Protein AF-A0A9P6TZ04-F1 (afdb_monomer_lite)

Sequence (375 aa):
MTHTHSAGHWYMLLACCSFHLTYFYLVKFFVPYIAMDRRRLAWVLTFTTALIISVVAPCVTFGSMGTTFSDPLISPHSVHSLPSHSPLLNDINESFGFLRRYDIVFRPTPEPVMNIHQEPMVPYVVQDQGLVEPDSDTDFGAESDTISSGSTSSLSFGQSRWFFDMRYAPSDSLGGQGLVIFFVAYLLTDLLIGLLHYREKISFFAGWFHHTLYIMFCFYTIQTGQSHIFASFFIIEVPTAIMGLGQLHKPLRSDMLFSASFICFRIVYDFALTHEMVVNRSDIPITLKGAMLFKSLMHFKFLADLIKQQIRLRSNKSVERKSTDISTAASTKTMGECCQSIEQEEAILRTSHSVNGSRVKHRITSAAHPSQKMQ

Organism: NCBI:txid41804

Structure (mmCIF, N/CA/C/O backbone):
data_AF-A0A9P6TZ04-F1
#
_entry.id   AF-A0A9P6TZ04-F1
#
loop_
_atom_site.group_PDB
_atom_site.id
_atom_site.type_symbol
_atom_site.label_atom_id
_atom_site.label_alt_id
_atom_site.label_comp_id
_atom_site.label_asym_id
_atom_site.label_entity_id
_atom_site.label_seq_id
_atom_site.pdbx_PDB_ins_code
_atom_site.Cartn_x
_atom_site.Cartn_y
_atom_site.Cartn_z
_atom_site.occupancy
_atom_site.B_iso_or_equiv
_atom_site.auth_seq_id
_atom_site.auth_comp_id
_atom_site.auth_asym_id
_atom_site.auth_atom_id
_atom_site.pdbx_PDB_model_num
ATOM 1 N N . MET A 1 1 ? 16.164 -41.878 -20.838 1.00 41.75 1 MET A N 1
ATOM 2 C CA . MET A 1 1 ? 15.643 -41.656 -19.469 1.00 41.75 1 MET A CA 1
ATOM 3 C C . MET A 1 1 ? 14.909 -40.317 -19.458 1.00 41.75 1 MET A C 1
ATOM 5 O O . MET A 1 1 ? 15.558 -39.289 -19.378 1.00 41.75 1 MET A O 1
ATOM 9 N N . THR A 1 2 ? 13.585 -40.316 -19.634 1.00 43.06 2 THR A N 1
ATOM 10 C CA . THR A 1 2 ? 12.756 -39.112 -19.886 1.00 43.06 2 THR A CA 1
ATOM 11 C C . THR A 1 2 ? 11.468 -39.123 -19.047 1.00 43.06 2 THR A C 1
ATOM 13 O O . THR A 1 2 ? 10.376 -38.904 -19.560 1.00 43.06 2 THR A O 1
ATOM 16 N N . HIS A 1 3 ? 11.569 -39.402 -17.743 1.00 43.78 3 HIS A N 1
ATOM 17 C CA . HIS A 1 3 ? 10.394 -39.522 -16.859 1.00 43.78 3 HIS A CA 1
ATOM 18 C C . HIS A 1 3 ? 10.184 -38.364 -15.863 1.00 43.78 3 HIS A C 1
ATOM 20 O O . HIS A 1 3 ? 9.259 -38.420 -15.058 1.00 43.78 3 HIS A O 1
ATOM 26 N N . THR A 1 4 ? 10.957 -37.276 -15.921 1.00 47.91 4 THR A N 1
ATOM 27 C CA . THR A 1 4 ? 10.849 -36.171 -14.942 1.00 47.91 4 THR A CA 1
ATOM 28 C C . THR A 1 4 ? 9.850 -35.062 -15.312 1.00 47.91 4 THR A C 1
ATOM 30 O O . THR A 1 4 ? 9.479 -34.279 -14.443 1.00 47.91 4 THR A O 1
ATOM 33 N N . HIS A 1 5 ? 9.319 -35.020 -16.541 1.00 52.47 5 HIS A N 1
ATOM 34 C CA . HIS A 1 5 ? 8.378 -33.968 -16.980 1.00 52.47 5 HIS A CA 1
ATOM 35 C C . HIS A 1 5 ? 6.927 -34.128 -16.481 1.00 52.47 5 HIS A C 1
ATOM 37 O O . HIS A 1 5 ? 6.128 -33.198 -16.583 1.00 52.47 5 HIS A O 1
ATOM 43 N N . SER A 1 6 ? 6.564 -35.283 -15.914 1.00 49.81 6 SER A N 1
ATOM 44 C CA . SER A 1 6 ? 5.188 -35.535 -15.455 1.00 49.81 6 SER A CA 1
ATOM 45 C C . SER A 1 6 ? 4.866 -34.834 -14.129 1.00 49.81 6 SER A C 1
ATOM 47 O O . SER A 1 6 ? 3.736 -34.404 -13.919 1.00 49.81 6 SER A O 1
ATOM 49 N N . ALA A 1 7 ? 5.837 -34.684 -13.223 1.00 51.44 7 ALA A N 1
ATOM 50 C CA . ALA A 1 7 ? 5.551 -34.275 -11.846 1.00 51.44 7 ALA A CA 1
ATOM 51 C C . ALA A 1 7 ? 5.052 -32.820 -11.725 1.00 51.44 7 ALA A C 1
ATOM 53 O O . ALA A 1 7 ? 4.120 -32.563 -10.966 1.00 51.44 7 ALA A O 1
ATOM 54 N N . GLY A 1 8 ? 5.607 -31.881 -12.503 1.00 50.56 8 GLY A N 1
ATOM 55 C CA . GLY A 1 8 ? 5.252 -30.455 -12.427 1.00 50.56 8 GLY A CA 1
ATOM 56 C C . GLY A 1 8 ? 3.789 -30.157 -12.774 1.00 50.56 8 GLY A C 1
ATOM 57 O O . GLY A 1 8 ? 3.152 -29.339 -12.112 1.00 50.56 8 GLY A O 1
ATOM 58 N N . HIS A 1 9 ? 3.225 -30.886 -13.742 1.00 48.62 9 HIS A N 1
ATOM 59 C CA . HIS A 1 9 ? 1.826 -30.736 -14.146 1.00 48.62 9 HIS A CA 1
ATOM 60 C C . HIS A 1 9 ? 0.853 -31.167 -13.037 1.00 48.62 9 HIS A C 1
ATOM 62 O O . HIS A 1 9 ? -0.134 -30.475 -12.790 1.00 48.62 9 HIS A O 1
ATOM 68 N N . TRP A 1 10 ? 1.151 -32.255 -12.313 1.00 50.88 10 TRP A N 1
ATOM 69 C CA . TRP A 1 10 ? 0.292 -32.745 -11.227 1.00 50.88 10 TRP A CA 1
ATOM 70 C C . TRP A 1 10 ? 0.270 -31.807 -10.017 1.00 50.88 10 TRP A C 1
ATOM 72 O O . TRP A 1 10 ? -0.800 -31.597 -9.451 1.00 50.88 10 TRP A O 1
ATOM 82 N N . TYR A 1 11 ? 1.396 -31.183 -9.649 1.00 52.94 11 TYR A N 1
ATOM 83 C CA . TYR A 1 11 ? 1.421 -30.186 -8.566 1.00 52.94 11 TYR A CA 1
ATOM 84 C C . TYR A 1 11 ? 0.612 -28.933 -8.911 1.00 52.94 11 TYR A C 1
ATOM 86 O O . TYR A 1 11 ? -0.087 -28.400 -8.052 1.00 52.94 11 TYR A O 1
ATOM 94 N N . MET A 1 12 ? 0.653 -28.497 -10.172 1.00 51.69 12 MET A N 1
ATOM 95 C CA . MET A 1 12 ? -0.130 -27.358 -10.658 1.00 51.69 12 MET A CA 1
ATOM 96 C C . MET A 1 12 ? -1.630 -27.675 -10.654 1.00 51.69 12 MET A C 1
ATOM 98 O O . MET A 1 12 ? -2.433 -26.881 -10.169 1.00 51.69 12 MET A O 1
ATOM 102 N N . LEU A 1 13 ? -2.010 -28.868 -11.121 1.00 49.44 13 LEU A N 1
ATOM 103 C CA . LEU A 1 13 ? -3.402 -29.318 -11.156 1.00 49.44 13 LEU A CA 1
ATOM 104 C C . LEU A 1 13 ? -3.960 -29.542 -9.742 1.00 49.44 13 LEU A C 1
ATOM 106 O O . LEU A 1 13 ? -5.107 -29.187 -9.475 1.00 49.44 13 LEU A O 1
ATOM 110 N N . LEU A 1 14 ? -3.131 -30.035 -8.815 1.00 54.22 14 LEU A N 1
ATOM 111 C CA . LEU A 1 14 ? -3.456 -30.149 -7.391 1.00 54.22 14 LEU A CA 1
ATOM 112 C C . LEU A 1 14 ? -3.565 -28.783 -6.703 1.00 54.22 14 LEU A C 1
ATOM 114 O O . LEU A 1 14 ? -4.492 -28.605 -5.921 1.00 54.22 14 LEU A O 1
ATOM 118 N N . ALA A 1 15 ? -2.701 -27.811 -7.013 1.00 50.28 15 ALA A N 1
ATOM 119 C CA . ALA A 1 15 ? -2.802 -26.445 -6.486 1.00 50.28 15 ALA A CA 1
ATOM 120 C C . ALA A 1 15 ? -4.040 -25.713 -7.032 1.00 50.28 15 ALA A C 1
ATOM 122 O O . ALA A 1 15 ? -4.748 -25.037 -6.289 1.00 50.28 15 ALA A O 1
ATOM 123 N N . CYS A 1 16 ? -4.359 -25.904 -8.314 1.00 46.44 16 CYS A N 1
ATOM 124 C CA . CYS A 1 16 ? -5.557 -25.344 -8.934 1.00 46.44 16 CYS A CA 1
ATOM 125 C C . CYS A 1 16 ? -6.830 -26.009 -8.377 1.00 46.44 16 CYS A C 1
ATOM 127 O O . CYS A 1 16 ? -7.788 -25.314 -8.040 1.00 46.44 16 CYS A O 1
ATOM 129 N N . CYS A 1 17 ? -6.831 -27.337 -8.188 1.00 47.12 17 CYS A N 1
ATOM 130 C CA . CYS A 1 17 ? -7.923 -28.060 -7.527 1.00 47.12 17 CYS A CA 1
ATOM 131 C C . CYS A 1 17 ? -8.068 -27.673 -6.053 1.00 47.12 17 CYS A C 1
ATOM 133 O O . CYS A 1 17 ? -9.191 -27.451 -5.602 1.00 47.12 17 CYS A O 1
ATOM 135 N N . SER A 1 18 ? -6.974 -27.546 -5.294 1.00 46.94 18 SER A N 1
ATOM 136 C CA . SER A 1 18 ? -7.039 -27.135 -3.888 1.00 46.94 18 SER A CA 1
ATOM 137 C C . SER A 1 18 ? -7.533 -25.696 -3.766 1.00 46.94 18 SER A C 1
ATOM 139 O O . SER A 1 18 ? -8.287 -25.393 -2.845 1.00 46.94 18 SER A O 1
ATOM 141 N N . PHE A 1 19 ? -7.184 -24.819 -4.711 1.00 51.84 19 PHE A N 1
ATOM 142 C CA . PHE A 1 19 ? -7.648 -23.436 -4.746 1.00 51.84 19 PHE A CA 1
ATOM 143 C C . PHE A 1 19 ? -9.121 -23.326 -5.147 1.00 51.84 19 PHE A C 1
ATOM 145 O O . PHE A 1 19 ? -9.870 -22.614 -4.483 1.00 51.84 19 PHE A O 1
ATOM 152 N N . HIS A 1 20 ? -9.580 -24.088 -6.145 1.00 48.28 20 HIS A N 1
ATOM 153 C CA . HIS A 1 20 ? -11.002 -24.178 -6.486 1.00 48.28 20 HIS A CA 1
ATOM 154 C C . HIS A 1 20 ? -11.831 -24.791 -5.357 1.00 48.28 20 HIS A C 1
ATOM 156 O O . HIS A 1 20 ? -12.924 -24.301 -5.091 1.00 48.28 20 HIS A O 1
ATOM 162 N N . LEU A 1 21 ? -11.315 -25.802 -4.652 1.00 50.41 21 LEU A N 1
ATOM 163 C CA . LEU A 1 21 ? -11.962 -26.362 -3.465 1.00 50.41 21 LEU A CA 1
ATOM 164 C C . LEU A 1 21 ? -11.989 -25.343 -2.325 1.00 50.41 21 LEU A C 1
ATOM 166 O O . LEU A 1 21 ? -13.042 -25.144 -1.731 1.00 50.41 21 LEU A O 1
ATOM 170 N N . THR A 1 22 ? -10.890 -24.632 -2.065 1.00 52.00 22 THR A N 1
ATOM 171 C CA . THR A 1 22 ? -10.844 -23.560 -1.056 1.00 52.00 22 THR A CA 1
ATOM 172 C C . THR A 1 22 ? -11.817 -22.438 -1.415 1.00 52.00 22 THR A C 1
ATOM 174 O O . THR A 1 22 ? -12.547 -21.968 -0.552 1.00 52.00 22 THR A O 1
ATOM 177 N N . TYR A 1 23 ? -11.915 -22.065 -2.693 1.00 55.12 23 TYR A N 1
ATOM 178 C CA . TYR A 1 23 ? -12.907 -21.130 -3.221 1.00 55.12 23 TYR A CA 1
ATOM 179 C C . TYR A 1 23 ? -14.339 -21.636 -3.018 1.00 55.12 23 TYR A C 1
ATOM 181 O O . TYR A 1 23 ? -15.170 -20.898 -2.497 1.00 55.12 23 TYR A O 1
ATOM 189 N N . PHE A 1 24 ? -14.631 -22.894 -3.357 1.00 53.69 24 PHE A N 1
ATOM 190 C CA . PHE A 1 24 ? -15.954 -23.491 -3.163 1.00 53.69 24 PHE A CA 1
ATOM 191 C C . PHE A 1 24 ? -16.322 -23.559 -1.679 1.00 53.69 24 PHE A C 1
ATOM 193 O O . PHE A 1 24 ? -17.467 -23.297 -1.319 1.00 53.69 24 PHE A O 1
ATOM 200 N N . TYR A 1 25 ? -15.353 -23.849 -0.806 1.00 58.72 25 TYR A N 1
ATOM 201 C CA . TYR A 1 25 ? -15.530 -23.828 0.643 1.00 58.72 25 TYR A CA 1
ATOM 202 C C . TYR A 1 25 ? -15.724 -22.408 1.174 1.00 58.72 25 TYR A C 1
ATOM 204 O O . TYR A 1 25 ? -16.621 -22.211 1.984 1.00 58.72 25 TYR A O 1
ATOM 212 N N . LEU A 1 26 ? -14.973 -21.411 0.695 1.00 55.88 26 LEU A N 1
ATOM 213 C CA . LEU A 1 26 ? -15.149 -20.006 1.071 1.00 55.88 26 LEU A CA 1
ATOM 214 C C . LEU A 1 26 ? -16.510 -19.487 0.604 1.00 55.88 26 LEU A C 1
ATOM 216 O O . LEU A 1 26 ? -17.256 -18.933 1.401 1.00 55.88 26 LEU A O 1
ATOM 220 N N . VAL A 1 27 ? -16.893 -19.729 -0.649 1.00 57.00 27 VAL A N 1
ATOM 221 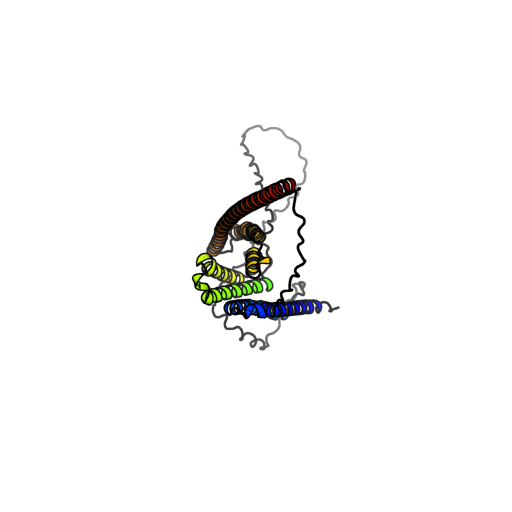C CA . VAL A 1 27 ? -18.215 -19.363 -1.167 1.00 57.00 27 VAL A CA 1
ATOM 222 C C . VAL A 1 27 ? -19.299 -20.076 -0.366 1.00 57.00 27 VAL A C 1
ATOM 224 O O . VAL A 1 27 ? -20.186 -19.412 0.144 1.00 57.00 27 VAL A O 1
ATOM 227 N N . LYS A 1 28 ? -19.214 -21.390 -0.136 1.00 62.06 28 LYS A N 1
ATOM 228 C CA . LYS A 1 28 ? -20.213 -22.132 0.654 1.00 62.06 28 LYS A CA 1
ATOM 229 C C . LYS A 1 28 ? -20.280 -21.680 2.120 1.00 62.06 28 LYS A C 1
ATOM 231 O O . LYS A 1 28 ? -21.366 -21.665 2.691 1.00 62.06 28 LYS A O 1
ATOM 236 N N . PHE A 1 29 ? -19.152 -21.295 2.717 1.00 67.56 29 PHE A N 1
ATOM 237 C CA . PHE A 1 29 ? -19.073 -20.797 4.093 1.00 67.56 29 PHE A CA 1
ATOM 238 C C . PHE A 1 29 ? -19.615 -19.368 4.220 1.00 67.56 29 PHE A C 1
ATOM 240 O O . PHE A 1 29 ? -20.296 -19.047 5.192 1.00 67.56 29 PHE A O 1
ATOM 247 N N . PHE A 1 30 ? -19.365 -18.514 3.224 1.00 58.78 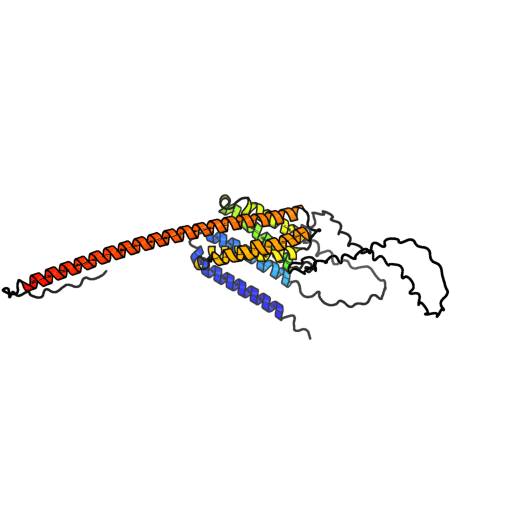30 PHE A N 1
ATOM 248 C CA . PHE A 1 30 ? -19.807 -17.122 3.234 1.00 58.78 30 PHE A CA 1
ATOM 249 C C . PHE A 1 30 ? -21.193 -16.913 2.611 1.00 58.78 30 PHE A C 1
ATOM 251 O O . PHE A 1 30 ? -21.851 -15.952 2.982 1.00 58.78 30 PHE A O 1
ATOM 258 N N . VAL A 1 31 ? -21.698 -17.792 1.740 1.00 59.69 31 VAL A N 1
ATOM 259 C CA . VAL A 1 31 ? -23.031 -17.691 1.104 1.00 59.69 31 VAL A CA 1
ATOM 260 C C . VAL A 1 31 ? -24.171 -17.487 2.117 1.00 59.69 31 VAL A C 1
ATOM 262 O O . VAL A 1 31 ? -24.972 -16.574 1.900 1.00 59.69 31 VAL A O 1
ATOM 265 N N . PRO A 1 32 ? -24.231 -18.207 3.258 1.00 61.41 32 PRO A N 1
ATOM 266 C CA . PRO A 1 32 ? -25.234 -17.950 4.295 1.00 61.41 32 PRO A CA 1
ATOM 267 C C . PRO A 1 32 ? -25.102 -16.557 4.934 1.00 61.41 32 PRO A C 1
ATOM 269 O O . PRO A 1 32 ? -26.102 -15.929 5.264 1.00 61.41 32 PRO A O 1
ATOM 272 N N . TYR A 1 33 ? -23.872 -16.045 5.064 1.00 56.31 33 TYR A N 1
ATOM 273 C CA . TYR A 1 33 ? -23.571 -14.705 5.591 1.00 56.31 33 TYR A CA 1
ATOM 274 C C . TYR A 1 33 ? -23.782 -13.583 4.558 1.00 56.31 33 TYR A C 1
ATOM 276 O O . TYR A 1 33 ? -24.030 -12.433 4.923 1.00 56.31 33 TYR A O 1
ATOM 284 N N . ILE A 1 34 ? -23.670 -13.903 3.269 1.00 52.03 34 ILE A N 1
ATOM 285 C CA . ILE A 1 34 ? -23.800 -12.984 2.134 1.00 52.03 34 ILE A CA 1
ATOM 286 C C . ILE A 1 34 ? -25.276 -12.750 1.779 1.00 52.03 34 ILE A C 1
ATOM 288 O O . ILE A 1 34 ? -25.631 -11.655 1.342 1.00 52.03 34 ILE A O 1
ATOM 292 N N . ALA A 1 35 ? -26.153 -13.731 2.019 1.00 51.91 35 ALA A N 1
ATOM 293 C CA . ALA A 1 35 ? -27.584 -13.637 1.722 1.00 51.91 35 ALA A CA 1
ATOM 294 C C . ALA A 1 35 ? -28.308 -12.483 2.452 1.00 51.91 35 ALA A C 1
ATOM 296 O O . ALA A 1 35 ? -29.373 -12.059 2.008 1.00 51.91 35 ALA A O 1
ATOM 297 N N . MET A 1 36 ? -27.731 -11.933 3.527 1.00 65.06 36 MET A N 1
ATOM 298 C CA . MET A 1 36 ? -28.325 -10.819 4.276 1.00 65.06 36 MET A CA 1
ATOM 299 C C . MET A 1 36 ? -28.022 -9.421 3.714 1.00 65.06 36 MET A C 1
ATOM 301 O O . MET A 1 36 ? -28.693 -8.469 4.106 1.00 65.06 36 MET A O 1
ATOM 305 N N . ASP A 1 37 ? -27.053 -9.253 2.805 1.00 73.94 37 ASP A N 1
ATOM 306 C CA . ASP A 1 37 ? -26.698 -7.922 2.292 1.00 73.94 37 ASP A CA 1
ATOM 307 C C . ASP A 1 37 ? -26.192 -7.977 0.843 1.00 73.94 37 ASP A C 1
ATOM 309 O O . ASP A 1 37 ? -25.057 -8.369 0.557 1.00 73.94 37 ASP A O 1
ATOM 313 N N . ARG A 1 38 ? -27.035 -7.517 -0.093 1.00 63.53 38 ARG A N 1
ATOM 314 C CA . ARG A 1 38 ? -26.742 -7.483 -1.539 1.00 63.53 38 ARG A CA 1
ATOM 315 C C . ARG A 1 38 ? -25.452 -6.722 -1.874 1.00 63.53 38 ARG A C 1
ATOM 317 O O . ARG A 1 38 ? -24.821 -7.020 -2.885 1.00 63.53 38 ARG A O 1
ATOM 324 N N . ARG A 1 39 ? -25.015 -5.785 -1.022 1.00 58.69 39 ARG A N 1
ATOM 325 C CA . ARG A 1 39 ? -23.766 -5.026 -1.222 1.00 58.69 39 ARG A CA 1
ATOM 326 C C . ARG A 1 39 ? -22.522 -5.871 -0.948 1.00 58.69 39 ARG A C 1
ATOM 328 O O . ARG A 1 39 ? -21.485 -5.656 -1.569 1.00 58.69 39 ARG A O 1
ATOM 335 N N . ARG A 1 40 ? -22.626 -6.858 -0.054 1.00 62.47 40 ARG A N 1
ATOM 336 C CA . ARG A 1 40 ? -21.544 -7.809 0.240 1.00 62.47 40 ARG A CA 1
ATOM 337 C C . ARG A 1 40 ? -21.418 -8.865 -0.848 1.00 62.47 40 ARG A C 1
ATOM 339 O O . ARG A 1 40 ? -20.302 -9.254 -1.173 1.00 62.47 40 ARG A O 1
ATOM 346 N N . LEU A 1 41 ? -22.539 -9.266 -1.455 1.00 62.59 41 LEU A N 1
ATOM 347 C CA . LEU A 1 41 ? -22.544 -10.177 -2.599 1.00 62.59 41 LEU A CA 1
ATOM 348 C C . LEU A 1 41 ? -21.784 -9.580 -3.784 1.00 62.59 41 LEU A C 1
ATOM 350 O O . LEU A 1 41 ? -20.923 -10.257 -4.328 1.00 62.59 41 LEU A O 1
ATOM 354 N N . ALA A 1 42 ? -22.039 -8.315 -4.134 1.00 59.91 42 ALA A N 1
ATOM 355 C CA . ALA A 1 42 ? -21.324 -7.639 -5.218 1.00 59.91 42 ALA A CA 1
ATOM 356 C C . ALA A 1 42 ? -19.806 -7.589 -4.964 1.00 59.91 42 ALA A C 1
ATOM 358 O O . ALA A 1 42 ? -19.026 -7.897 -5.860 1.00 59.91 42 ALA A O 1
ATOM 359 N N . TRP A 1 43 ? -19.377 -7.301 -3.731 1.00 64.25 43 TRP A N 1
ATOM 360 C CA . TRP A 1 43 ? -17.957 -7.329 -3.361 1.00 64.25 43 TRP A CA 1
ATOM 361 C C . TRP A 1 43 ? -17.337 -8.711 -3.498 1.00 64.25 43 TRP A C 1
ATOM 363 O O . TRP A 1 43 ? -16.286 -8.852 -4.116 1.00 64.25 43 TRP A O 1
ATOM 373 N N . VAL A 1 44 ? -17.993 -9.732 -2.948 1.00 68.50 44 VAL A N 1
ATOM 374 C CA . VAL A 1 44 ? -17.481 -11.100 -3.001 1.00 68.50 44 VAL A CA 1
ATOM 375 C C . VAL A 1 44 ? -17.446 -11.589 -4.441 1.00 68.50 44 VAL A C 1
ATOM 377 O O . VAL A 1 44 ? -16.422 -12.126 -4.844 1.00 68.50 44 VAL A O 1
ATOM 380 N N . LEU A 1 45 ? -18.491 -11.352 -5.242 1.00 61.97 45 LEU A N 1
ATOM 381 C CA . LEU A 1 45 ? -18.524 -11.747 -6.652 1.00 61.97 45 LEU A CA 1
ATOM 382 C C . LEU A 1 45 ? -17.440 -11.036 -7.460 1.00 61.97 45 LEU A C 1
ATOM 384 O O . LEU A 1 45 ? -16.758 -11.680 -8.244 1.00 61.97 45 LEU A O 1
ATOM 388 N N . THR A 1 46 ? -17.244 -9.732 -7.265 1.00 61.94 46 THR A N 1
ATOM 389 C CA . THR A 1 46 ? -16.270 -8.980 -8.068 1.00 61.94 46 THR A CA 1
ATOM 390 C C . THR A 1 46 ? -14.837 -9.326 -7.663 1.00 61.94 46 THR A C 1
ATOM 392 O O . THR A 1 46 ? -14.007 -9.587 -8.529 1.00 61.94 46 THR A O 1
ATOM 395 N N . PHE A 1 47 ? -14.567 -9.457 -6.359 1.00 65.25 47 PHE A N 1
ATOM 396 C CA . PHE A 1 47 ? -13.280 -9.934 -5.848 1.00 65.25 47 PHE A CA 1
ATOM 397 C C . PHE A 1 47 ? -12.977 -11.355 -6.334 1.00 65.25 47 PHE A C 1
ATOM 399 O O . PHE A 1 47 ? -11.871 -11.635 -6.780 1.00 65.25 47 PHE A O 1
ATOM 406 N N . THR A 1 48 ? -13.964 -12.253 -6.308 1.00 58.25 48 THR A N 1
ATOM 407 C CA . THR A 1 48 ? -13.765 -13.646 -6.726 1.00 58.25 48 THR A CA 1
ATOM 408 C C . THR A 1 48 ? -13.711 -13.835 -8.234 1.00 58.25 48 THR A C 1
ATOM 410 O O . THR A 1 48 ? -12.929 -14.656 -8.694 1.00 58.25 48 THR A O 1
ATOM 413 N N . THR A 1 49 ? -14.465 -13.068 -9.019 1.00 60.12 49 THR A N 1
ATOM 414 C CA . THR A 1 49 ? -14.383 -13.110 -10.488 1.00 60.12 49 THR A CA 1
ATOM 415 C C . THR A 1 49 ? -13.044 -12.551 -10.956 1.00 60.12 49 THR A C 1
ATOM 417 O O . THR A 1 49 ? -12.384 -13.172 -11.788 1.00 60.12 49 THR A O 1
ATOM 420 N N . ALA A 1 50 ? -12.587 -11.446 -10.354 1.00 54.97 50 ALA A N 1
ATOM 421 C CA . ALA A 1 50 ? -11.241 -10.931 -10.575 1.00 54.97 50 ALA A CA 1
ATOM 422 C C . ALA A 1 50 ? -10.188 -11.979 -10.189 1.00 54.97 50 ALA A C 1
ATOM 424 O O . ALA A 1 50 ? -9.312 -12.268 -10.993 1.00 54.97 50 ALA A O 1
ATOM 425 N N . LEU A 1 51 ? -10.313 -12.629 -9.028 1.00 58.00 51 LEU A N 1
ATOM 426 C CA . LEU A 1 51 ? -9.399 -13.685 -8.576 1.00 58.00 51 LEU A CA 1
ATOM 427 C C . LEU A 1 51 ? -9.382 -14.911 -9.513 1.00 58.00 51 LEU A C 1
ATOM 429 O O . LEU A 1 51 ? -8.311 -15.424 -9.818 1.00 58.00 51 LEU A O 1
ATOM 433 N N . ILE A 1 52 ? -10.539 -15.367 -10.007 1.00 55.19 52 ILE A N 1
ATOM 434 C CA . ILE A 1 52 ? -10.653 -16.523 -10.916 1.00 55.19 52 ILE A CA 1
ATOM 435 C C . ILE A 1 52 ? -10.017 -16.219 -12.271 1.00 55.19 52 ILE A C 1
ATOM 437 O O . ILE A 1 52 ? -9.187 -16.998 -12.732 1.00 55.19 52 ILE A O 1
ATOM 441 N N . ILE A 1 53 ? -10.350 -15.079 -12.886 1.00 54.12 53 ILE A N 1
ATOM 442 C CA . ILE A 1 53 ? -9.740 -14.657 -14.158 1.00 54.12 53 ILE A CA 1
ATOM 443 C C . ILE A 1 53 ? -8.219 -14.536 -13.992 1.00 54.12 53 ILE A C 1
ATOM 445 O O . ILE A 1 53 ? -7.460 -14.918 -14.875 1.00 54.12 53 ILE A O 1
ATOM 449 N N . SER A 1 54 ? -7.772 -14.103 -12.818 1.00 48.47 54 SER A N 1
ATOM 450 C CA . SER A 1 54 ? -6.365 -13.860 -12.511 1.00 48.47 54 SER A CA 1
ATOM 451 C C . SER A 1 54 ? -5.530 -15.088 -12.173 1.00 48.47 54 SER A C 1
ATOM 453 O O . SER A 1 54 ? -4.312 -15.026 -12.275 1.00 48.47 54 SER A O 1
ATOM 455 N N . VAL A 1 55 ? -6.148 -16.194 -11.758 1.00 54.47 55 VAL A N 1
ATOM 456 C CA . VAL A 1 55 ? -5.435 -17.453 -11.490 1.00 54.47 55 VAL A CA 1
ATOM 457 C C . VAL A 1 55 ? -5.547 -18.386 -12.689 1.00 54.47 55 VAL A C 1
ATOM 459 O O .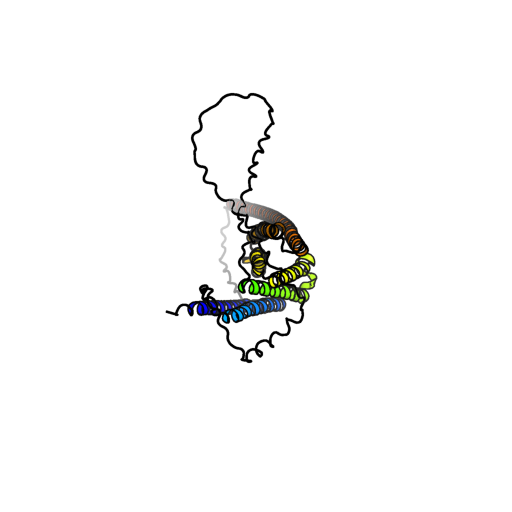 VAL A 1 55 ? -4.553 -18.977 -13.102 1.00 54.47 55 VAL A O 1
ATOM 462 N N . VAL A 1 56 ? -6.728 -18.476 -13.304 1.00 53.88 56 VAL A N 1
ATOM 463 C CA . VAL A 1 56 ? -6.960 -19.368 -14.444 1.00 53.88 56 VAL A CA 1
ATOM 464 C C . VAL A 1 56 ? -6.254 -18.852 -15.701 1.00 53.88 56 VAL A C 1
ATOM 466 O O . VAL A 1 56 ? -5.640 -19.655 -16.399 1.00 53.88 56 VAL A O 1
ATOM 469 N N . ALA A 1 57 ? -6.255 -17.539 -15.975 1.00 49.56 57 ALA A N 1
ATOM 470 C CA . ALA A 1 57 ? -5.646 -17.020 -17.203 1.00 49.56 57 ALA A CA 1
ATOM 471 C C . ALA A 1 57 ? -4.120 -17.219 -17.252 1.00 49.56 57 ALA A C 1
ATOM 473 O O . ALA A 1 57 ? -3.654 -17.759 -18.250 1.00 49.56 57 ALA A O 1
ATOM 474 N N . PRO A 1 58 ? -3.321 -16.910 -16.208 1.00 49.50 58 PRO A N 1
ATOM 475 C CA . PRO A 1 58 ? -1.892 -17.204 -16.245 1.00 49.50 58 PRO A CA 1
ATOM 476 C C . PRO A 1 58 ? -1.618 -18.704 -16.300 1.00 49.50 58 PRO A C 1
ATOM 478 O O . PRO A 1 58 ? -0.734 -19.118 -17.035 1.00 49.50 58 PRO A O 1
ATOM 481 N N . CYS A 1 59 ? -2.387 -19.537 -15.592 1.00 47.97 59 CYS A N 1
ATOM 482 C CA . CYS A 1 59 ? -2.185 -20.989 -15.577 1.00 47.97 59 CYS A CA 1
ATOM 483 C C . CYS A 1 59 ? -2.462 -21.659 -16.933 1.00 47.97 59 CYS A C 1
ATOM 485 O O . CYS A 1 59 ? -1.735 -22.573 -17.321 1.00 47.97 59 CYS A O 1
ATOM 487 N N . VAL A 1 60 ? -3.463 -21.181 -17.681 1.00 51.59 60 VAL A N 1
ATOM 488 C CA . VAL A 1 60 ? -3.712 -21.607 -19.070 1.00 51.59 60 VAL A CA 1
ATOM 489 C C . VAL A 1 60 ? -2.564 -21.161 -19.989 1.00 51.59 60 VAL A C 1
ATOM 491 O O . VAL A 1 60 ? -2.152 -21.923 -20.860 1.00 51.59 60 VAL A O 1
ATOM 494 N N . THR A 1 61 ? -1.976 -19.986 -19.744 1.00 47.38 61 THR A N 1
ATOM 495 C CA . THR A 1 61 ? -0.808 -19.480 -20.489 1.00 47.38 61 THR A CA 1
ATOM 496 C C . THR A 1 61 ? 0.499 -20.209 -20.119 1.00 47.38 61 THR A C 1
ATOM 498 O O . THR A 1 61 ? 1.321 -20.470 -20.995 1.00 47.38 61 THR A O 1
ATOM 501 N N . PHE A 1 62 ? 0.685 -20.615 -18.855 1.00 45.84 62 PHE A N 1
ATOM 502 C CA . PHE A 1 62 ? 1.842 -21.392 -18.376 1.00 45.84 62 PHE A CA 1
ATOM 503 C C . PHE A 1 62 ? 1.822 -22.848 -18.860 1.00 45.84 62 PHE A C 1
ATOM 505 O O . PHE A 1 62 ? 2.882 -23.406 -19.137 1.00 45.84 62 PHE A O 1
ATOM 512 N N . GLY A 1 63 ? 0.640 -23.457 -19.019 1.00 45.62 63 GLY A N 1
ATOM 513 C CA . GLY A 1 63 ? 0.494 -24.825 -19.537 1.00 45.62 63 GLY A CA 1
ATOM 514 C C . GLY A 1 63 ? 0.954 -25.008 -20.990 1.00 45.62 63 GLY A C 1
ATOM 515 O O . GLY A 1 63 ? 1.201 -26.134 -21.410 1.00 45.62 63 GLY A O 1
ATOM 516 N N . SER A 1 64 ? 1.121 -23.915 -21.745 1.00 40.41 64 SER A N 1
ATOM 517 C CA . SER A 1 64 ? 1.635 -23.943 -23.121 1.00 40.41 64 SER A CA 1
ATOM 518 C C . SER A 1 64 ? 3.165 -23.829 -23.215 1.00 40.41 64 SER A C 1
ATOM 520 O O . SER A 1 64 ? 3.703 -23.867 -24.321 1.00 40.41 64 SER A O 1
ATOM 522 N N . MET A 1 65 ? 3.882 -23.695 -22.093 1.00 43.50 65 MET A N 1
ATOM 523 C CA . MET A 1 65 ? 5.344 -23.565 -22.065 1.00 43.50 65 MET A CA 1
ATOM 524 C C . MET A 1 65 ? 6.033 -24.849 -21.606 1.00 43.50 65 MET A C 1
ATOM 526 O O . MET A 1 65 ? 6.653 -24.921 -20.547 1.00 43.50 65 MET A O 1
ATOM 530 N N . GLY A 1 66 ? 5.940 -25.876 -22.447 1.00 40.53 66 GLY A N 1
ATOM 531 C CA . GLY A 1 66 ? 6.826 -27.031 -22.405 1.00 40.53 66 GLY A CA 1
ATOM 532 C C . GLY A 1 66 ? 8.005 -26.843 -23.362 1.00 40.53 66 GLY A C 1
ATOM 533 O O . GLY A 1 66 ? 7.824 -26.884 -24.571 1.00 40.53 66 GLY A O 1
ATOM 534 N N . THR A 1 67 ? 9.200 -26.686 -22.787 1.00 45.81 67 THR A N 1
ATOM 535 C CA . THR A 1 67 ? 10.524 -27.004 -23.364 1.00 45.81 67 THR A CA 1
ATOM 536 C C . THR A 1 67 ? 11.015 -26.218 -24.589 1.00 45.81 67 THR A C 1
ATOM 538 O O . THR A 1 67 ? 11.053 -26.734 -25.700 1.00 45.81 67 THR A O 1
ATOM 541 N N . THR A 1 68 ? 11.605 -25.047 -24.345 1.00 40.47 68 THR A N 1
ATOM 542 C CA . THR A 1 68 ? 12.791 -24.588 -25.096 1.00 40.47 68 THR A CA 1
ATOM 543 C C . THR A 1 68 ? 13.875 -24.180 -24.104 1.00 40.47 68 THR A C 1
ATOM 545 O O . THR A 1 68 ? 14.097 -23.001 -23.849 1.00 40.47 68 THR A O 1
ATOM 548 N N . PHE A 1 69 ? 14.506 -25.175 -23.477 1.00 47.84 69 PHE A N 1
ATOM 549 C CA . PHE A 1 69 ? 15.762 -24.999 -22.744 1.00 47.84 69 PHE A CA 1
ATOM 550 C C . PHE A 1 69 ? 16.598 -26.286 -22.841 1.00 47.84 69 PHE A C 1
ATOM 552 O O . PHE A 1 69 ? 16.624 -27.112 -21.934 1.00 47.84 69 PHE A O 1
ATOM 559 N N . SER A 1 70 ? 17.210 -26.486 -24.007 1.00 39.47 70 SER A N 1
ATOM 560 C CA . SER A 1 70 ? 18.349 -27.374 -24.334 1.00 39.47 70 SER A CA 1
ATOM 561 C C . SER A 1 70 ? 18.812 -26.863 -25.716 1.00 39.47 70 SER A C 1
ATOM 563 O O . SER A 1 70 ? 17.959 -26.733 -26.586 1.00 39.47 70 SER A O 1
ATOM 565 N N . ASP A 1 71 ? 20.023 -26.401 -26.028 1.00 34.22 71 ASP A N 1
ATOM 566 C CA . ASP A 1 71 ? 21.372 -26.546 -25.476 1.00 34.22 71 ASP A CA 1
ATOM 567 C C . ASP A 1 71 ? 22.212 -25.299 -25.840 1.00 34.22 71 ASP A C 1
ATOM 569 O O . ASP A 1 71 ? 22.039 -24.763 -26.938 1.00 34.22 71 ASP A O 1
ATOM 573 N N . PRO A 1 72 ? 23.186 -24.854 -25.024 1.00 44.00 72 PRO A N 1
ATOM 574 C CA . PRO A 1 72 ? 24.235 -23.958 -25.482 1.00 44.00 72 PRO A CA 1
ATOM 575 C C . PRO A 1 72 ? 25.497 -24.782 -25.738 1.00 44.00 72 PRO A C 1
ATOM 577 O O . PRO A 1 72 ? 26.310 -24.907 -24.835 1.00 44.00 72 PRO A O 1
ATOM 580 N N . LEU A 1 73 ? 25.654 -25.379 -26.924 1.00 51.03 73 LEU A N 1
ATOM 581 C CA . LEU A 1 73 ? 26.947 -25.880 -27.425 1.00 51.03 73 LEU A CA 1
ATOM 582 C C . LEU A 1 73 ? 26.818 -26.295 -28.904 1.00 51.03 73 LEU A C 1
ATOM 584 O O . LEU A 1 73 ? 26.752 -27.476 -29.228 1.00 51.03 73 LEU A O 1
ATOM 588 N N . ILE A 1 74 ? 26.812 -25.325 -29.826 1.00 41.31 74 ILE A N 1
ATOM 589 C CA . ILE A 1 74 ? 27.223 -25.582 -31.216 1.00 41.31 74 ILE A CA 1
ATOM 590 C C . ILE A 1 74 ? 28.269 -24.541 -31.622 1.00 41.31 74 ILE A C 1
ATOM 592 O O . ILE A 1 74 ? 28.044 -23.334 -31.602 1.00 41.31 74 ILE A O 1
ATOM 596 N N . SER A 1 75 ? 29.441 -25.090 -31.930 1.00 44.03 75 SER A N 1
ATOM 597 C CA . SER A 1 75 ? 30.683 -24.470 -32.380 1.00 44.03 75 SER A CA 1
ATOM 598 C C . SER A 1 75 ? 30.520 -23.686 -33.696 1.00 44.03 75 SER A C 1
ATOM 600 O O . SER A 1 75 ? 29.790 -24.140 -34.582 1.00 44.03 75 SER A O 1
ATOM 602 N N . PRO A 1 76 ? 31.220 -22.550 -33.886 1.00 47.94 76 PRO A N 1
ATOM 603 C CA . PRO A 1 76 ? 31.098 -21.736 -35.085 1.00 47.94 76 PRO A CA 1
ATOM 604 C C . PRO A 1 76 ? 32.035 -22.247 -36.186 1.00 47.94 76 PRO A C 1
ATOM 606 O O . PRO A 1 76 ? 33.066 -21.643 -36.438 1.00 47.94 76 PRO A O 1
ATOM 609 N N . HIS A 1 77 ? 31.693 -23.338 -36.874 1.00 50.25 77 HIS A N 1
ATOM 610 C CA . HIS A 1 77 ? 32.323 -23.669 -38.160 1.00 50.25 77 HIS A CA 1
ATOM 611 C C . HIS A 1 77 ? 31.393 -24.515 -39.037 1.00 50.25 77 HIS A C 1
ATOM 613 O O . HIS A 1 77 ? 31.327 -25.731 -38.894 1.00 50.25 77 HIS A O 1
ATOM 619 N N . SER A 1 78 ? 30.686 -23.876 -39.970 1.00 39.62 78 SER A N 1
ATOM 620 C CA . SER A 1 78 ? 30.540 -24.340 -41.363 1.00 39.62 78 SER A CA 1
ATOM 621 C C . SER A 1 78 ? 29.557 -23.444 -42.116 1.00 39.62 78 SER A C 1
ATOM 623 O O . SER A 1 78 ? 28.345 -23.481 -41.930 1.00 39.62 78 SER A O 1
ATOM 625 N N . VAL A 1 79 ? 30.115 -22.615 -42.992 1.00 48.44 79 VAL A N 1
ATOM 626 C CA . VAL A 1 79 ? 29.379 -21.943 -44.058 1.00 48.44 79 VAL A CA 1
ATOM 627 C C . VAL A 1 79 ? 29.092 -22.998 -45.123 1.00 48.44 79 VAL A C 1
ATOM 629 O O . VAL A 1 79 ? 30.017 -23.444 -45.795 1.00 48.44 79 VAL A O 1
ATOM 632 N N . HIS A 1 80 ? 27.831 -23.390 -45.289 1.00 43.22 80 HIS A N 1
ATOM 633 C CA . HIS A 1 80 ? 27.365 -23.998 -46.531 1.00 43.22 80 HIS A CA 1
ATOM 634 C C . HIS A 1 80 ? 25.983 -23.456 -46.905 1.00 43.22 80 HIS A C 1
ATOM 636 O O . HIS A 1 80 ? 25.028 -23.482 -46.135 1.00 43.22 80 HIS A O 1
ATOM 642 N N . SER A 1 81 ? 25.943 -22.914 -48.113 1.00 55.81 81 SER A N 1
ATOM 643 C CA . SER A 1 81 ? 24.815 -22.372 -48.857 1.00 55.81 81 SER A CA 1
ATOM 644 C C . SER A 1 81 ? 23.852 -23.463 -49.339 1.00 55.81 81 SER A C 1
ATOM 646 O O . SER A 1 81 ? 24.333 -24.504 -49.777 1.00 55.81 81 SER A O 1
ATOM 648 N N . LEU A 1 82 ? 22.532 -23.175 -49.319 1.00 43.91 82 LEU A N 1
ATOM 649 C CA . LEU A 1 82 ? 21.419 -23.624 -50.211 1.00 43.91 82 LEU A CA 1
ATOM 650 C C . LEU A 1 82 ? 20.072 -23.725 -49.433 1.00 43.91 82 LEU A C 1
ATOM 652 O O . LEU A 1 82 ? 20.089 -23.750 -48.207 1.00 43.91 82 LEU A O 1
ATOM 656 N N . PRO A 1 83 ? 18.901 -23.858 -50.093 1.00 48.91 83 PRO A N 1
ATOM 657 C CA . PRO A 1 83 ? 18.236 -22.889 -50.961 1.00 48.91 83 PRO A CA 1
ATOM 658 C C . PRO A 1 83 ? 16.820 -22.511 -50.459 1.00 48.91 83 PRO A C 1
ATOM 660 O O . PRO A 1 83 ? 16.216 -23.148 -49.601 1.00 48.91 83 PRO A O 1
ATOM 663 N N . SER A 1 84 ? 16.278 -21.462 -51.070 1.00 46.66 84 SER A N 1
ATOM 664 C CA . SER A 1 84 ? 14.915 -20.945 -50.936 1.00 46.66 84 SER A CA 1
ATOM 665 C C . SER A 1 84 ? 13.811 -21.953 -51.296 1.00 46.66 84 SER A C 1
ATOM 667 O O . SER A 1 84 ? 13.878 -22.550 -52.367 1.00 46.66 84 SER A O 1
ATOM 669 N N . HIS A 1 85 ? 12.774 -22.033 -50.446 1.00 45.62 85 HIS A N 1
ATOM 670 C CA . HIS A 1 85 ? 11.323 -22.095 -50.745 1.00 45.62 85 HIS A CA 1
ATOM 671 C C . HIS A 1 85 ? 10.547 -23.004 -49.773 1.00 45.62 85 HIS A C 1
ATOM 673 O O . HIS A 1 85 ? 10.702 -24.221 -49.774 1.00 45.62 85 HIS A O 1
ATOM 679 N N . SER A 1 86 ? 9.617 -22.419 -49.011 1.00 41.22 86 SER A N 1
ATOM 680 C CA . SER A 1 86 ? 8.301 -23.016 -48.708 1.00 41.22 86 SER A CA 1
ATOM 681 C C . SER A 1 86 ? 7.379 -21.967 -48.054 1.00 41.22 86 SER A C 1
ATOM 683 O O . SER A 1 86 ? 7.763 -21.363 -47.053 1.00 41.22 86 SER A O 1
ATOM 685 N N . PRO A 1 87 ? 6.173 -21.708 -48.601 1.00 48.66 87 PRO A N 1
ATOM 686 C CA . PRO A 1 87 ? 5.208 -20.771 -48.039 1.00 48.66 87 PRO A CA 1
ATOM 687 C C . PRO A 1 87 ? 4.156 -21.547 -47.237 1.00 48.66 87 PRO A C 1
ATOM 689 O O . PRO A 1 87 ? 3.210 -22.073 -47.814 1.00 48.66 87 PRO A O 1
ATOM 692 N N . LEU A 1 88 ? 4.316 -21.673 -45.916 1.00 42.53 88 LEU A N 1
ATOM 693 C CA . LEU A 1 88 ? 3.273 -22.307 -45.089 1.00 42.53 88 LEU A CA 1
ATOM 694 C C . LEU A 1 88 ? 3.263 -21.861 -43.617 1.00 42.53 88 LEU A C 1
ATOM 696 O O . LEU A 1 88 ? 2.862 -22.613 -42.737 1.00 42.53 88 LEU A O 1
ATOM 700 N N . LEU A 1 89 ? 3.712 -20.634 -43.340 1.00 42.41 89 LEU A N 1
ATOM 701 C CA . LEU A 1 89 ? 3.784 -20.077 -41.980 1.00 42.41 89 LEU A CA 1
ATOM 702 C C . LEU A 1 89 ? 3.191 -18.660 -41.862 1.00 42.41 89 LEU A C 1
ATOM 704 O O . LEU A 1 89 ? 3.501 -17.936 -40.920 1.00 42.41 89 LEU A O 1
ATOM 708 N N . ASN A 1 90 ? 2.313 -18.271 -42.795 1.00 43.62 90 ASN A N 1
ATOM 709 C CA . ASN A 1 90 ? 1.644 -16.963 -42.768 1.00 43.62 90 ASN A CA 1
ATOM 710 C C . ASN A 1 90 ? 0.273 -16.952 -42.063 1.00 43.62 90 ASN A C 1
ATOM 712 O O . ASN A 1 90 ? -0.175 -15.875 -41.691 1.00 43.62 90 ASN A O 1
ATOM 716 N N . ASP A 1 91 ? -0.355 -18.099 -41.783 1.00 43.56 91 ASP A N 1
ATOM 717 C CA . ASP A 1 91 ? -1.753 -18.121 -41.297 1.00 43.56 91 ASP A CA 1
ATOM 718 C C . ASP A 1 91 ? -1.939 -18.098 -39.769 1.00 43.56 91 ASP A C 1
ATOM 720 O O . ASP A 1 91 ? -3.063 -17.997 -39.285 1.00 43.56 91 ASP A O 1
ATOM 724 N N . ILE A 1 92 ? -0.864 -18.134 -38.972 1.00 42.38 92 ILE A N 1
ATOM 725 C CA . ILE A 1 92 ? -0.976 -18.102 -37.495 1.00 42.38 92 ILE A CA 1
ATOM 726 C C . ILE A 1 92 ? -0.690 -16.697 -36.918 1.00 42.38 92 ILE A C 1
ATOM 728 O O . ILE A 1 92 ? -1.042 -16.407 -35.776 1.00 42.38 92 ILE A O 1
ATOM 732 N N . ASN A 1 93 ? -0.155 -15.767 -37.718 1.00 40.44 93 ASN A N 1
ATOM 733 C CA . ASN A 1 93 ? 0.172 -14.405 -37.268 1.00 40.44 93 ASN A CA 1
ATOM 734 C C . ASN A 1 93 ? -0.969 -13.376 -37.409 1.00 40.44 93 ASN A C 1
ATOM 736 O O . ASN A 1 93 ? -0.849 -12.270 -36.883 1.00 40.44 93 ASN A O 1
ATOM 740 N N . GLU A 1 94 ? -2.091 -13.710 -38.054 1.00 42.38 94 GLU A N 1
ATOM 741 C CA . GLU A 1 94 ? -3.201 -12.759 -38.259 1.00 42.38 94 GLU A CA 1
ATOM 742 C C . GLU A 1 94 ? -4.103 -12.565 -37.023 1.00 42.38 94 GLU A C 1
ATOM 744 O O . GLU A 1 94 ? -4.741 -11.523 -36.875 1.00 42.38 94 GLU A O 1
ATOM 749 N N . SER A 1 95 ? -4.119 -13.502 -36.066 1.00 37.19 95 SER A N 1
ATOM 750 C CA . SER A 1 95 ? -5.058 -13.438 -34.927 1.00 37.19 95 SER A CA 1
ATOM 751 C C . SER A 1 95 ? -4.664 -12.450 -33.810 1.00 37.19 95 SER A C 1
ATOM 753 O O . SER A 1 95 ? -5.469 -12.182 -32.921 1.00 37.19 95 SER A O 1
ATOM 755 N N . PHE A 1 96 ? -3.471 -11.844 -33.865 1.00 38.97 96 PHE A N 1
ATOM 756 C CA . PHE A 1 96 ? -3.000 -10.837 -32.892 1.00 38.97 96 PHE A CA 1
ATOM 757 C C . PHE A 1 96 ? -2.817 -9.428 -33.493 1.00 38.97 96 PHE A C 1
ATOM 759 O O . PHE A 1 96 ? -2.159 -8.565 -32.908 1.00 38.97 96 PHE A O 1
ATOM 766 N N . GLY A 1 97 ? -3.440 -9.150 -34.645 1.00 36.28 97 GLY A N 1
ATOM 767 C CA . GLY A 1 97 ? -3.289 -7.890 -35.387 1.00 36.28 97 GLY A CA 1
ATOM 768 C C . GLY A 1 97 ? -3.852 -6.625 -34.718 1.00 36.28 97 GLY A C 1
ATOM 769 O O . GLY A 1 97 ? -3.609 -5.521 -35.206 1.00 36.28 97 GLY A O 1
ATOM 770 N N . PHE A 1 98 ? -4.575 -6.733 -33.598 1.00 35.06 98 PHE A N 1
ATOM 771 C CA . PHE A 1 98 ? -5.207 -5.568 -32.962 1.00 35.06 98 PHE A CA 1
ATOM 772 C C . PHE A 1 98 ? -4.266 -4.764 -32.043 1.00 35.06 98 PHE A C 1
ATOM 774 O O . PHE A 1 98 ? -4.495 -3.576 -31.832 1.00 35.06 98 PHE A O 1
ATOM 781 N N . LEU A 1 99 ? -3.168 -5.353 -31.550 1.00 34.72 99 LEU A N 1
ATOM 782 C CA . LEU A 1 99 ? -2.227 -4.667 -30.644 1.00 34.72 99 LEU A CA 1
ATOM 783 C C . LEU A 1 99 ? -1.008 -4.041 -31.341 1.00 34.72 99 LEU A C 1
ATOM 785 O O . LEU A 1 99 ? -0.237 -3.339 -30.695 1.00 34.72 99 LEU A O 1
ATOM 789 N N . ARG A 1 100 ? -0.842 -4.229 -32.658 1.00 38.97 100 ARG A N 1
ATOM 790 C CA . ARG A 1 100 ? 0.308 -3.691 -33.414 1.00 38.97 100 ARG A CA 1
ATOM 791 C C . ARG A 1 100 ? 0.040 -2.342 -34.098 1.00 38.97 100 ARG A C 1
ATOM 793 O O . ARG A 1 100 ? 0.913 -1.810 -34.766 1.00 38.97 100 ARG A O 1
ATOM 800 N N . ARG A 1 101 ? -1.153 -1.751 -33.947 1.00 34.78 101 ARG A N 1
ATOM 801 C CA . ARG A 1 101 ? -1.527 -0.504 -34.652 1.00 34.78 101 ARG A CA 1
ATOM 802 C C . ARG A 1 101 ? -1.095 0.792 -33.938 1.00 34.78 101 ARG A C 1
ATOM 804 O O . ARG A 1 101 ? -1.526 1.874 -34.321 1.00 34.78 101 ARG A O 1
ATOM 811 N N . TYR A 1 102 ? -0.212 0.685 -32.945 1.00 34.34 102 TYR A N 1
ATOM 812 C CA . TYR A 1 102 ? 0.549 1.806 -32.392 1.00 34.34 102 TYR A CA 1
ATOM 813 C C . TYR A 1 102 ? 2.042 1.567 -32.642 1.00 34.34 102 TYR A C 1
ATOM 815 O O . TYR A 1 102 ? 2.802 1.297 -31.716 1.00 34.34 102 TYR A O 1
ATOM 823 N N . ASP A 1 103 ? 2.461 1.662 -33.907 1.00 32.88 103 ASP A N 1
ATOM 824 C CA . ASP A 1 103 ? 3.872 1.823 -34.270 1.00 32.88 103 ASP A CA 1
ATOM 825 C C . ASP A 1 103 ? 4.342 3.217 -33.823 1.00 32.88 103 ASP A C 1
ATOM 827 O O . ASP A 1 103 ? 4.448 4.164 -34.602 1.00 32.88 103 ASP A O 1
ATOM 831 N N . ILE A 1 104 ? 4.623 3.358 -32.528 1.00 33.84 104 ILE A N 1
ATOM 832 C CA . ILE A 1 104 ? 5.664 4.279 -32.089 1.00 33.84 104 ILE A CA 1
ATOM 833 C C . ILE A 1 104 ? 6.956 3.483 -32.234 1.00 33.84 104 ILE A C 1
ATOM 835 O O . ILE A 1 104 ? 7.304 2.679 -31.372 1.00 33.84 104 ILE A O 1
ATOM 839 N N . VAL A 1 105 ? 7.630 3.670 -33.369 1.00 31.44 105 VAL A N 1
ATOM 840 C CA . VAL A 1 105 ? 8.948 3.097 -33.653 1.00 31.44 105 VAL A CA 1
ATOM 841 C C . VAL A 1 105 ? 9.947 3.672 -32.648 1.00 31.44 105 VAL A C 1
ATOM 843 O O . VAL A 1 105 ? 10.600 4.685 -32.896 1.00 31.44 105 VAL A O 1
ATOM 846 N N . PHE A 1 106 ? 10.073 3.032 -31.490 1.00 37.84 106 PHE A N 1
ATOM 847 C CA . PHE A 1 106 ? 11.249 3.179 -30.652 1.00 37.84 106 PHE A CA 1
ATOM 848 C C . PHE A 1 106 ? 12.328 2.278 -31.237 1.00 37.84 106 PHE A C 1
ATOM 850 O O . PHE A 1 106 ? 12.233 1.051 -31.193 1.00 37.84 106 PHE A O 1
ATOM 857 N N . ARG A 1 107 ? 13.354 2.904 -31.829 1.00 30.48 107 ARG A N 1
ATOM 858 C CA . ARG A 1 107 ? 14.615 2.219 -32.122 1.00 30.48 107 ARG A CA 1
ATOM 859 C C . ARG A 1 107 ? 15.062 1.502 -30.844 1.00 30.48 107 ARG A C 1
ATOM 861 O O . ARG A 1 107 ? 15.095 2.168 -29.806 1.00 30.48 107 ARG A O 1
ATOM 868 N N . PRO A 1 108 ? 15.446 0.215 -30.898 1.00 36.22 108 PRO A N 1
ATOM 869 C CA . PRO A 1 108 ? 16.211 -0.365 -29.807 1.00 36.22 108 PRO A CA 1
ATOM 870 C C . PRO A 1 108 ? 17.411 0.550 -29.561 1.00 36.22 108 PRO A C 1
ATOM 872 O O . PRO A 1 108 ? 18.112 0.932 -30.506 1.00 36.22 108 PRO A O 1
ATOM 875 N N . THR A 1 109 ? 17.594 0.979 -28.314 1.00 36.03 109 THR A N 1
ATOM 876 C CA . THR A 1 109 ? 18.819 1.651 -27.891 1.00 36.03 109 THR A CA 1
ATOM 877 C C . THR A 1 109 ? 19.971 0.753 -28.335 1.00 36.03 109 THR A C 1
ATOM 879 O O . THR A 1 109 ? 19.962 -0.422 -27.963 1.00 36.03 109 THR A O 1
ATOM 882 N N . PRO A 1 110 ? 20.908 1.235 -29.175 1.00 42.97 110 PRO A N 1
ATOM 883 C CA . PRO A 1 110 ? 22.073 0.439 -29.515 1.00 42.97 110 PRO A CA 1
ATOM 884 C C . PRO A 1 110 ? 22.739 0.050 -28.201 1.00 42.97 110 PRO A C 1
ATOM 886 O O . PRO A 1 110 ? 22.913 0.902 -27.323 1.00 42.97 110 PRO A O 1
ATOM 889 N N . GLU A 1 111 ? 23.050 -1.237 -28.047 1.00 44.16 111 GLU A N 1
ATOM 890 C CA . GLU A 1 111 ? 23.891 -1.670 -26.942 1.00 44.16 111 GLU A CA 1
ATOM 891 C C . GLU A 1 111 ? 25.120 -0.756 -26.901 1.00 44.16 111 GLU A C 1
ATOM 893 O O . GLU A 1 111 ? 25.658 -0.416 -27.965 1.00 44.16 111 GLU A O 1
ATOM 898 N N . PRO A 1 112 ? 25.551 -0.296 -25.716 1.00 40.44 112 PRO A N 1
ATOM 899 C CA . PRO A 1 112 ? 26.800 0.424 -25.618 1.00 40.44 112 PRO A CA 1
ATOM 900 C C . PRO A 1 112 ? 27.886 -0.518 -26.129 1.00 40.44 112 PRO A C 1
ATOM 902 O O . PRO A 1 112 ? 28.261 -1.477 -25.456 1.00 40.44 112 PRO A O 1
ATOM 905 N N . VAL A 1 113 ? 28.370 -0.252 -27.343 1.00 43.78 113 VAL A N 1
ATOM 906 C CA . VAL A 1 113 ? 29.602 -0.838 -27.850 1.00 43.78 113 VAL A CA 1
ATOM 907 C C . VAL A 1 113 ? 30.661 -0.412 -26.847 1.00 43.78 113 VAL A C 1
ATOM 909 O O . VAL A 1 113 ? 31.094 0.741 -26.835 1.00 43.78 113 VAL A O 1
ATOM 912 N N . MET A 1 114 ? 31.021 -1.324 -25.946 1.00 36.94 114 MET A N 1
ATOM 913 C CA . MET A 1 114 ? 32.241 -1.198 -25.173 1.00 36.94 114 MET A CA 1
ATOM 914 C C . MET A 1 114 ? 33.364 -1.155 -26.201 1.00 36.94 114 MET A C 1
ATOM 916 O O . MET A 1 114 ? 33.786 -2.185 -26.725 1.00 36.94 114 MET A O 1
ATOM 920 N N . ASN A 1 115 ? 33.817 0.056 -26.521 1.00 42.28 115 ASN A N 1
ATOM 921 C CA . ASN A 1 115 ? 35.123 0.262 -27.111 1.00 42.28 115 ASN A CA 1
ATOM 922 C C . ASN A 1 115 ? 36.124 -0.257 -26.084 1.00 42.28 115 ASN A C 1
ATOM 924 O O . ASN A 1 115 ? 36.521 0.449 -25.158 1.00 42.28 115 ASN A O 1
ATOM 928 N N . ILE A 1 116 ? 36.492 -1.526 -26.237 1.00 44.56 116 ILE A N 1
ATOM 929 C CA . ILE A 1 116 ? 37.728 -2.051 -25.691 1.00 44.56 116 ILE A CA 1
ATOM 930 C C . ILE A 1 116 ? 38.809 -1.245 -26.401 1.00 44.56 116 ILE A C 1
ATOM 932 O O . ILE A 1 116 ? 39.156 -1.516 -27.550 1.00 44.56 116 ILE A O 1
ATOM 936 N N . HIS A 1 117 ? 39.290 -0.197 -25.738 1.00 40.19 117 HIS A N 1
ATOM 937 C CA . HIS A 1 117 ? 40.564 0.393 -26.091 1.00 40.19 117 HIS A CA 1
ATOM 938 C C . HIS A 1 117 ? 41.591 -0.719 -25.862 1.00 40.19 117 HIS A C 1
ATOM 940 O O . HIS A 1 117 ? 41.972 -1.011 -24.731 1.00 40.19 117 HIS A O 1
ATOM 946 N N . GLN A 1 118 ? 41.958 -1.419 -26.937 1.00 44.50 118 GLN A N 1
ATOM 947 C CA . GLN A 1 118 ? 43.198 -2.175 -26.972 1.00 44.50 118 GLN A CA 1
ATOM 948 C C . GLN A 1 118 ? 44.307 -1.145 -26.789 1.00 44.50 118 GLN A C 1
ATOM 950 O O . GLN A 1 118 ? 44.663 -0.436 -27.731 1.00 44.50 118 GLN A O 1
ATOM 955 N N . GLU A 1 119 ? 44.806 -1.018 -25.560 1.00 47.78 119 GLU A N 1
ATOM 956 C CA . GLU A 1 119 ? 46.105 -0.400 -25.363 1.00 47.78 119 GLU A CA 1
ATOM 957 C C . GLU A 1 119 ? 47.131 -1.189 -26.189 1.00 47.78 119 GLU A C 1
ATOM 959 O O . GLU A 1 119 ? 47.107 -2.428 -26.187 1.00 47.78 119 GLU A O 1
ATOM 964 N N . PRO A 1 120 ? 48.004 -0.505 -26.943 1.00 47.75 120 PRO A N 1
ATOM 965 C CA . PRO A 1 120 ? 49.071 -1.176 -27.660 1.00 47.75 120 PRO A CA 1
ATOM 966 C C . PRO A 1 120 ? 49.947 -1.913 -26.645 1.00 47.75 120 PRO A C 1
ATOM 968 O O . PRO A 1 120 ? 50.432 -1.314 -25.686 1.00 47.75 120 PRO A O 1
ATOM 971 N N . MET A 1 121 ? 50.152 -3.216 -26.862 1.00 39.41 121 MET A N 1
ATOM 972 C CA . MET A 1 121 ? 51.140 -3.982 -26.110 1.00 39.41 121 MET A CA 1
ATOM 973 C C . MET A 1 121 ? 52.499 -3.296 -26.249 1.00 39.41 121 MET A C 1
ATOM 975 O O . MET A 1 121 ? 53.127 -3.342 -27.308 1.00 39.41 121 MET A O 1
ATOM 979 N N . VAL A 1 122 ? 52.951 -2.668 -25.168 1.00 51.59 122 VAL A N 1
ATOM 980 C CA . VAL A 1 122 ? 54.338 -2.248 -25.021 1.00 51.59 122 VAL A CA 1
ATOM 981 C C . VAL A 1 122 ? 55.164 -3.529 -24.873 1.00 51.59 122 VAL A C 1
ATOM 983 O O . VAL A 1 122 ? 54.859 -4.344 -23.996 1.00 51.59 122 VAL A O 1
ATOM 986 N N . PRO A 1 123 ? 56.171 -3.770 -25.730 1.00 48.16 123 PRO A N 1
ATOM 987 C CA . PRO A 1 123 ? 57.014 -4.945 -25.602 1.00 48.16 123 PRO A CA 1
ATOM 988 C C . PRO A 1 123 ? 57.748 -4.890 -24.262 1.00 48.16 123 PRO A C 1
ATOM 990 O O . PRO A 1 123 ? 58.404 -3.903 -23.931 1.00 48.16 123 PRO A O 1
ATOM 993 N N . TYR A 1 124 ? 57.621 -5.968 -23.492 1.00 42.53 124 TYR A N 1
ATOM 994 C CA . TYR A 1 124 ? 58.355 -6.175 -22.253 1.00 42.53 124 TYR A CA 1
ATOM 995 C C . TYR A 1 124 ? 59.842 -6.317 -22.605 1.00 42.53 124 TYR A C 1
ATOM 997 O O . TYR A 1 124 ? 60.292 -7.371 -23.057 1.00 42.53 124 TYR A O 1
ATOM 1005 N N . VAL A 1 125 ? 60.596 -5.225 -22.470 1.00 49.56 125 VAL A N 1
ATOM 1006 C CA . VAL A 1 125 ? 62.055 -5.240 -22.588 1.00 49.56 125 VAL A CA 1
ATOM 1007 C C . VAL A 1 125 ? 62.594 -5.955 -21.354 1.00 49.56 125 VAL A C 1
ATOM 1009 O O . VAL A 1 125 ? 62.499 -5.457 -20.235 1.00 49.56 125 VAL A O 1
ATOM 1012 N N . VAL A 1 126 ? 63.130 -7.154 -21.570 1.00 52.53 126 VAL A N 1
ATOM 1013 C CA . VAL A 1 126 ? 63.939 -7.880 -20.590 1.00 52.53 126 VAL A CA 1
ATOM 1014 C C . VAL A 1 126 ? 65.188 -7.042 -20.333 1.00 52.53 126 VAL A C 1
ATOM 1016 O O . VAL A 1 126 ? 66.037 -6.896 -21.210 1.00 52.53 126 VAL A O 1
ATOM 1019 N N . GLN A 1 127 ? 65.258 -6.437 -19.151 1.00 47.56 127 GLN A N 1
ATOM 1020 C CA . GLN A 1 127 ? 66.396 -5.637 -18.727 1.00 47.56 127 GLN A CA 1
ATOM 1021 C C . GLN A 1 127 ? 67.459 -6.581 -18.159 1.00 47.56 127 GLN A C 1
ATOM 1023 O O . GLN A 1 127 ? 67.328 -7.105 -17.052 1.00 47.56 127 GLN A O 1
ATOM 1028 N N . ASP A 1 128 ? 68.466 -6.842 -18.986 1.00 45.88 128 ASP A N 1
ATOM 1029 C CA . ASP A 1 128 ? 69.656 -7.618 -18.661 1.00 45.88 128 ASP A CA 1
ATOM 1030 C C . ASP A 1 128 ? 70.455 -6.877 -17.573 1.00 45.88 128 ASP A C 1
ATOM 1032 O O . ASP A 1 128 ? 70.783 -5.695 -17.722 1.00 45.88 128 ASP A O 1
ATOM 1036 N N . GLN A 1 129 ? 70.720 -7.541 -16.446 1.00 46.81 129 GLN A N 1
ATOM 1037 C CA . GLN A 1 129 ? 71.511 -6.978 -15.350 1.00 46.81 129 GLN A CA 1
ATOM 1038 C C . GLN A 1 129 ? 72.997 -7.000 -15.728 1.00 46.81 129 GLN A C 1
ATOM 1040 O O . GLN A 1 129 ? 73.735 -7.924 -15.392 1.00 46.81 129 GLN A O 1
ATOM 1045 N N . GLY A 1 130 ? 73.424 -5.959 -16.440 1.00 47.34 130 GLY A N 1
ATOM 1046 C CA . GLY A 1 130 ? 74.825 -5.657 -16.709 1.00 47.34 130 GLY A CA 1
ATOM 1047 C C . GLY A 1 130 ? 75.470 -4.892 -15.553 1.00 47.34 130 GLY A C 1
ATOM 1048 O O . GLY A 1 130 ? 75.087 -3.765 -15.251 1.00 47.34 130 GLY A O 1
ATOM 1049 N N . LEU A 1 131 ? 76.465 -5.529 -14.936 1.00 56.00 131 LEU A N 1
ATOM 1050 C CA . LEU A 1 131 ? 77.460 -4.960 -14.026 1.00 56.00 131 LEU A CA 1
ATOM 1051 C C . LEU A 1 131 ? 78.117 -3.705 -14.643 1.00 56.00 131 LEU A C 1
ATOM 1053 O O . LEU A 1 131 ? 78.740 -3.819 -15.698 1.00 56.00 131 LEU A O 1
ATOM 1057 N N . VAL A 1 132 ? 78.051 -2.547 -13.976 1.00 50.03 132 VAL A N 1
ATOM 1058 C CA . VAL A 1 132 ? 78.945 -1.405 -14.242 1.00 50.03 132 VAL A CA 1
ATOM 1059 C C . VAL A 1 132 ? 79.372 -0.780 -12.914 1.00 50.03 132 VAL A C 1
ATOM 1061 O O . VAL A 1 132 ? 78.552 -0.509 -12.039 1.00 50.03 132 VAL A O 1
ATOM 1064 N N . GLU A 1 133 ? 80.689 -0.645 -12.790 1.00 55.88 133 GLU A N 1
ATOM 1065 C CA . GLU A 1 133 ? 81.462 -0.079 -11.686 1.00 55.88 133 GLU A CA 1
ATOM 1066 C C . GLU A 1 133 ? 81.235 1.430 -11.464 1.00 55.88 133 GLU A C 1
ATOM 1068 O O . GLU A 1 133 ? 80.630 2.097 -12.307 1.00 55.88 133 GLU A O 1
ATOM 1073 N N . PRO A 1 134 ? 81.683 1.972 -10.312 1.00 63.22 134 PRO A N 1
ATOM 1074 C CA . PRO A 1 134 ? 81.345 3.316 -9.880 1.00 63.22 134 PRO A CA 1
ATOM 1075 C C . PRO A 1 134 ? 82.313 4.337 -10.471 1.00 63.22 134 PRO A C 1
ATOM 1077 O O . PRO A 1 134 ? 83.522 4.129 -10.428 1.00 63.22 134 PRO A O 1
ATOM 1080 N N . ASP A 1 135 ? 81.793 5.483 -10.910 1.00 45.31 135 ASP A N 1
ATOM 1081 C CA . ASP A 1 135 ? 82.631 6.667 -11.042 1.00 45.31 135 ASP A CA 1
ATOM 1082 C C . ASP A 1 135 ? 81.921 7.953 -10.607 1.00 45.31 135 ASP A C 1
ATOM 1084 O O . ASP A 1 135 ? 80.855 8.322 -11.097 1.00 45.31 135 ASP A O 1
ATOM 1088 N N . SER A 1 136 ? 82.543 8.522 -9.575 1.00 57.59 136 SER A N 1
ATOM 1089 C CA . SER A 1 136 ? 82.812 9.925 -9.265 1.00 57.59 136 SER A CA 1
ATOM 1090 C C . SER A 1 136 ? 81.946 11.050 -9.866 1.00 57.59 136 SER A C 1
ATOM 1092 O O . SER A 1 136 ? 81.875 11.284 -11.066 1.00 57.59 136 SER A O 1
ATOM 1094 N N . ASP A 1 137 ? 81.432 11.842 -8.920 1.00 52.94 137 ASP A N 1
ATOM 1095 C CA . ASP A 1 137 ? 81.370 13.304 -8.919 1.00 52.94 137 ASP A CA 1
ATOM 1096 C C . ASP A 1 137 ? 80.586 14.013 -10.032 1.00 52.94 137 ASP A C 1
ATOM 1098 O O . ASP A 1 137 ? 81.085 14.308 -11.114 1.00 52.94 137 ASP A O 1
ATOM 1102 N N . THR A 1 138 ? 79.388 14.489 -9.684 1.00 52.03 138 THR A N 1
ATOM 1103 C CA . THR A 1 138 ? 79.082 15.921 -9.842 1.00 52.03 138 THR A CA 1
ATOM 1104 C C . THR A 1 138 ? 77.863 16.337 -9.022 1.00 52.03 138 THR A C 1
ATOM 1106 O O . THR A 1 138 ? 76.719 15.967 -9.269 1.00 52.03 138 THR A O 1
ATOM 1109 N N . ASP A 1 139 ? 78.187 17.138 -8.018 1.00 52.78 139 ASP A N 1
ATOM 1110 C CA . ASP A 1 139 ? 77.358 18.069 -7.273 1.00 52.78 139 ASP A CA 1
ATOM 1111 C C . ASP A 1 139 ? 76.777 19.136 -8.223 1.00 52.78 139 ASP A C 1
ATOM 1113 O O . ASP A 1 139 ? 77.534 19.714 -9.001 1.00 52.78 139 ASP A O 1
ATOM 1117 N N . PHE A 1 140 ? 75.460 19.371 -8.202 1.00 43.59 140 PHE A N 1
ATOM 1118 C CA . PHE A 1 140 ? 74.853 20.713 -8.186 1.00 43.59 140 PHE A CA 1
ATOM 1119 C C . PHE A 1 140 ? 73.323 20.614 -8.109 1.00 43.59 140 PHE A C 1
ATOM 1121 O O . PHE A 1 140 ? 72.664 19.958 -8.915 1.00 43.59 140 PHE A O 1
ATOM 1128 N N . GLY A 1 141 ? 72.769 21.283 -7.100 1.00 49.53 141 GLY A N 1
ATOM 1129 C CA . GLY A 1 141 ? 71.378 21.179 -6.696 1.00 49.53 141 GLY A CA 1
ATOM 1130 C C . GLY A 1 141 ? 70.345 21.794 -7.640 1.00 49.53 141 GLY A C 1
ATOM 1131 O O . GLY A 1 141 ? 70.566 22.799 -8.310 1.00 49.53 141 GLY A O 1
ATOM 1132 N N . ALA A 1 142 ? 69.157 21.208 -7.567 1.00 48.03 142 ALA A N 1
ATOM 1133 C CA . ALA A 1 142 ? 67.877 21.890 -7.664 1.00 48.03 142 ALA A CA 1
ATOM 1134 C C . ALA A 1 142 ? 66.866 21.004 -6.928 1.00 48.03 142 ALA A C 1
ATOM 1136 O O . ALA A 1 142 ? 66.370 20.012 -7.459 1.00 48.03 142 ALA A O 1
ATOM 1137 N N . GLU A 1 143 ? 66.636 21.338 -5.662 1.00 49.56 143 GLU A N 1
ATOM 1138 C CA . GLU A 1 143 ? 65.623 20.750 -4.792 1.00 49.56 143 GLU A CA 1
ATOM 1139 C C . GLU A 1 143 ? 64.241 21.108 -5.363 1.00 49.56 143 GLU A C 1
ATOM 1141 O O . GLU A 1 143 ? 63.649 22.144 -5.076 1.00 49.56 143 GLU A O 1
ATOM 1146 N N . SER A 1 144 ? 63.781 20.285 -6.302 1.00 51.50 144 SER A N 1
ATOM 1147 C CA . SER A 1 144 ? 62.416 20.292 -6.807 1.00 51.50 144 SER A CA 1
ATOM 1148 C C . SER A 1 144 ? 61.578 19.516 -5.804 1.00 51.50 144 SER A C 1
ATOM 1150 O O . SER A 1 144 ? 61.567 18.282 -5.844 1.00 51.50 144 SER A O 1
ATOM 1152 N N . ASP A 1 145 ? 60.895 20.252 -4.923 1.00 46.28 145 ASP A N 1
ATOM 1153 C CA . ASP A 1 145 ? 59.840 19.770 -4.034 1.00 46.28 145 ASP A CA 1
ATOM 1154 C C . ASP A 1 145 ? 58.911 18.825 -4.792 1.00 46.28 145 ASP A C 1
ATOM 1156 O O . ASP A 1 145 ? 57.966 19.207 -5.490 1.00 46.28 145 ASP A O 1
ATOM 1160 N N . THR A 1 146 ? 59.225 17.541 -4.674 1.00 49.38 146 THR A N 1
ATOM 1161 C CA . THR A 1 146 ? 58.429 16.468 -5.228 1.00 49.38 146 THR A CA 1
ATOM 1162 C C . THR A 1 146 ? 57.269 16.352 -4.263 1.00 49.38 146 THR A C 1
ATOM 1164 O O . THR A 1 146 ? 57.351 15.651 -3.256 1.00 49.38 146 THR A O 1
ATOM 1167 N N . ILE A 1 147 ? 56.211 17.126 -4.526 1.00 53.59 147 ILE A N 1
ATOM 1168 C CA . ILE A 1 147 ? 54.907 16.957 -3.896 1.00 53.59 147 ILE A CA 1
ATOM 1169 C C . ILE A 1 147 ? 54.501 15.529 -4.232 1.00 53.59 147 ILE A C 1
ATOM 1171 O O . ILE A 1 147 ? 53.967 15.240 -5.304 1.00 53.59 147 ILE A O 1
ATOM 1175 N N . SER A 1 148 ? 54.854 14.631 -3.314 1.00 50.09 148 SER A N 1
ATOM 1176 C CA . SER A 1 148 ? 54.349 13.281 -3.212 1.00 50.09 148 SER A CA 1
ATOM 1177 C C . SER A 1 148 ? 52.844 13.433 -3.276 1.00 50.09 148 SER A C 1
ATOM 1179 O O . SER A 1 148 ? 52.202 13.913 -2.338 1.00 50.09 148 SER A O 1
ATOM 1181 N N . SER A 1 149 ? 52.313 13.142 -4.460 1.00 55.00 149 SER A N 1
ATOM 1182 C CA . SER A 1 149 ? 50.901 12.991 -4.725 1.00 55.00 149 SER A CA 1
ATOM 1183 C C . SER A 1 149 ? 50.490 11.800 -3.887 1.00 55.00 149 SER A C 1
ATOM 1185 O O . SER A 1 149 ? 50.494 10.659 -4.340 1.00 55.00 149 SER A O 1
ATOM 1187 N N . GLY A 1 150 ? 50.233 12.091 -2.609 1.00 50.69 150 GLY A N 1
ATOM 1188 C CA . GLY A 1 150 ? 49.660 11.173 -1.660 1.00 50.69 150 GLY A CA 1
ATOM 1189 C C . GLY A 1 150 ? 48.457 10.602 -2.365 1.00 50.69 150 GLY A C 1
ATOM 1190 O O . GLY A 1 150 ? 47.476 11.310 -2.610 1.00 50.69 150 GLY A O 1
ATOM 1191 N N . SER A 1 151 ? 48.601 9.345 -2.767 1.00 52.78 151 SER A N 1
ATOM 1192 C CA . SER A 1 151 ? 47.534 8.480 -3.194 1.00 52.78 151 SER A CA 1
ATOM 1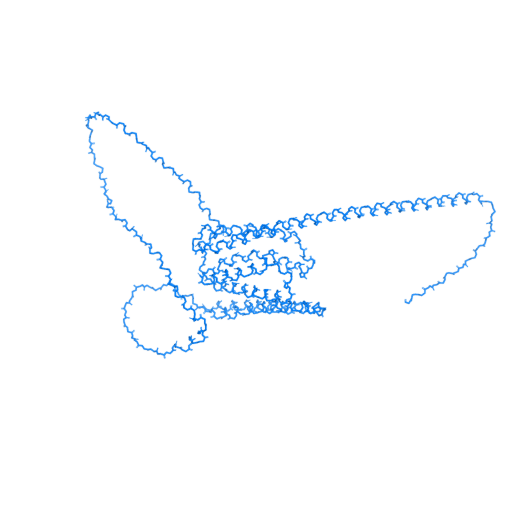193 C C . SER A 1 151 ? 46.585 8.462 -2.016 1.00 52.78 151 SER A C 1
ATOM 1195 O O . SER A 1 151 ? 46.694 7.667 -1.086 1.00 52.78 151 SER A O 1
ATOM 1197 N N . THR A 1 152 ? 45.684 9.443 -2.014 1.00 54.03 152 THR A N 1
ATOM 1198 C CA . THR A 1 152 ? 44.462 9.403 -1.250 1.00 54.03 152 THR A CA 1
ATOM 1199 C C . THR A 1 152 ? 43.795 8.166 -1.801 1.00 54.03 152 THR A C 1
ATOM 1201 O O . THR A 1 152 ? 43.158 8.178 -2.850 1.00 54.03 152 THR A O 1
ATOM 1204 N N . SER A 1 153 ? 44.078 7.041 -1.149 1.00 51.44 153 SER A N 1
ATOM 1205 C CA . SER A 1 153 ? 43.302 5.830 -1.211 1.00 51.44 153 SER A CA 1
ATOM 1206 C C . SER A 1 153 ? 41.926 6.290 -0.792 1.00 51.44 153 SER A C 1
ATOM 1208 O O . SER A 1 153 ? 41.597 6.312 0.396 1.00 51.44 153 SER A O 1
ATOM 1210 N N . SER A 1 154 ? 41.186 6.801 -1.782 1.00 54.12 154 SER A N 1
ATOM 1211 C CA . SER A 1 154 ? 39.782 7.096 -1.694 1.00 54.12 154 SER A CA 1
ATOM 1212 C C . SER A 1 154 ? 39.250 5.825 -1.094 1.00 54.12 154 SER A C 1
ATOM 1214 O O . SER A 1 154 ? 39.369 4.764 -1.717 1.00 54.12 154 SER A O 1
ATOM 1216 N N . LEU A 1 155 ? 38.815 5.911 0.163 1.00 50.78 155 LEU A N 1
ATOM 1217 C CA . LEU A 1 155 ? 38.030 4.869 0.776 1.00 50.78 155 LEU A CA 1
ATOM 1218 C C . LEU A 1 155 ? 36.861 4.714 -0.189 1.00 50.78 155 LEU A C 1
ATOM 1220 O O . LEU A 1 155 ? 35.898 5.478 -0.143 1.00 50.78 155 LEU A O 1
ATOM 1224 N N . SER A 1 156 ? 37.014 3.793 -1.142 1.00 51.72 156 SER A N 1
ATOM 1225 C CA . SER A 1 156 ? 35.956 3.258 -1.966 1.00 51.72 156 SER A CA 1
ATOM 1226 C C . SER A 1 156 ? 35.090 2.608 -0.923 1.00 51.72 156 SER A C 1
ATOM 1228 O O . SER A 1 156 ? 35.366 1.478 -0.521 1.00 51.72 156 SER A O 1
ATOM 1230 N N . PHE A 1 157 ? 34.175 3.409 -0.375 1.00 54.66 157 PHE A N 1
ATOM 1231 C CA . PHE A 1 157 ? 33.222 3.033 0.643 1.00 54.66 157 PHE A CA 1
ATOM 1232 C C . PHE A 1 157 ? 32.595 1.774 0.084 1.00 54.66 157 PHE A C 1
ATOM 1234 O O . PHE A 1 157 ? 31.890 1.853 -0.925 1.00 54.66 157 PHE A O 1
ATOM 1241 N N . GLY A 1 158 ? 33.061 0.629 0.603 1.00 49.09 158 GLY A N 1
ATOM 1242 C CA . GLY A 1 158 ? 32.952 -0.648 -0.083 1.00 49.09 158 GLY A CA 1
ATOM 1243 C C . GLY A 1 158 ? 31.511 -0.777 -0.497 1.00 49.09 158 GLY A C 1
ATOM 1244 O O . GLY A 1 158 ? 30.650 -0.602 0.364 1.00 49.09 158 GLY A O 1
ATOM 1245 N N . GLN A 1 159 ? 31.278 -0.919 -1.804 1.00 59.19 159 GLN A N 1
ATOM 1246 C CA . GLN A 1 159 ? 29.955 -0.922 -2.410 1.00 59.19 159 GLN A CA 1
ATOM 1247 C C . GLN A 1 159 ? 29.222 -2.118 -1.806 1.00 59.19 159 GLN A C 1
ATOM 1249 O O . GLN A 1 159 ? 29.279 -3.237 -2.315 1.00 59.19 159 GLN A O 1
ATOM 1254 N N . SER A 1 160 ? 28.656 -1.914 -0.618 1.00 54.44 160 SER A N 1
ATOM 1255 C CA . SER A 1 160 ? 27.987 -2.940 0.140 1.00 54.44 160 SER A CA 1
ATOM 1256 C C . SER A 1 160 ? 26.827 -3.306 -0.750 1.00 54.44 160 SER A C 1
ATOM 1258 O O . SER A 1 160 ? 25.988 -2.469 -1.081 1.00 54.44 160 SER A O 1
ATOM 1260 N N . ARG A 1 161 ? 26.874 -4.533 -1.270 1.00 63.03 161 ARG A N 1
ATOM 1261 C CA . ARG A 1 161 ? 25.801 -5.102 -2.069 1.00 63.03 161 ARG A CA 1
ATOM 1262 C C . ARG A 1 161 ? 24.595 -5.176 -1.155 1.00 63.03 161 ARG A C 1
ATOM 1264 O O . ARG A 1 161 ? 24.413 -6.142 -0.417 1.00 63.03 161 ARG A O 1
ATOM 1271 N N . TRP A 1 162 ? 23.826 -4.097 -1.136 1.00 66.12 162 TRP A N 1
ATOM 1272 C CA . TRP A 1 162 ? 22.557 -4.068 -0.454 1.00 66.12 162 TRP A CA 1
ATOM 1273 C C . TRP A 1 162 ? 21.702 -5.165 -1.076 1.00 66.12 162 TRP A C 1
ATOM 1275 O O . TRP A 1 162 ? 21.776 -5.427 -2.276 1.00 66.12 162 TRP A O 1
ATOM 1285 N N . PHE A 1 163 ? 20.865 -5.790 -0.252 1.00 67.38 163 PHE A N 1
ATOM 1286 C CA . PHE A 1 163 ? 19.894 -6.807 -0.668 1.00 67.38 163 PHE A CA 1
ATOM 1287 C C . PHE A 1 163 ? 18.989 -6.348 -1.838 1.00 67.38 163 PHE A C 1
ATOM 1289 O O . PHE A 1 163 ? 18.297 -7.152 -2.450 1.00 67.38 163 PHE A O 1
ATOM 1296 N N . PHE A 1 164 ? 19.019 -5.052 -2.156 1.00 74.88 164 PHE A N 1
ATOM 1297 C CA . PHE A 1 164 ? 18.238 -4.373 -3.176 1.00 74.88 164 PHE A CA 1
ATOM 1298 C C . PHE A 1 164 ? 19.024 -3.984 -4.429 1.00 74.88 164 PHE A C 1
ATOM 1300 O O . PHE A 1 164 ? 18.537 -3.137 -5.161 1.00 74.88 164 PHE A O 1
ATOM 1307 N N . ASP A 1 165 ? 20.208 -4.537 -4.710 1.00 83.69 165 ASP A N 1
ATOM 1308 C CA . ASP A 1 165 ? 20.910 -4.204 -5.961 1.00 83.69 165 ASP A CA 1
ATOM 1309 C C . ASP A 1 165 ? 20.153 -4.748 -7.191 1.00 83.69 165 ASP A C 1
ATOM 1311 O O . ASP A 1 165 ? 20.360 -5.870 -7.656 1.00 83.69 165 ASP A O 1
ATOM 1315 N N . MET A 1 166 ? 19.250 -3.924 -7.721 1.00 82.06 166 MET A N 1
ATOM 1316 C CA . MET A 1 166 ? 18.375 -4.242 -8.853 1.00 82.06 166 MET A CA 1
ATOM 1317 C C . MET A 1 166 ? 19.080 -4.045 -10.202 1.00 82.06 166 MET A C 1
ATOM 1319 O O . MET A 1 166 ? 18.440 -4.152 -11.249 1.00 82.06 166 MET A O 1
ATOM 1323 N N . ARG A 1 167 ? 20.386 -3.741 -10.218 1.00 81.38 167 ARG A N 1
ATOM 1324 C CA . ARG A 1 167 ? 21.174 -3.662 -11.462 1.00 81.38 167 ARG A CA 1
ATOM 1325 C C . ARG A 1 167 ? 21.422 -5.042 -12.069 1.00 81.38 167 ARG A C 1
ATOM 1327 O O . ARG A 1 167 ? 21.597 -5.143 -13.275 1.00 81.38 167 ARG A O 1
ATOM 1334 N N . TYR A 1 168 ? 21.385 -6.089 -11.242 1.00 79.88 168 TYR A N 1
ATOM 1335 C CA . TYR A 1 168 ? 21.578 -7.488 -11.643 1.00 79.88 168 TYR A CA 1
ATOM 1336 C C . TYR A 1 168 ? 20.297 -8.315 -11.550 1.00 79.88 168 TYR A C 1
ATOM 1338 O O . TYR A 1 168 ? 20.354 -9.544 -11.484 1.00 79.88 168 TYR A O 1
ATOM 1346 N N . ALA A 1 169 ? 19.141 -7.655 -11.485 1.00 81.25 169 ALA A N 1
ATOM 1347 C CA . ALA A 1 169 ? 17.889 -8.381 -11.487 1.00 81.25 169 ALA A CA 1
ATOM 1348 C C . ALA A 1 169 ? 17.776 -9.195 -12.793 1.00 81.25 169 ALA A C 1
ATOM 1350 O O . ALA A 1 169 ? 18.160 -8.698 -13.857 1.00 81.25 169 ALA A O 1
ATOM 1351 N N . PRO A 1 170 ? 17.313 -10.455 -12.719 1.00 79.62 170 PRO A N 1
ATOM 1352 C CA . PRO A 1 170 ? 17.200 -11.309 -13.891 1.00 79.62 170 PRO A CA 1
ATOM 1353 C C . PRO A 1 170 ? 16.310 -10.657 -14.953 1.00 79.62 170 PRO A C 1
ATOM 1355 O O . PRO A 1 170 ? 15.421 -9.859 -14.636 1.00 79.62 170 PRO A O 1
ATOM 1358 N N . SER A 1 171 ? 16.552 -11.016 -16.215 1.00 84.62 171 SER A N 1
ATOM 1359 C CA . SER A 1 171 ? 15.704 -10.603 -17.331 1.00 84.62 171 SER A CA 1
ATOM 1360 C C . SER A 1 171 ? 14.242 -10.954 -17.066 1.00 84.62 171 SER A C 1
ATOM 1362 O O . SER A 1 171 ? 13.925 -11.835 -16.258 1.00 84.62 171 SER A O 1
ATOM 1364 N N . ASP A 1 172 ? 13.342 -10.219 -17.721 1.00 90.62 172 ASP A N 1
ATOM 1365 C CA . ASP A 1 172 ? 11.922 -10.341 -17.435 1.00 90.62 172 ASP A CA 1
ATOM 1366 C C . ASP A 1 172 ? 11.442 -11.787 -17.554 1.00 90.62 172 ASP A C 1
ATOM 1368 O O . ASP A 1 172 ? 11.736 -12.488 -18.523 1.00 90.62 172 ASP A O 1
ATOM 1372 N N . SER A 1 173 ? 10.684 -12.225 -16.555 1.00 91.62 173 SER A N 1
ATOM 1373 C CA . SER A 1 173 ? 10.067 -13.544 -16.573 1.00 91.62 173 SER A CA 1
ATOM 1374 C C . SER A 1 173 ? 8.584 -13.396 -16.866 1.00 91.62 173 SER A C 1
ATOM 1376 O O . SER A 1 173 ? 7.936 -12.438 -16.441 1.00 91.62 173 SER A O 1
ATOM 1378 N N . LEU A 1 174 ? 8.010 -14.394 -17.529 1.00 89.94 174 LEU A N 1
ATOM 1379 C CA . LEU A 1 174 ? 6.566 -14.441 -17.770 1.00 89.94 174 LEU A CA 1
ATOM 1380 C C . LEU A 1 174 ? 5.763 -14.455 -16.465 1.00 89.94 174 LEU A C 1
ATOM 1382 O O . LEU A 1 174 ? 4.664 -13.913 -16.413 1.00 89.94 174 LEU A O 1
ATOM 1386 N N . GLY A 1 175 ? 6.340 -15.015 -15.395 1.00 88.12 175 GLY A N 1
ATOM 1387 C CA . GLY A 1 175 ? 5.821 -14.903 -14.030 1.00 88.12 175 GLY A CA 1
ATOM 1388 C C . GLY A 1 175 ? 5.699 -13.455 -13.571 1.00 88.12 175 GLY A C 1
ATOM 1389 O O . GLY A 1 175 ? 4.629 -13.042 -13.127 1.00 88.12 175 GLY A O 1
ATOM 1390 N N . GLY A 1 176 ? 6.770 -12.673 -13.728 1.00 89.50 176 GLY A N 1
ATOM 1391 C CA . GLY A 1 176 ? 6.776 -11.245 -13.415 1.00 89.50 176 GLY A CA 1
ATOM 1392 C C . GLY A 1 176 ? 5.718 -10.480 -14.209 1.00 89.50 176 GLY A C 1
ATOM 1393 O O . GLY A 1 176 ? 4.898 -9.785 -13.615 1.00 89.50 176 GLY A O 1
ATOM 1394 N N . GLN A 1 177 ? 5.672 -10.668 -15.529 1.00 91.44 177 GLN A N 1
ATOM 1395 C CA . GLN A 1 177 ? 4.675 -10.021 -16.394 1.00 91.44 177 GLN A CA 1
ATOM 1396 C C . GLN A 1 177 ? 3.241 -10.397 -16.007 1.00 91.44 177 GLN A C 1
ATOM 1398 O O . GLN A 1 177 ? 2.384 -9.523 -15.877 1.00 91.44 177 GLN A O 1
ATOM 1403 N N . GLY A 1 178 ? 2.983 -11.685 -15.759 1.00 88.62 178 GLY A N 1
ATOM 1404 C CA . GLY A 1 178 ? 1.680 -12.176 -15.316 1.00 88.62 178 GLY A CA 1
ATOM 1405 C C . GLY A 1 178 ? 1.229 -11.535 -14.001 1.00 88.62 178 GLY A C 1
ATOM 1406 O O . GLY A 1 178 ? 0.074 -11.124 -13.891 1.00 88.62 178 GLY A O 1
ATOM 1407 N N . LEU A 1 179 ? 2.140 -11.374 -13.034 1.00 89.44 179 LEU A N 1
ATOM 1408 C CA . LEU A 1 179 ? 1.862 -10.688 -11.766 1.00 89.44 179 LEU A CA 1
ATOM 1409 C C . LEU A 1 179 ? 1.550 -9.196 -11.957 1.00 89.44 179 LEU A C 1
ATOM 1411 O O . LEU A 1 179 ? 0.643 -8.680 -11.302 1.00 89.44 179 LEU A O 1
ATOM 1415 N N . VAL A 1 180 ? 2.256 -8.503 -12.856 1.00 91.69 180 VAL A N 1
ATOM 1416 C CA . VAL A 1 180 ? 1.971 -7.090 -13.160 1.00 91.69 180 VAL A CA 1
ATOM 1417 C C . VAL A 1 180 ? 0.600 -6.942 -13.816 1.00 91.69 180 VAL A C 1
ATOM 1419 O O . VAL A 1 180 ? -0.204 -6.119 -13.381 1.00 91.69 180 VAL A O 1
ATOM 1422 N N . ILE A 1 181 ? 0.299 -7.755 -14.832 1.00 89.88 181 ILE A N 1
ATOM 1423 C CA . ILE A 1 181 ? -0.997 -7.733 -15.530 1.00 89.88 181 ILE A CA 1
ATOM 1424 C C . ILE A 1 181 ? -2.133 -8.029 -14.547 1.00 89.88 181 ILE A C 1
ATOM 1426 O O . ILE A 1 181 ? -3.157 -7.343 -14.554 1.00 89.88 181 ILE A O 1
ATOM 1430 N N . PHE A 1 182 ? -1.930 -9.007 -13.662 1.00 86.31 182 PHE A N 1
ATOM 1431 C CA . PHE A 1 182 ? -2.856 -9.300 -12.576 1.00 86.31 182 PHE A CA 1
ATOM 1432 C C . PHE A 1 182 ? -3.117 -8.067 -11.707 1.00 86.31 182 PHE A C 1
ATOM 1434 O O . PHE A 1 182 ? -4.270 -7.705 -11.463 1.00 86.31 182 PHE A O 1
ATOM 1441 N N . PHE A 1 183 ? -2.055 -7.397 -11.263 1.00 90.00 183 PHE A N 1
ATOM 1442 C CA . PHE A 1 183 ? -2.188 -6.219 -10.420 1.00 90.00 183 PHE A CA 1
ATOM 1443 C C . PHE A 1 183 ? -2.910 -5.070 -11.135 1.00 90.00 183 PHE A C 1
ATOM 1445 O O . PHE A 1 183 ? -3.760 -4.415 -10.536 1.00 90.00 183 PHE A O 1
ATOM 1452 N N . VAL A 1 184 ? -2.663 -4.867 -12.433 1.00 90.75 184 VAL A N 1
ATOM 1453 C CA . VAL A 1 184 ? -3.411 -3.892 -13.247 1.00 90.75 184 VAL A CA 1
ATOM 1454 C C . VAL A 1 184 ? -4.902 -4.226 -13.278 1.00 90.75 184 VAL A C 1
ATOM 1456 O O . VAL A 1 184 ? -5.728 -3.344 -13.042 1.00 90.75 184 VAL A O 1
ATOM 1459 N N . ALA A 1 185 ? -5.263 -5.490 -13.518 1.00 88.06 185 ALA A N 1
ATOM 1460 C CA . ALA A 1 185 ? -6.660 -5.924 -13.517 1.00 88.06 185 ALA A CA 1
ATOM 1461 C C . ALA A 1 185 ? -7.326 -5.707 -12.147 1.00 88.06 185 ALA A C 1
ATOM 1463 O O . ALA A 1 185 ? -8.470 -5.246 -12.079 1.00 88.06 185 ALA A O 1
ATOM 1464 N N . TYR A 1 186 ? -6.599 -5.975 -11.059 1.00 87.00 186 TYR A N 1
ATOM 1465 C CA . TYR A 1 186 ? -7.039 -5.675 -9.698 1.00 87.00 186 TYR A CA 1
ATOM 1466 C C . TYR A 1 186 ? -7.309 -4.174 -9.502 1.00 87.00 186 TYR A C 1
ATOM 1468 O O . TYR A 1 186 ? -8.398 -3.813 -9.060 1.00 87.00 186 TYR A O 1
ATOM 1476 N N . LEU A 1 187 ? -6.381 -3.293 -9.892 1.00 89.00 187 LEU A N 1
ATOM 1477 C CA . LEU A 1 187 ? -6.544 -1.839 -9.749 1.00 89.00 187 LEU A CA 1
ATOM 1478 C C . LEU A 1 187 ? -7.712 -1.291 -10.572 1.00 89.00 187 LEU A C 1
ATOM 1480 O O . LEU A 1 187 ? -8.467 -0.449 -10.087 1.00 89.00 187 LEU A O 1
ATOM 1484 N N . LEU A 1 188 ? -7.878 -1.772 -11.807 1.00 89.12 188 LEU A N 1
ATOM 1485 C CA . LEU A 1 188 ? -9.007 -1.397 -12.659 1.00 89.12 188 LEU A CA 1
ATOM 1486 C C . LEU A 1 188 ? -10.335 -1.832 -12.040 1.00 89.12 188 LEU A C 1
ATOM 1488 O O . LEU A 1 188 ? -11.295 -1.062 -12.024 1.00 89.12 188 LEU A O 1
ATOM 1492 N N . THR A 1 189 ? -10.377 -3.049 -11.497 1.00 87.25 189 THR A N 1
ATOM 1493 C CA . THR A 1 189 ? -11.558 -3.577 -10.811 1.00 87.25 189 THR A CA 1
ATOM 1494 C C . THR A 1 189 ? -11.880 -2.757 -9.565 1.00 87.25 189 THR A C 1
ATOM 1496 O O . THR A 1 189 ? -13.036 -2.387 -9.365 1.00 87.25 189 THR A O 1
ATOM 1499 N N . ASP A 1 190 ? -10.877 -2.419 -8.753 1.00 86.12 190 ASP A N 1
ATOM 1500 C CA . ASP A 1 190 ? -11.067 -1.602 -7.555 1.00 86.12 190 ASP A CA 1
ATOM 1501 C C . ASP A 1 190 ? -11.575 -0.192 -7.901 1.00 86.12 190 ASP A C 1
ATOM 1503 O O . ASP A 1 190 ? -12.551 0.275 -7.310 1.00 86.12 190 ASP A O 1
ATOM 1507 N N . LEU A 1 191 ? -11.018 0.445 -8.939 1.00 88.44 191 LEU A N 1
ATOM 1508 C CA . LEU A 1 191 ? -11.506 1.735 -9.438 1.00 88.44 191 LEU A CA 1
ATOM 1509 C C . LEU A 1 191 ? -12.944 1.650 -9.958 1.00 88.44 191 LEU A C 1
ATOM 1511 O O . LEU A 1 191 ? -13.745 2.544 -9.686 1.00 88.44 191 LEU A O 1
ATOM 1515 N N . LEU A 1 192 ? -13.298 0.579 -10.671 1.00 89.94 192 LEU A N 1
ATOM 1516 C CA . LEU A 1 192 ? -14.649 0.378 -11.190 1.00 89.94 192 LEU A CA 1
ATOM 1517 C C . LEU A 1 192 ? -15.663 0.167 -10.058 1.00 89.94 192 LEU A C 1
ATOM 1519 O O . LEU A 1 192 ? -16.688 0.850 -10.013 1.00 89.94 192 LEU A O 1
ATOM 1523 N N . ILE A 1 193 ? -15.380 -0.734 -9.110 1.00 86.81 193 ILE A N 1
ATOM 1524 C CA . ILE A 1 193 ? -16.233 -0.945 -7.927 1.00 86.81 193 ILE A CA 1
ATOM 1525 C C . ILE A 1 193 ? -16.341 0.355 -7.134 1.00 86.81 193 ILE A C 1
ATOM 1527 O O . ILE A 1 193 ? -17.434 0.735 -6.703 1.00 86.81 193 ILE A O 1
ATOM 1531 N N . GLY A 1 194 ? -15.216 1.044 -6.969 1.00 88.31 194 GLY A N 1
ATOM 1532 C CA . GLY A 1 194 ? -15.114 2.327 -6.308 1.00 88.31 194 GLY A CA 1
ATOM 1533 C C . GLY A 1 194 ? -16.004 3.392 -6.930 1.00 88.31 194 GLY A C 1
ATOM 1534 O O . GLY A 1 194 ? -16.736 4.072 -6.209 1.00 88.31 194 GLY A O 1
ATOM 1535 N N . LEU A 1 195 ? -16.012 3.482 -8.262 1.00 90.62 195 LEU A N 1
ATOM 1536 C CA . LEU A 1 195 ? -16.856 4.404 -9.020 1.00 90.62 195 LEU A CA 1
ATOM 1537 C C . LEU A 1 195 ? -18.341 4.116 -8.803 1.00 90.62 195 LEU A C 1
ATOM 1539 O O . LEU A 1 195 ? -19.127 5.042 -8.610 1.00 90.62 195 LEU A O 1
ATOM 1543 N N . LEU A 1 196 ? -18.709 2.834 -8.843 1.00 92.56 196 LEU A N 1
ATOM 1544 C CA . LEU A 1 196 ? -20.099 2.386 -8.833 1.00 92.56 196 LEU A CA 1
ATOM 1545 C C . LEU A 1 196 ? -20.725 2.396 -7.433 1.00 92.56 196 LEU A C 1
ATOM 1547 O O . LEU A 1 196 ? -21.899 2.727 -7.293 1.00 92.56 196 LEU A O 1
ATOM 1551 N N . HIS A 1 197 ? -19.966 2.034 -6.397 1.00 91.00 197 HIS A N 1
ATOM 1552 C CA . HIS A 1 197 ? -20.527 1.745 -5.071 1.00 91.00 197 HIS A CA 1
ATOM 1553 C C . HIS A 1 197 ? -20.017 2.663 -3.953 1.00 91.00 197 HIS A C 1
ATOM 1555 O O . HIS A 1 197 ? -20.693 2.797 -2.930 1.00 91.00 197 HIS A O 1
ATOM 1561 N N . TYR A 1 198 ? -18.837 3.276 -4.103 1.00 87.88 198 TYR A N 1
ATOM 1562 C CA . TYR A 1 198 ? -18.151 3.967 -3.000 1.00 87.88 198 TYR A CA 1
ATOM 1563 C C . TYR A 1 198 ? -17.518 5.296 -3.402 1.00 87.88 198 TYR A C 1
ATOM 1565 O O . TYR A 1 198 ? -16.561 5.730 -2.759 1.00 87.88 198 TYR A O 1
ATOM 1573 N N . ARG A 1 199 ? -18.070 5.974 -4.413 1.00 90.25 199 ARG A N 1
ATOM 1574 C CA . ARG A 1 199 ? -17.503 7.215 -4.958 1.00 90.25 199 ARG A CA 1
ATOM 1575 C C . ARG A 1 199 ? -17.197 8.258 -3.877 1.00 90.25 199 ARG A C 1
ATOM 1577 O O . ARG A 1 199 ? -16.164 8.911 -3.945 1.00 90.25 199 ARG A O 1
ATOM 1584 N N . GLU A 1 200 ? -18.052 8.364 -2.861 1.00 92.31 200 GLU A N 1
ATOM 1585 C CA . GLU A 1 200 ? -17.898 9.307 -1.740 1.00 92.31 200 GLU A CA 1
ATOM 1586 C C . GLU A 1 200 ? -16.848 8.887 -0.701 1.00 92.31 200 GLU A C 1
ATOM 1588 O O . GLU A 1 200 ? -16.337 9.726 0.036 1.00 92.31 200 GLU A O 1
ATOM 1593 N N . LYS A 1 201 ? -16.523 7.592 -0.608 1.00 86.81 201 LYS A N 1
ATOM 1594 C CA . LYS A 1 201 ? -15.572 7.071 0.389 1.00 86.81 201 LYS A CA 1
ATOM 1595 C C . LYS A 1 201 ? -14.138 7.030 -0.122 1.00 86.81 201 LYS A C 1
ATOM 1597 O O . LYS A 1 201 ? -13.212 6.927 0.681 1.00 86.81 201 LYS A O 1
ATOM 1602 N N . ILE A 1 202 ? -13.947 7.094 -1.436 1.00 85.38 202 ILE A N 1
ATOM 1603 C CA . ILE A 1 202 ? -12.623 7.057 -2.045 1.00 85.38 202 ILE A CA 1
ATOM 1604 C C . ILE A 1 202 ? -12.062 8.471 -2.086 1.00 85.38 202 ILE A C 1
ATOM 1606 O O . ILE A 1 202 ? -12.489 9.310 -2.878 1.00 85.38 202 ILE A O 1
ATOM 1610 N N . SER A 1 203 ? -11.064 8.729 -1.241 1.00 89.56 203 SER A N 1
ATOM 1611 C CA . SER A 1 203 ? -10.334 9.992 -1.313 1.00 89.56 203 SER A CA 1
ATOM 1612 C C . SER A 1 203 ? -9.619 10.117 -2.663 1.00 89.56 203 SER A C 1
ATOM 1614 O O . SER A 1 203 ? -9.039 9.148 -3.161 1.00 89.56 203 SER A O 1
ATOM 1616 N N . PHE A 1 204 ? -9.639 11.320 -3.237 1.00 88.69 204 PHE A N 1
ATOM 1617 C CA . PHE A 1 204 ? -9.033 11.605 -4.538 1.00 88.69 204 PHE A CA 1
ATOM 1618 C C . PHE A 1 204 ? -7.566 11.160 -4.623 1.00 88.69 204 PHE A C 1
ATOM 1620 O O . PHE A 1 204 ? -7.183 10.460 -5.557 1.00 88.69 204 PHE A O 1
ATOM 1627 N N . PHE A 1 205 ? -6.763 11.498 -3.611 1.00 84.00 205 PHE A N 1
ATOM 1628 C CA . PHE A 1 205 ? -5.335 11.186 -3.606 1.00 84.00 205 PHE A CA 1
ATOM 1629 C C . PHE A 1 205 ? -5.029 9.722 -3.283 1.00 84.00 205 PHE A C 1
ATOM 1631 O O . PHE A 1 205 ? -4.219 9.120 -3.981 1.00 84.00 205 PHE A O 1
ATOM 1638 N N . ALA A 1 206 ? -5.665 9.139 -2.259 1.00 80.81 206 ALA A N 1
ATOM 1639 C CA . ALA A 1 206 ? -5.312 7.784 -1.824 1.00 80.81 206 ALA A CA 1
ATOM 1640 C C . ALA A 1 206 ? -5.887 6.685 -2.726 1.00 80.81 206 ALA A C 1
ATOM 1642 O O . ALA A 1 206 ? -5.340 5.591 -2.742 1.00 80.81 206 ALA A O 1
ATOM 1643 N N . GLY A 1 207 ? -6.984 6.958 -3.440 1.00 85.19 207 GLY A N 1
ATOM 1644 C CA . GLY A 1 207 ? -7.602 5.985 -4.339 1.00 85.19 207 GLY A CA 1
ATOM 1645 C C . GLY A 1 207 ? -7.357 6.320 -5.800 1.00 85.19 207 GLY A C 1
ATOM 1646 O O . GLY A 1 207 ? -6.501 5.720 -6.439 1.00 85.19 207 GLY A O 1
ATOM 1647 N N . TRP A 1 208 ? -8.088 7.306 -6.327 1.00 88.50 208 TRP A N 1
ATOM 1648 C CA . TRP A 1 208 ? -8.109 7.609 -7.764 1.00 88.50 208 TRP A CA 1
ATOM 1649 C C . TRP A 1 208 ? -6.721 7.895 -8.333 1.00 88.50 208 TRP A C 1
ATOM 1651 O O . TRP A 1 208 ? -6.278 7.234 -9.275 1.00 88.50 208 TRP A O 1
ATOM 1661 N N . PHE A 1 209 ? -6.019 8.861 -7.742 1.00 88.56 209 PHE A N 1
ATOM 1662 C CA . PHE A 1 209 ? -4.701 9.268 -8.210 1.00 88.56 209 PHE A CA 1
ATOM 1663 C C . PHE A 1 209 ? -3.665 8.153 -8.016 1.00 88.56 209 PHE A C 1
ATOM 1665 O O . PHE A 1 209 ? -2.930 7.821 -8.942 1.00 88.56 209 PHE A O 1
ATOM 1672 N N . HIS A 1 210 ? -3.657 7.523 -6.840 1.00 89.69 210 HIS A N 1
ATOM 1673 C CA . HIS A 1 210 ? -2.740 6.435 -6.507 1.00 89.69 210 HIS A CA 1
ATOM 1674 C C . HIS A 1 210 ? -2.867 5.229 -7.450 1.00 89.69 210 HIS A C 1
ATOM 1676 O O . HIS A 1 210 ? -1.865 4.763 -7.990 1.00 89.69 210 HIS A O 1
ATOM 1682 N N . HIS A 1 211 ? -4.089 4.750 -7.700 1.00 90.44 211 HIS A N 1
ATOM 1683 C CA . HIS A 1 211 ? -4.320 3.587 -8.563 1.00 90.44 211 HIS A CA 1
ATOM 1684 C C . HIS A 1 211 ? -4.022 3.913 -10.026 1.00 90.44 211 HIS A C 1
ATOM 1686 O O . HIS A 1 211 ? -3.413 3.101 -10.715 1.00 90.44 211 HIS A O 1
ATOM 1692 N N . THR A 1 212 ? -4.358 5.123 -10.486 1.00 89.69 212 THR A N 1
ATOM 1693 C CA . THR A 1 212 ? -4.003 5.571 -11.842 1.00 89.69 212 THR A CA 1
ATOM 1694 C C . THR A 1 212 ? -2.486 5.597 -12.034 1.00 89.69 212 THR A C 1
ATOM 1696 O O . THR A 1 212 ? -1.989 5.084 -13.035 1.00 89.69 212 THR A O 1
ATOM 1699 N N . LEU A 1 213 ? -1.734 6.128 -11.063 1.00 88.38 213 LEU A N 1
ATOM 1700 C CA . LEU A 1 213 ? -0.270 6.131 -11.117 1.00 88.38 213 LEU A CA 1
ATOM 1701 C C . LEU A 1 213 ? 0.312 4.718 -11.155 1.00 88.38 213 LEU A C 1
ATOM 1703 O O . LEU A 1 213 ? 1.228 4.468 -11.936 1.00 88.38 213 LEU A O 1
ATOM 1707 N N . TYR A 1 214 ? -0.218 3.788 -10.360 1.00 90.88 214 TYR A N 1
ATOM 1708 C CA . TYR A 1 214 ? 0.253 2.408 -10.411 1.00 90.88 214 TYR A CA 1
ATOM 1709 C C . TYR A 1 214 ? -0.062 1.719 -11.730 1.00 90.88 214 TYR A C 1
ATOM 1711 O O . TYR A 1 214 ? 0.792 0.994 -12.225 1.00 90.88 214 TYR A O 1
ATOM 1719 N N . ILE A 1 215 ? -1.238 1.952 -12.317 1.00 91.69 215 ILE A N 1
ATOM 1720 C CA . ILE A 1 215 ? -1.572 1.410 -13.639 1.00 91.69 215 ILE A CA 1
ATOM 1721 C C . ILE A 1 215 ? -0.541 1.894 -14.668 1.00 91.69 215 ILE A C 1
ATOM 1723 O O . ILE A 1 215 ? 0.024 1.079 -15.395 1.00 91.69 215 ILE A O 1
ATOM 1727 N N . MET A 1 216 ? -0.227 3.194 -14.678 1.00 90.12 216 MET A N 1
ATOM 1728 C CA . MET A 1 216 ? 0.790 3.761 -15.573 1.00 90.12 216 MET A CA 1
ATOM 1729 C C . MET A 1 216 ? 2.182 3.168 -15.317 1.00 90.12 216 MET A C 1
ATOM 1731 O O . MET A 1 216 ? 2.886 2.822 -16.263 1.00 90.12 216 MET A O 1
ATOM 1735 N N . PHE A 1 217 ? 2.561 2.997 -14.047 1.00 91.38 217 PHE A N 1
ATOM 1736 C CA . PHE A 1 217 ? 3.827 2.368 -13.663 1.00 91.38 217 PHE A CA 1
ATOM 1737 C C . PHE A 1 217 ? 3.906 0.910 -14.138 1.00 91.38 217 PHE A C 1
ATOM 1739 O O . PHE A 1 217 ? 4.908 0.503 -14.717 1.00 91.38 217 PHE A O 1
ATOM 1746 N N . CYS A 1 218 ? 2.834 0.138 -13.960 1.00 93.56 218 CYS A N 1
ATOM 1747 C CA . CYS A 1 218 ? 2.750 -1.252 -14.397 1.00 93.56 218 CYS A CA 1
ATOM 1748 C C . CYS A 1 218 ? 2.891 -1.376 -15.918 1.00 93.56 218 CYS A C 1
ATOM 1750 O O . CYS A 1 218 ? 3.694 -2.177 -16.399 1.00 93.56 218 CYS A O 1
ATOM 1752 N N . PHE A 1 219 ? 2.167 -0.548 -16.680 1.00 92.88 219 PHE A N 1
ATOM 1753 C CA . PHE A 1 219 ? 2.296 -0.513 -18.138 1.00 92.88 219 PHE A CA 1
ATOM 1754 C C . PHE A 1 219 ? 3.716 -0.164 -18.577 1.00 92.88 219 PHE A C 1
ATOM 1756 O O . PHE A 1 219 ? 4.250 -0.835 -19.457 1.00 92.88 219 PHE A O 1
ATOM 1763 N N . TYR A 1 220 ? 4.346 0.820 -17.930 1.00 92.31 220 TYR A N 1
ATOM 1764 C CA . TYR A 1 220 ? 5.744 1.154 -18.189 1.00 92.31 220 TYR A CA 1
ATOM 1765 C C . TYR A 1 220 ? 6.661 -0.053 -17.948 1.00 92.31 220 TYR A C 1
ATOM 1767 O O . TYR A 1 220 ? 7.441 -0.398 -18.829 1.00 92.31 220 TYR A O 1
ATOM 1775 N N . THR A 1 221 ? 6.531 -0.743 -16.808 1.00 93.06 221 THR A N 1
ATOM 1776 C CA . THR A 1 221 ? 7.382 -1.908 -16.500 1.00 93.06 221 THR A CA 1
ATOM 1777 C C . THR A 1 221 ? 7.184 -3.076 -17.462 1.00 93.06 221 THR A C 1
ATOM 1779 O O . THR A 1 221 ? 8.152 -3.762 -17.771 1.00 93.06 221 THR A O 1
ATOM 1782 N N . ILE A 1 222 ? 5.971 -3.284 -17.984 1.00 94.06 222 ILE A N 1
ATOM 1783 C CA . ILE A 1 222 ? 5.722 -4.303 -19.015 1.00 94.06 222 ILE A CA 1
ATOM 1784 C C . ILE A 1 222 ? 6.387 -3.892 -20.333 1.00 94.06 222 ILE A C 1
ATOM 1786 O O . ILE A 1 222 ? 7.064 -4.703 -20.959 1.00 94.06 222 ILE A O 1
ATOM 1790 N N . GLN A 1 223 ? 6.225 -2.632 -20.751 1.00 93.25 223 GLN A N 1
ATOM 1791 C CA . GLN A 1 223 ? 6.782 -2.129 -22.012 1.00 93.25 223 GLN A CA 1
ATOM 1792 C C . GLN A 1 223 ? 8.313 -2.156 -22.038 1.00 93.25 223 GLN A C 1
ATOM 1794 O O . GLN A 1 223 ? 8.899 -2.390 -23.091 1.00 93.25 223 GLN A O 1
ATOM 1799 N N . THR A 1 224 ? 8.962 -1.933 -20.895 1.00 92.50 224 THR A N 1
ATOM 1800 C CA . THR A 1 224 ? 10.427 -1.939 -20.785 1.00 92.50 224 THR A CA 1
ATOM 1801 C C . THR A 1 224 ? 11.015 -3.307 -20.438 1.00 92.50 224 THR A C 1
ATOM 1803 O O . THR A 1 224 ? 12.234 -3.421 -20.331 1.00 92.50 224 THR A O 1
ATOM 1806 N N . GLY A 1 225 ? 10.189 -4.346 -20.256 1.00 93.50 225 GLY A N 1
ATOM 1807 C CA . GLY A 1 225 ? 10.660 -5.667 -19.824 1.00 93.50 225 GLY A CA 1
ATOM 1808 C C . GLY A 1 225 ? 11.265 -5.649 -18.414 1.00 93.50 225 GLY A C 1
ATOM 1809 O O . GLY A 1 225 ? 12.241 -6.339 -18.127 1.00 93.50 225 GLY A O 1
ATOM 1810 N N . GLN A 1 226 ? 10.724 -4.813 -17.529 1.00 93.38 226 GLN A N 1
ATOM 1811 C CA . GLN A 1 226 ? 11.188 -4.616 -16.154 1.00 93.38 226 GLN A CA 1
ATOM 1812 C C . GLN A 1 226 ? 10.128 -5.032 -15.122 1.00 93.38 226 GLN A C 1
ATOM 1814 O O . GLN A 1 226 ? 10.060 -4.481 -14.021 1.00 93.38 226 GLN A O 1
ATOM 1819 N N . SER A 1 227 ? 9.290 -6.019 -15.446 1.00 93.75 227 SER A N 1
ATOM 1820 C CA . SER A 1 227 ? 8.186 -6.461 -14.579 1.00 93.75 227 SER A CA 1
ATOM 1821 C C . SER A 1 227 ? 8.672 -7.011 -13.232 1.00 93.75 227 SER A C 1
ATOM 1823 O O . SER A 1 227 ? 7.974 -6.908 -12.223 1.00 93.75 227 SER A O 1
ATOM 1825 N N . HIS A 1 228 ? 9.904 -7.526 -13.171 1.00 90.06 228 HIS A N 1
ATOM 1826 C CA . HIS A 1 228 ? 10.560 -7.936 -11.925 1.00 90.06 228 HIS A CA 1
ATOM 1827 C C . HIS A 1 228 ? 10.721 -6.784 -10.914 1.00 90.06 228 HIS A C 1
ATOM 1829 O O . HIS A 1 228 ? 10.639 -7.020 -9.708 1.00 90.06 228 HIS A O 1
ATOM 1835 N N . ILE A 1 229 ? 10.908 -5.541 -11.383 1.00 90.88 229 ILE A N 1
ATOM 1836 C CA . ILE A 1 229 ? 10.990 -4.361 -10.511 1.00 90.88 229 ILE A CA 1
ATOM 1837 C C . ILE A 1 229 ? 9.650 -4.140 -9.832 1.00 90.88 229 ILE A C 1
ATOM 1839 O O . ILE A 1 229 ? 9.594 -3.908 -8.631 1.00 90.88 229 ILE A O 1
ATOM 1843 N N . PHE A 1 230 ? 8.555 -4.253 -10.579 1.00 90.94 230 PHE A N 1
ATOM 1844 C CA . PHE A 1 230 ? 7.231 -4.157 -9.986 1.00 90.94 230 PHE A CA 1
ATOM 1845 C C . PHE A 1 230 ? 6.951 -5.319 -9.023 1.00 90.94 230 PHE A C 1
ATOM 1847 O O . PHE A 1 230 ? 6.402 -5.110 -7.943 1.00 90.94 230 PHE A O 1
ATOM 1854 N N . ALA A 1 231 ? 7.367 -6.540 -9.368 1.00 88.69 231 ALA A N 1
ATOM 1855 C CA . ALA A 1 231 ? 7.157 -7.709 -8.520 1.00 88.69 231 ALA A CA 1
ATOM 1856 C C . ALA A 1 231 ? 7.800 -7.560 -7.127 1.00 88.69 231 ALA A C 1
ATOM 1858 O O . ALA A 1 231 ? 7.214 -8.010 -6.141 1.00 88.69 231 ALA A O 1
ATOM 1859 N N . SER A 1 232 ? 8.948 -6.880 -7.005 1.00 90.25 232 SER A N 1
ATOM 1860 C CA . SER A 1 232 ? 9.556 -6.617 -5.691 1.00 90.25 232 SER A CA 1
ATOM 1861 C C . SER A 1 232 ? 8.712 -5.671 -4.827 1.00 90.25 232 SER A C 1
ATOM 1863 O O . SER A 1 232 ? 8.679 -5.822 -3.606 1.00 90.25 232 SER A O 1
ATOM 1865 N N . PHE A 1 233 ? 7.933 -4.768 -5.432 1.00 90.62 233 PHE A N 1
ATOM 1866 C CA . PHE A 1 233 ? 6.985 -3.928 -4.700 1.00 90.62 233 PHE A CA 1
ATOM 1867 C C . PHE A 1 233 ? 5.806 -4.715 -4.121 1.00 90.62 233 PHE A C 1
ATOM 1869 O O . PHE A 1 233 ? 5.159 -4.210 -3.212 1.00 90.62 233 PHE A O 1
ATOM 1876 N N . PHE A 1 234 ? 5.530 -5.950 -4.546 1.00 87.62 234 PHE A N 1
ATOM 1877 C CA . PHE A 1 234 ? 4.366 -6.699 -4.058 1.00 87.62 234 PHE A CA 1
ATOM 1878 C C . PHE A 1 234 ? 4.375 -6.908 -2.534 1.00 87.62 234 PHE A C 1
ATOM 1880 O O . PHE A 1 234 ? 3.329 -6.870 -1.885 1.00 87.62 234 PHE A O 1
ATOM 1887 N N . ILE A 1 235 ? 5.557 -7.044 -1.923 1.00 90.50 235 ILE A N 1
ATOM 1888 C CA . ILE A 1 235 ? 5.674 -7.213 -0.468 1.00 90.50 235 ILE A CA 1
ATOM 1889 C C . ILE A 1 235 ? 5.194 -5.980 0.317 1.00 90.50 235 ILE A C 1
ATOM 1891 O O . ILE A 1 235 ? 4.791 -6.100 1.475 1.00 90.50 235 ILE A O 1
ATOM 1895 N N . ILE A 1 236 ? 5.148 -4.797 -0.308 1.00 93.44 236 ILE A N 1
ATOM 1896 C CA . ILE A 1 236 ? 4.613 -3.590 0.334 1.00 93.44 236 ILE A CA 1
ATOM 1897 C C . ILE A 1 236 ? 3.098 -3.667 0.540 1.00 93.44 236 ILE A C 1
ATOM 1899 O O . ILE A 1 236 ? 2.559 -2.889 1.323 1.00 93.44 236 ILE A O 1
ATOM 1903 N N . GLU A 1 237 ? 2.400 -4.580 -0.139 1.00 90.19 237 GLU A N 1
ATOM 1904 C CA . GLU A 1 237 ? 0.956 -4.792 0.002 1.00 90.19 237 GLU A CA 1
ATOM 1905 C C . GLU A 1 237 ? 0.598 -5.711 1.187 1.00 90.19 237 GLU A C 1
ATOM 1907 O O . GLU A 1 237 ? -0.571 -5.884 1.529 1.00 90.19 237 GLU A O 1
ATOM 1912 N N . VAL A 1 238 ? 1.587 -6.264 1.898 1.00 91.75 238 VAL A N 1
ATOM 1913 C CA . VAL A 1 238 ? 1.349 -7.079 3.104 1.00 91.75 238 VAL A CA 1
ATOM 1914 C C . VAL A 1 238 ? 0.523 -6.340 4.179 1.00 91.75 238 VAL A C 1
ATOM 1916 O O . VAL A 1 238 ? -0.430 -6.928 4.698 1.00 91.75 238 VAL A O 1
ATOM 1919 N N . PRO A 1 239 ? 0.787 -5.062 4.522 1.00 93.31 239 PRO A N 1
ATOM 1920 C CA . PRO A 1 239 ? 0.003 -4.341 5.528 1.00 93.31 239 PRO A CA 1
ATOM 1921 C C . PRO A 1 239 ? -1.452 -4.133 5.098 1.00 93.31 239 PRO A C 1
ATOM 1923 O O . PRO A 1 239 ? -2.369 -4.263 5.909 1.00 93.31 239 PRO A O 1
ATOM 1926 N N . THR A 1 240 ? -1.687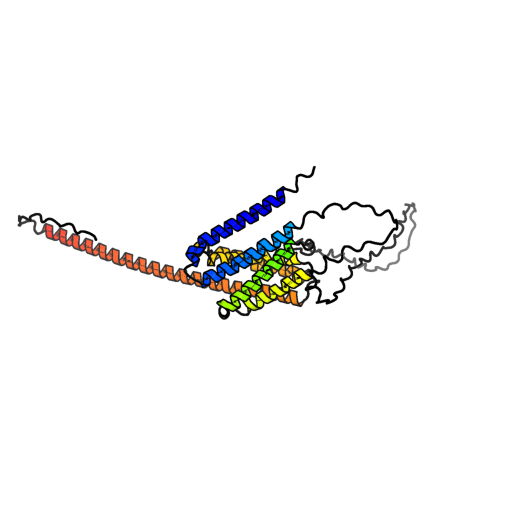 -3.843 3.818 1.00 91.00 240 THR A N 1
ATOM 1927 C CA . THR A 1 240 ? -3.030 -3.687 3.245 1.00 91.00 240 THR A CA 1
ATOM 1928 C C . THR A 1 240 ? -3.779 -5.018 3.235 1.00 91.00 240 THR A C 1
ATOM 1930 O O . THR A 1 240 ? -4.952 -5.042 3.607 1.00 91.00 240 THR A O 1
ATOM 1933 N N . ALA A 1 241 ? -3.105 -6.135 2.948 1.00 88.56 241 ALA A N 1
ATOM 1934 C CA . ALA A 1 241 ? -3.682 -7.474 3.067 1.00 88.56 241 ALA A CA 1
ATOM 1935 C C . ALA A 1 241 ? -4.090 -7.809 4.516 1.00 88.56 241 ALA A C 1
ATOM 1937 O O . ALA A 1 241 ? -5.210 -8.266 4.752 1.00 88.56 241 ALA A O 1
ATOM 1938 N N . ILE A 1 242 ? -3.232 -7.516 5.503 1.00 91.69 242 ILE A N 1
ATOM 1939 C CA . ILE A 1 242 ? -3.541 -7.702 6.935 1.00 91.69 242 ILE A CA 1
ATOM 1940 C C . ILE A 1 242 ? -4.750 -6.851 7.343 1.00 91.69 242 ILE A C 1
ATOM 1942 O O . ILE A 1 242 ? -5.656 -7.330 8.031 1.00 91.69 242 ILE A O 1
ATOM 1946 N N . MET A 1 243 ? -4.789 -5.592 6.902 1.00 91.31 243 MET A N 1
ATOM 1947 C CA . MET A 1 243 ? -5.911 -4.693 7.165 1.00 91.31 243 MET A CA 1
ATOM 1948 C C . MET A 1 243 ? -7.211 -5.213 6.542 1.00 91.31 243 MET A C 1
ATOM 1950 O O . MET A 1 243 ? -8.236 -5.249 7.224 1.00 91.31 243 MET A O 1
ATOM 1954 N N . GLY A 1 244 ? -7.171 -5.644 5.279 1.00 87.81 244 GLY A N 1
ATOM 1955 C CA . GLY A 1 244 ? -8.319 -6.211 4.571 1.00 87.81 244 GLY A CA 1
ATOM 1956 C C . GLY A 1 244 ? -8.851 -7.472 5.253 1.00 87.81 244 GLY A C 1
ATOM 1957 O O . GLY A 1 244 ? -10.057 -7.600 5.469 1.00 87.81 244 GLY A O 1
ATOM 1958 N N . LEU A 1 245 ? -7.959 -8.357 5.708 1.00 90.62 245 LEU A N 1
ATOM 1959 C CA . LEU A 1 245 ? -8.341 -9.557 6.454 1.00 90.62 245 LEU A CA 1
ATOM 1960 C C . LEU A 1 245 ? -9.047 -9.214 7.776 1.00 90.62 245 LEU A C 1
ATOM 1962 O O . LEU A 1 245 ? -10.067 -9.818 8.111 1.00 90.62 245 LEU A O 1
ATOM 1966 N N . GLY A 1 246 ? -8.561 -8.199 8.495 1.00 92.50 246 GLY A N 1
ATOM 1967 C CA . GLY A 1 246 ? -9.204 -7.702 9.714 1.00 92.50 246 GLY A CA 1
ATOM 1968 C C . GLY A 1 246 ? -10.569 -7.041 9.475 1.00 92.50 246 GLY A C 1
ATOM 1969 O O . GLY A 1 246 ? -11.412 -7.029 10.375 1.00 92.50 246 GLY A O 1
ATOM 1970 N N . GLN A 1 247 ? -10.815 -6.505 8.275 1.00 89.12 247 GLN A N 1
ATOM 1971 C CA . GLN A 1 247 ? -12.132 -5.993 7.879 1.00 89.12 247 GLN A CA 1
ATOM 1972 C C . GLN A 1 247 ? -13.107 -7.125 7.540 1.00 89.12 247 GLN A C 1
ATOM 1974 O O . GLN A 1 247 ? -14.289 -7.025 7.879 1.00 89.12 247 GLN A O 1
ATOM 1979 N N . LEU A 1 248 ? -12.618 -8.204 6.920 1.00 88.19 248 LEU A N 1
ATOM 1980 C CA . LEU A 1 248 ? -13.424 -9.378 6.590 1.00 88.19 248 LEU A CA 1
ATOM 1981 C C . LEU A 1 248 ? -13.827 -10.163 7.848 1.00 88.19 248 LEU A C 1
ATOM 1983 O O . LEU A 1 248 ? -14.982 -10.565 7.980 1.00 88.19 248 LEU A O 1
ATOM 1987 N N . HIS A 1 249 ? -12.899 -10.345 8.792 1.00 91.06 249 HIS A N 1
ATOM 1988 C CA . HIS A 1 249 ? -13.135 -11.093 10.024 1.00 91.06 249 HIS A CA 1
ATOM 1989 C C . HIS A 1 249 ? -12.600 -10.327 11.242 1.00 91.06 249 HIS A C 1
ATOM 1991 O O . HIS A 1 249 ? -11.406 -10.339 11.540 1.00 91.06 249 HIS A O 1
ATOM 1997 N N . LYS A 1 250 ? -13.513 -9.680 11.983 1.00 93.44 250 LYS A N 1
ATOM 1998 C CA . LYS A 1 250 ? -13.182 -8.826 13.142 1.00 93.44 250 LYS A CA 1
ATOM 1999 C C . LYS A 1 250 ? -12.262 -9.488 14.188 1.00 93.44 250 LYS A C 1
ATOM 2001 O O . LYS A 1 250 ? -11.384 -8.784 14.675 1.00 93.44 250 LYS A O 1
ATOM 2006 N N . PRO A 1 251 ? -12.394 -10.786 14.532 1.00 95.00 251 PRO A N 1
ATOM 2007 C CA . PRO A 1 251 ? -11.476 -11.461 15.455 1.00 95.00 251 PRO A CA 1
ATOM 2008 C C . PRO A 1 251 ? -10.026 -11.564 14.960 1.00 95.00 251 PRO A C 1
ATOM 2010 O O . PRO A 1 251 ? -9.119 -11.624 15.780 1.00 95.00 251 PRO A O 1
ATOM 2013 N N . LEU A 1 252 ? -9.785 -11.557 13.641 1.00 91.56 252 LEU A N 1
ATOM 2014 C CA . LEU A 1 252 ? -8.429 -11.557 13.065 1.00 91.56 252 LEU A CA 1
ATOM 2015 C C . LEU A 1 252 ? -7.809 -10.157 13.011 1.00 91.56 252 LEU A C 1
ATOM 2017 O O . LEU A 1 252 ? -6.648 -10.001 12.631 1.00 91.56 252 LEU A O 1
ATOM 2021 N N . ARG A 1 253 ? -8.563 -9.117 13.375 1.00 95.50 253 ARG A N 1
ATOM 2022 C CA . ARG A 1 253 ? -8.066 -7.748 13.351 1.00 95.50 253 ARG A CA 1
ATOM 2023 C C . ARG A 1 253 ? -7.050 -7.537 14.473 1.00 95.50 253 ARG A C 1
ATOM 2025 O O . ARG A 1 253 ? -7.411 -7.411 15.639 1.00 95.50 253 ARG A O 1
ATOM 2032 N N . SER A 1 254 ? -5.784 -7.395 14.091 1.00 95.44 254 SER A N 1
ATOM 2033 C CA . SER A 1 254 ? -4.702 -6.988 14.987 1.00 95.44 254 SER A CA 1
ATOM 2034 C C . SER A 1 254 ? -4.125 -5.643 14.551 1.00 95.44 254 SER A C 1
ATOM 2036 O O . SER A 1 254 ? -3.374 -5.553 13.579 1.00 95.44 254 SER A O 1
ATOM 2038 N N . ASP A 1 255 ? -4.456 -4.583 15.296 1.00 94.69 255 ASP A N 1
ATOM 2039 C CA . ASP A 1 255 ? -3.939 -3.233 15.031 1.00 94.69 255 ASP A CA 1
ATOM 2040 C C . ASP A 1 255 ? -2.404 -3.173 15.200 1.00 94.69 255 ASP A C 1
ATOM 2042 O O . ASP A 1 255 ? -1.736 -2.393 14.518 1.00 94.69 255 ASP A O 1
ATOM 2046 N N . MET A 1 256 ? -1.826 -4.016 16.070 1.00 94.56 256 MET A N 1
ATOM 2047 C CA . MET A 1 256 ? -0.372 -4.126 16.233 1.00 94.56 256 MET A CA 1
ATOM 2048 C C . MET A 1 256 ? 0.298 -4.779 15.025 1.00 94.56 256 MET A C 1
ATOM 2050 O O . MET A 1 256 ? 1.298 -4.252 14.544 1.00 94.56 256 MET A O 1
ATOM 2054 N N . LEU A 1 257 ? -0.256 -5.884 14.513 1.00 95.88 257 LEU A N 1
ATOM 2055 C CA . LEU A 1 257 ? 0.299 -6.574 13.345 1.00 95.88 257 LEU A CA 1
ATOM 2056 C C . LEU A 1 257 ? 0.247 -5.674 12.104 1.00 95.88 257 LEU A C 1
ATOM 2058 O O . LEU A 1 257 ? 1.224 -5.573 11.362 1.00 95.88 257 LEU A O 1
ATOM 2062 N N . PHE A 1 258 ? -0.867 -4.961 11.922 1.00 96.19 258 PHE A N 1
ATOM 2063 C CA . PHE A 1 258 ? -0.995 -3.955 10.873 1.00 96.19 258 PHE A CA 1
ATOM 2064 C C . PHE A 1 258 ? 0.043 -2.835 11.025 1.00 96.19 258 PHE A C 1
ATOM 2066 O O . PHE A 1 258 ? 0.751 -2.524 10.076 1.00 96.19 258 PHE A O 1
ATOM 2073 N N . SER A 1 259 ? 0.191 -2.261 12.223 1.00 96.44 259 SER A N 1
ATOM 2074 C CA . SER A 1 259 ? 1.120 -1.142 12.436 1.00 96.44 259 SER A CA 1
ATOM 2075 C C . SER A 1 259 ? 2.584 -1.550 12.239 1.00 96.44 259 SER A C 1
ATOM 2077 O O . SER A 1 259 ? 3.347 -0.823 11.607 1.00 96.44 259 SER A O 1
ATOM 2079 N N . ALA A 1 260 ? 2.973 -2.723 12.748 1.00 97.31 260 ALA A N 1
ATOM 2080 C CA . ALA A 1 260 ? 4.326 -3.247 12.594 1.00 97.31 260 ALA A CA 1
ATOM 2081 C C . ALA A 1 260 ? 4.648 -3.545 11.124 1.00 97.31 260 ALA A C 1
ATOM 2083 O O . ALA A 1 260 ? 5.658 -3.075 10.606 1.00 97.31 260 ALA A O 1
ATOM 2084 N N . SER A 1 261 ? 3.759 -4.261 10.426 1.00 96.69 261 SER A N 1
ATOM 2085 C CA . SER A 1 261 ? 3.933 -4.540 8.996 1.00 96.69 261 SER A CA 1
ATOM 2086 C C . SER A 1 261 ? 3.963 -3.255 8.165 1.00 96.69 261 SER A C 1
ATOM 2088 O O . SER A 1 261 ? 4.784 -3.149 7.257 1.00 96.69 261 SER A O 1
ATOM 2090 N N . PHE A 1 262 ? 3.136 -2.254 8.489 1.00 96.69 262 PHE A N 1
ATOM 2091 C CA . PHE A 1 262 ? 3.144 -0.958 7.810 1.00 96.69 262 PHE A CA 1
ATOM 2092 C C . PHE A 1 262 ? 4.509 -0.271 7.925 1.00 96.69 262 PHE A C 1
ATOM 2094 O O . PHE A 1 262 ? 5.078 0.131 6.916 1.00 96.69 262 PHE A O 1
ATOM 2101 N N . ILE A 1 263 ? 5.092 -0.192 9.122 1.00 97.69 263 ILE A N 1
ATOM 2102 C CA . ILE A 1 263 ? 6.417 0.422 9.298 1.00 97.69 263 ILE A CA 1
ATOM 2103 C C . ILE A 1 263 ? 7.492 -0.367 8.534 1.00 97.69 263 ILE A C 1
ATOM 2105 O O . ILE A 1 263 ? 8.265 0.224 7.782 1.00 97.69 263 ILE A O 1
ATOM 2109 N N . CYS A 1 264 ? 7.522 -1.695 8.667 1.00 97.00 264 CYS A N 1
ATOM 2110 C CA . CYS A 1 264 ? 8.542 -2.515 8.012 1.00 97.00 264 CYS A CA 1
ATOM 2111 C C . CYS A 1 264 ? 8.455 -2.447 6.481 1.00 97.00 264 CYS A C 1
ATOM 2113 O O . CYS A 1 264 ? 9.453 -2.177 5.816 1.00 97.00 264 CYS A O 1
ATOM 2115 N N . PHE A 1 265 ? 7.269 -2.673 5.911 1.00 96.12 265 PHE A N 1
ATOM 2116 C CA . PHE A 1 265 ? 7.116 -2.837 4.466 1.00 96.12 265 PHE A CA 1
ATOM 2117 C C . PHE A 1 265 ? 6.783 -1.533 3.728 1.00 96.12 265 PHE A C 1
ATOM 2119 O O . PHE A 1 265 ? 7.298 -1.304 2.639 1.00 96.12 265 PHE A O 1
ATOM 2126 N N . ARG A 1 266 ? 5.952 -0.650 4.298 1.00 95.12 266 ARG A N 1
ATOM 2127 C CA . ARG A 1 266 ? 5.534 0.603 3.633 1.00 95.12 266 ARG A CA 1
ATOM 2128 C C . ARG A 1 266 ? 6.448 1.787 3.910 1.00 95.12 266 ARG A C 1
ATOM 2130 O O . ARG A 1 266 ? 6.392 2.747 3.152 1.00 95.12 266 ARG A O 1
ATOM 2137 N N . ILE A 1 267 ? 7.254 1.744 4.973 1.00 96.81 267 ILE A N 1
ATOM 2138 C CA . ILE A 1 267 ? 8.205 2.819 5.287 1.00 96.81 267 ILE A CA 1
ATOM 2139 C C . ILE A 1 267 ? 9.625 2.361 4.988 1.00 96.81 267 ILE A C 1
ATOM 2141 O O . ILE A 1 267 ? 10.247 2.891 4.076 1.00 96.81 267 ILE A O 1
ATOM 2145 N N . VAL A 1 268 ? 10.137 1.363 5.713 1.00 96.62 268 VAL A N 1
ATOM 2146 C CA . VAL A 1 268 ? 11.555 0.982 5.605 1.00 96.62 268 VAL A CA 1
ATOM 2147 C C . VAL A 1 268 ? 11.862 0.352 4.246 1.00 96.62 268 VAL A C 1
ATOM 2149 O O . VAL A 1 268 ? 12.721 0.850 3.521 1.00 96.62 268 VAL A O 1
ATOM 2152 N N . TYR A 1 269 ? 11.144 -0.712 3.879 1.00 95.31 269 TYR A N 1
ATOM 2153 C CA . TYR A 1 269 ? 11.365 -1.418 2.614 1.00 95.31 269 TYR A CA 1
ATOM 2154 C C . TYR A 1 269 ? 11.063 -0.530 1.401 1.00 95.31 269 TYR A C 1
ATOM 2156 O O . TYR A 1 269 ? 11.880 -0.420 0.490 1.00 95.31 269 TYR A O 1
ATOM 2164 N N . ASP A 1 270 ? 9.913 0.148 1.409 1.00 95.00 270 ASP A N 1
ATOM 2165 C CA . ASP A 1 270 ? 9.503 1.030 0.317 1.00 95.00 270 ASP A CA 1
ATOM 2166 C C . ASP A 1 270 ? 10.496 2.172 0.065 1.00 95.00 270 ASP A C 1
ATOM 2168 O O . ASP A 1 270 ? 10.830 2.470 -1.083 1.00 95.00 270 ASP A O 1
ATOM 2172 N N . PHE A 1 271 ? 10.999 2.801 1.131 1.00 95.31 271 PHE A N 1
ATOM 2173 C CA . PHE A 1 271 ? 11.959 3.893 1.008 1.00 95.31 271 PHE A CA 1
ATOM 2174 C C . PHE A 1 271 ? 13.322 3.396 0.523 1.00 95.31 271 PHE A C 1
ATOM 2176 O O . PHE A 1 271 ? 13.915 4.037 -0.340 1.00 95.31 271 PHE A O 1
ATOM 2183 N N . ALA A 1 272 ? 13.790 2.238 1.004 1.00 94.56 272 ALA A N 1
ATOM 2184 C CA . ALA A 1 272 ? 15.023 1.619 0.517 1.00 94.56 272 ALA A CA 1
ATOM 2185 C C . ALA A 1 272 ? 14.937 1.288 -0.983 1.00 94.56 272 ALA A C 1
ATOM 2187 O O . ALA A 1 272 ? 15.833 1.637 -1.751 1.00 94.56 272 ALA A O 1
ATOM 2188 N N . LEU A 1 273 ? 13.826 0.687 -1.416 1.00 93.31 273 LEU A N 1
ATOM 2189 C CA . LEU A 1 273 ? 13.606 0.349 -2.820 1.00 93.31 273 LEU A CA 1
ATOM 2190 C C . LEU A 1 273 ? 13.436 1.606 -3.690 1.00 93.31 273 LEU A C 1
ATOM 2192 O O . LEU A 1 273 ? 13.978 1.680 -4.789 1.00 93.31 273 LEU A O 1
ATOM 2196 N N . THR A 1 274 ? 12.739 2.629 -3.190 1.00 94.25 274 THR A N 1
ATOM 2197 C CA . THR A 1 274 ? 12.613 3.924 -3.881 1.00 94.25 274 THR A CA 1
ATOM 2198 C C . THR A 1 274 ? 13.967 4.608 -4.024 1.00 94.25 274 THR A C 1
ATOM 2200 O O . THR A 1 274 ? 14.278 5.116 -5.098 1.00 94.25 274 THR A O 1
ATOM 2203 N N . HIS A 1 275 ? 14.785 4.606 -2.971 1.00 94.38 275 HIS A N 1
ATOM 2204 C CA . HIS A 1 275 ? 16.133 5.164 -3.001 1.00 94.38 275 HIS A CA 1
ATOM 2205 C C . HIS A 1 275 ? 16.980 4.491 -4.087 1.00 94.38 275 HIS A C 1
ATOM 2207 O O . HIS A 1 275 ? 17.565 5.187 -4.915 1.00 94.38 275 HIS A O 1
ATOM 2213 N N . GLU A 1 276 ? 16.975 3.157 -4.147 1.00 92.75 276 GLU A N 1
ATOM 2214 C CA . GLU A 1 276 ? 17.679 2.403 -5.188 1.00 92.75 276 GLU A CA 1
ATOM 2215 C C . GLU A 1 276 ? 17.226 2.806 -6.600 1.00 92.75 276 GLU A C 1
ATOM 2217 O O . GLU A 1 276 ? 18.044 3.099 -7.472 1.00 92.75 276 GLU A O 1
ATOM 2222 N N . MET A 1 277 ? 15.913 2.880 -6.825 1.00 91.25 277 MET A N 1
ATOM 2223 C CA . MET A 1 277 ? 15.339 3.216 -8.133 1.00 91.25 277 MET A CA 1
ATOM 2224 C C . MET A 1 277 ? 15.588 4.671 -8.543 1.00 91.25 277 MET A C 1
ATOM 2226 O O . MET A 1 277 ? 15.730 4.981 -9.723 1.00 91.25 277 MET A O 1
ATOM 2230 N N . VAL A 1 278 ? 15.654 5.593 -7.588 1.00 93.62 278 VAL A N 1
ATOM 2231 C CA . VAL A 1 278 ? 15.875 7.012 -7.886 1.00 93.62 278 VAL A CA 1
ATOM 2232 C C . VAL A 1 278 ? 17.357 7.300 -8.123 1.00 93.62 278 VAL A C 1
ATOM 2234 O O . VAL A 1 278 ? 17.684 8.007 -9.082 1.00 93.62 278 VAL A O 1
ATOM 2237 N N . VAL A 1 279 ? 18.236 6.755 -7.277 1.00 93.31 279 VAL A N 1
ATOM 2238 C CA . VAL A 1 279 ? 19.673 7.071 -7.264 1.00 93.31 279 VAL A CA 1
ATOM 2239 C C . VAL A 1 279 ? 20.456 6.194 -8.239 1.00 93.31 279 VAL A C 1
ATOM 2241 O O . VAL A 1 279 ? 21.229 6.722 -9.034 1.00 93.31 279 VAL A O 1
ATOM 2244 N N . ASN A 1 280 ? 20.237 4.876 -8.225 1.00 91.50 280 ASN A N 1
ATOM 2245 C CA . ASN A 1 280 ? 21.105 3.925 -8.932 1.00 91.50 280 ASN A CA 1
ATOM 2246 C C . ASN A 1 280 ? 20.613 3.553 -10.336 1.00 91.50 280 ASN A C 1
ATOM 2248 O O . ASN A 1 280 ? 21.377 2.996 -11.124 1.00 91.50 280 ASN A O 1
ATOM 2252 N N . ARG A 1 281 ? 19.360 3.872 -10.682 1.00 89.75 281 ARG A N 1
ATOM 2253 C CA . ARG A 1 281 ? 18.775 3.586 -12.002 1.00 89.75 281 ARG A CA 1
ATOM 2254 C C . ARG A 1 281 ? 18.618 4.864 -12.817 1.00 89.75 281 ARG A C 1
ATOM 2256 O O . ARG A 1 281 ? 17.702 5.654 -12.591 1.00 89.75 281 ARG A O 1
ATOM 2263 N N . SER A 1 282 ? 19.530 5.113 -13.753 1.00 92.75 282 SER A N 1
ATOM 2264 C CA . SER A 1 282 ? 19.472 6.270 -14.663 1.00 92.75 282 SER A CA 1
ATOM 2265 C C . SER A 1 282 ? 18.524 6.066 -15.849 1.00 92.75 282 SER A C 1
ATOM 2267 O O . SER A 1 282 ? 18.090 7.048 -16.444 1.00 92.75 282 SER A O 1
ATOM 2269 N N . ASP A 1 283 ? 18.167 4.817 -16.153 1.00 90.94 283 ASP A N 1
ATOM 2270 C CA . ASP A 1 283 ? 17.263 4.418 -17.238 1.00 90.94 283 ASP A CA 1
ATOM 2271 C C . ASP A 1 283 ? 15.794 4.787 -16.975 1.00 90.94 283 ASP A C 1
ATOM 2273 O O . ASP A 1 283 ? 15.001 4.923 -17.907 1.00 90.94 283 ASP A O 1
ATOM 2277 N N . ILE A 1 284 ? 15.431 4.986 -15.706 1.00 90.38 284 ILE A N 1
ATOM 2278 C CA . ILE A 1 284 ? 14.070 5.342 -15.310 1.00 90.38 284 ILE A CA 1
ATOM 2279 C C . ILE A 1 284 ? 13.819 6.836 -15.584 1.00 90.38 284 ILE A C 1
ATOM 2281 O O . ILE A 1 284 ? 14.567 7.684 -15.080 1.00 90.38 284 ILE A O 1
ATOM 2285 N N . PRO A 1 285 ? 12.744 7.204 -16.309 1.00 92.75 285 PRO A N 1
ATOM 2286 C CA . PRO A 1 285 ? 12.445 8.595 -16.614 1.00 92.75 285 PRO A CA 1
ATOM 2287 C C . PRO A 1 285 ? 12.174 9.402 -15.341 1.00 92.75 285 PRO A C 1
ATOM 2289 O O . PRO A 1 285 ? 11.579 8.918 -14.373 1.00 92.75 285 PRO A O 1
ATOM 2292 N N . ILE A 1 286 ? 12.567 10.678 -15.363 1.00 93.62 286 ILE A N 1
ATOM 2293 C CA . ILE A 1 286 ? 12.459 11.591 -14.214 1.00 93.62 286 ILE A CA 1
ATOM 2294 C C . ILE A 1 286 ? 11.027 11.709 -13.669 1.00 93.62 286 ILE A C 1
ATOM 2296 O O . ILE A 1 286 ? 10.828 11.822 -12.461 1.00 93.62 286 ILE A O 1
ATOM 2300 N N . THR A 1 287 ? 10.023 11.623 -14.545 1.00 88.94 287 THR A N 1
ATOM 2301 C CA . THR A 1 287 ? 8.602 11.648 -14.175 1.00 88.94 287 THR A CA 1
ATOM 2302 C C . THR A 1 287 ? 8.225 10.460 -13.293 1.00 88.94 287 THR A C 1
ATOM 2304 O O . THR A 1 287 ? 7.530 10.637 -12.293 1.00 88.94 287 THR A O 1
ATOM 2307 N N . LEU A 1 288 ? 8.730 9.265 -13.608 1.00 89.81 288 LEU A N 1
ATOM 2308 C CA . LEU A 1 288 ? 8.475 8.057 -12.829 1.00 89.81 288 LEU A CA 1
ATOM 2309 C C . LEU A 1 288 ? 9.205 8.103 -11.487 1.00 89.81 288 LEU A C 1
ATOM 2311 O O . LEU A 1 288 ? 8.600 7.803 -10.462 1.00 89.81 288 LEU A O 1
ATOM 2315 N N . LYS A 1 289 ? 10.457 8.584 -11.467 1.00 93.25 289 LYS A N 1
ATOM 2316 C CA . LYS A 1 289 ? 11.197 8.838 -10.217 1.00 93.25 289 LYS A CA 1
ATOM 2317 C C . LYS A 1 289 ? 10.431 9.787 -9.295 1.00 93.25 289 LYS A C 1
ATOM 2319 O O . LYS A 1 289 ? 10.283 9.511 -8.106 1.00 93.25 289 LYS A O 1
ATOM 2324 N N . GLY A 1 290 ? 9.892 10.871 -9.856 1.00 92.81 290 GLY A N 1
ATOM 2325 C CA . GLY A 1 290 ? 9.038 11.815 -9.137 1.00 92.81 290 GLY A CA 1
ATOM 2326 C C . GLY A 1 290 ? 7.773 11.158 -8.578 1.00 92.81 290 GLY A C 1
ATOM 2327 O O . GLY A 1 290 ? 7.445 11.364 -7.411 1.00 92.81 290 GLY A O 1
ATOM 2328 N N . ALA A 1 291 ? 7.096 10.318 -9.367 1.00 90.06 291 ALA A N 1
ATOM 2329 C CA . ALA A 1 291 ? 5.914 9.580 -8.919 1.00 90.06 291 ALA A CA 1
ATOM 2330 C C . ALA A 1 291 ? 6.231 8.594 -7.779 1.00 90.06 291 ALA A C 1
ATOM 2332 O O . ALA A 1 291 ? 5.470 8.510 -6.814 1.00 90.06 291 ALA A O 1
ATOM 2333 N N . MET A 1 292 ? 7.366 7.890 -7.850 1.00 92.06 292 MET A N 1
ATOM 2334 C CA . MET A 1 292 ? 7.820 6.976 -6.795 1.00 92.06 292 MET A CA 1
ATOM 2335 C C . MET A 1 292 ? 8.133 7.728 -5.499 1.00 92.06 292 MET A C 1
ATOM 2337 O O . MET A 1 292 ? 7.630 7.352 -4.444 1.00 92.06 292 MET A O 1
ATOM 2341 N N . LEU A 1 293 ? 8.873 8.840 -5.580 1.00 94.56 293 LEU A N 1
ATOM 2342 C CA . LEU A 1 293 ? 9.137 9.716 -4.432 1.00 94.56 293 LEU A CA 1
ATOM 2343 C C . LEU A 1 293 ? 7.842 10.240 -3.809 1.00 94.56 293 LEU A C 1
ATOM 2345 O O . LEU A 1 293 ? 7.661 10.156 -2.595 1.00 94.56 293 LEU A O 1
ATOM 2349 N N . PHE A 1 294 ? 6.921 10.745 -4.632 1.00 91.44 294 PHE A N 1
ATOM 2350 C CA . PHE A 1 294 ? 5.623 11.232 -4.170 1.00 91.44 294 PHE A CA 1
ATOM 2351 C C . PHE A 1 294 ? 4.836 10.141 -3.430 1.00 91.44 294 PHE A C 1
ATOM 2353 O O . PHE A 1 294 ? 4.293 10.380 -2.350 1.00 91.44 294 PHE A O 1
ATOM 2360 N N . LYS A 1 295 ? 4.812 8.925 -3.981 1.00 91.19 295 LYS A N 1
ATOM 2361 C CA . LYS A 1 295 ? 4.165 7.763 -3.366 1.00 91.19 295 LYS A CA 1
ATOM 2362 C C . LYS A 1 295 ? 4.784 7.418 -2.007 1.00 91.19 295 LYS A C 1
ATOM 2364 O O . LYS A 1 295 ? 4.039 7.213 -1.050 1.00 91.19 295 LYS A O 1
ATOM 2369 N N . SER A 1 296 ? 6.106 7.444 -1.880 1.00 93.69 296 SER A N 1
ATOM 2370 C CA . SER A 1 296 ? 6.787 7.188 -0.602 1.00 93.69 296 SER A CA 1
ATOM 2371 C C . SER A 1 296 ? 6.510 8.296 0.425 1.00 93.69 296 SER A C 1
ATOM 2373 O O . SER A 1 296 ? 6.273 8.014 1.600 1.00 93.69 296 SER A O 1
ATOM 2375 N N . LEU A 1 297 ? 6.418 9.561 -0.009 1.00 93.94 297 LEU A N 1
ATOM 2376 C CA . LEU A 1 297 ? 5.997 10.683 0.844 1.00 93.94 297 LEU A CA 1
ATOM 2377 C C . LEU A 1 297 ? 4.557 10.526 1.357 1.00 93.94 297 LEU A C 1
ATOM 2379 O O . LEU A 1 297 ? 4.271 10.831 2.518 1.00 93.94 297 LEU A O 1
ATOM 2383 N N . MET A 1 298 ? 3.651 9.996 0.533 1.00 92.50 298 MET A N 1
ATOM 2384 C CA . MET A 1 298 ? 2.275 9.705 0.947 1.00 92.50 298 MET A CA 1
ATOM 2385 C C . MET A 1 298 ? 2.227 8.695 2.108 1.00 92.50 298 MET A C 1
ATOM 2387 O O . MET A 1 298 ? 1.409 8.845 3.020 1.00 92.50 298 MET A O 1
ATOM 2391 N N . HIS A 1 299 ? 3.124 7.705 2.140 1.00 93.75 299 HIS A N 1
ATOM 2392 C CA . HIS A 1 299 ? 3.175 6.739 3.241 1.00 93.75 299 HIS A CA 1
ATOM 2393 C C . HIS A 1 299 ? 3.562 7.377 4.583 1.00 93.75 299 HIS A C 1
ATOM 2395 O O . HIS A 1 299 ? 3.029 6.969 5.616 1.00 93.75 299 HIS A O 1
ATOM 2401 N N . PHE A 1 300 ? 4.392 8.426 4.596 1.00 95.00 300 PHE A N 1
ATOM 2402 C CA . PHE A 1 300 ? 4.673 9.180 5.825 1.00 95.00 300 PHE A CA 1
ATOM 2403 C C . PHE A 1 300 ? 3.433 9.892 6.362 1.00 95.00 300 PHE A C 1
ATOM 2405 O O . PHE A 1 300 ? 3.198 9.902 7.573 1.00 95.00 300 PHE A O 1
ATOM 2412 N N . LYS A 1 301 ? 2.589 10.436 5.477 1.00 93.81 301 LYS A N 1
ATOM 2413 C CA . LYS A 1 301 ? 1.295 10.985 5.893 1.00 93.81 301 LYS A CA 1
ATOM 2414 C C . LYS A 1 301 ? 0.427 9.901 6.541 1.00 93.81 301 LYS A C 1
ATOM 2416 O O . LYS A 1 301 ? -0.140 10.136 7.606 1.00 93.81 301 LYS A O 1
ATOM 2421 N N . PHE A 1 302 ? 0.335 8.722 5.930 1.00 91.62 302 PHE A N 1
ATOM 2422 C CA . PHE A 1 302 ? -0.435 7.609 6.493 1.00 91.62 302 PHE A CA 1
ATOM 2423 C C . PHE A 1 302 ? 0.136 7.116 7.823 1.00 91.62 302 PHE A C 1
ATOM 2425 O O . PHE A 1 302 ? -0.635 6.803 8.727 1.00 91.62 302 PHE A O 1
ATOM 2432 N N . LEU A 1 303 ? 1.460 7.126 7.994 1.00 95.31 303 LEU A N 1
ATOM 2433 C CA . LEU A 1 303 ? 2.097 6.843 9.278 1.00 95.31 303 LEU A CA 1
ATOM 2434 C C . LEU A 1 303 ? 1.687 7.868 10.344 1.00 95.31 303 LEU A C 1
ATOM 2436 O O . LEU A 1 303 ? 1.354 7.491 11.466 1.00 95.31 303 LEU A O 1
ATOM 2440 N N . ALA A 1 304 ? 1.663 9.158 10.003 1.00 96.06 304 ALA A N 1
ATOM 2441 C CA . ALA A 1 304 ? 1.214 10.197 10.926 1.00 96.06 304 ALA A CA 1
ATOM 2442 C C . ALA A 1 304 ? -0.258 10.000 11.328 1.00 96.06 304 ALA A C 1
ATOM 2444 O O . ALA A 1 304 ? -0.604 10.126 12.506 1.00 96.06 304 ALA A O 1
ATOM 2445 N N . ASP A 1 305 ? -1.119 9.648 10.371 1.00 93.94 305 ASP A N 1
ATOM 2446 C CA . ASP A 1 305 ? -2.531 9.352 10.631 1.00 93.94 305 ASP A CA 1
ATOM 2447 C C . ASP A 1 305 ? -2.691 8.085 11.497 1.00 93.94 305 ASP A C 1
ATOM 2449 O O . ASP A 1 305 ? -3.488 8.077 12.441 1.00 93.94 305 ASP A O 1
ATOM 2453 N N . LEU A 1 306 ? -1.867 7.057 11.266 1.00 93.69 306 LEU A N 1
ATOM 2454 C CA . LEU A 1 306 ? -1.804 5.843 12.082 1.00 93.69 306 LEU A CA 1
ATOM 2455 C C . LEU A 1 306 ? -1.413 6.162 13.531 1.00 93.69 306 LEU A C 1
ATOM 2457 O O . LEU A 1 306 ? -2.089 5.722 14.461 1.00 93.69 306 LEU A O 1
ATOM 2461 N N . ILE A 1 307 ? -0.362 6.960 13.741 1.00 96.31 307 ILE A N 1
ATOM 2462 C CA . ILE A 1 307 ? 0.095 7.363 15.080 1.00 96.31 307 ILE A CA 1
ATOM 2463 C C . ILE A 1 307 ? -1.015 8.124 15.812 1.00 96.31 307 ILE A C 1
ATOM 2465 O O . ILE A 1 307 ? -1.343 7.794 16.955 1.00 96.31 307 ILE A O 1
ATOM 2469 N N . LYS A 1 308 ? -1.656 9.094 15.145 1.00 96.62 308 LYS A N 1
ATOM 2470 C CA . LYS A 1 308 ? -2.793 9.841 15.711 1.00 96.62 308 LYS A CA 1
ATOM 2471 C C . LYS A 1 308 ? -3.938 8.912 16.110 1.00 96.62 308 LYS A C 1
ATOM 2473 O O . LYS A 1 308 ? -4.505 9.056 17.196 1.00 96.62 308 LYS A O 1
ATOM 2478 N N . GLN A 1 309 ? -4.261 7.931 15.267 1.00 94.38 309 GLN A N 1
ATOM 2479 C CA . GLN A 1 309 ? -5.284 6.934 15.568 1.00 94.38 309 GLN A CA 1
ATOM 2480 C C . GLN A 1 309 ? -4.917 6.099 16.802 1.00 94.38 309 GLN A C 1
ATOM 2482 O O . GLN A 1 309 ? -5.774 5.900 17.666 1.00 94.38 309 GLN A O 1
ATOM 2487 N N . GLN A 1 310 ? -3.666 5.648 16.924 1.00 94.38 310 GLN A N 1
ATOM 2488 C CA . GLN A 1 310 ? -3.208 4.871 18.082 1.00 94.38 310 GLN A CA 1
ATOM 2489 C C . GLN A 1 310 ? -3.269 5.682 19.383 1.00 94.38 310 GLN A C 1
ATOM 2491 O O . GLN A 1 310 ? -3.725 5.166 20.406 1.00 94.38 310 GLN A O 1
ATOM 2496 N N . ILE A 1 311 ? -2.889 6.964 19.348 1.00 96.25 311 ILE A N 1
ATOM 2497 C CA . ILE A 1 311 ? -3.010 7.875 20.499 1.00 96.25 311 ILE A CA 1
ATOM 2498 C C . ILE A 1 311 ? -4.476 8.002 20.931 1.00 96.25 311 ILE A C 1
ATOM 2500 O O . ILE A 1 311 ? -4.786 7.839 22.113 1.00 96.25 311 ILE A O 1
ATOM 2504 N N . ARG A 1 312 ? -5.395 8.211 19.979 1.00 96.44 312 ARG A N 1
ATOM 2505 C CA . ARG A 1 312 ? -6.837 8.303 20.263 1.00 96.44 312 ARG A CA 1
ATOM 2506 C C . ARG A 1 312 ? -7.377 7.025 20.908 1.00 96.44 312 ARG A C 1
ATOM 2508 O O . ARG A 1 312 ? -8.108 7.095 21.891 1.00 96.44 312 ARG A O 1
ATOM 2515 N N . LEU A 1 313 ? -7.000 5.856 20.389 1.00 92.38 313 LEU A N 1
ATOM 2516 C CA . LEU A 1 313 ? -7.436 4.569 20.943 1.00 92.38 313 LEU A CA 1
ATOM 2517 C C . LEU A 1 313 ? -6.916 4.349 22.370 1.00 92.38 313 LEU A C 1
ATOM 2519 O O . LEU A 1 313 ? -7.651 3.836 23.214 1.00 92.38 313 LEU A O 1
ATOM 2523 N N . ARG A 1 314 ? -5.678 4.763 22.665 1.00 95.69 314 ARG A N 1
ATOM 2524 C CA . ARG A 1 314 ? -5.123 4.707 24.027 1.00 95.69 314 ARG A CA 1
ATOM 2525 C C . ARG A 1 314 ? -5.850 5.651 24.981 1.00 95.69 314 ARG A C 1
ATOM 2527 O O . ARG A 1 314 ? -6.169 5.241 26.095 1.00 95.69 314 ARG A O 1
ATOM 2534 N N . SER A 1 315 ? -6.147 6.873 24.538 1.00 96.94 315 SER A N 1
ATOM 2535 C CA . SER A 1 315 ? -6.901 7.848 25.333 1.00 96.94 315 SER A CA 1
ATOM 2536 C C . SER A 1 315 ? -8.287 7.306 25.700 1.00 96.94 315 SER A C 1
ATOM 2538 O O . SER A 1 315 ? -8.613 7.243 26.886 1.00 96.94 315 SER A O 1
ATOM 2540 N N . ASN A 1 316 ? -9.038 6.773 24.732 1.00 96.00 316 ASN A N 1
ATOM 2541 C CA . ASN A 1 316 ? -10.368 6.209 24.983 1.00 96.00 316 ASN A CA 1
ATOM 2542 C C . ASN A 1 316 ? -10.334 5.028 25.966 1.00 96.00 316 ASN A C 1
ATOM 2544 O O . ASN A 1 316 ? -11.134 4.990 26.896 1.00 96.00 316 ASN A O 1
ATOM 2548 N N . LYS A 1 317 ? -9.363 4.113 25.828 1.00 95.19 317 LYS A N 1
ATOM 2549 C CA . LYS A 1 317 ? -9.189 2.993 26.774 1.00 95.19 317 LYS A CA 1
ATOM 2550 C C . LYS A 1 317 ? -8.872 3.464 28.194 1.00 95.19 317 LYS A C 1
ATOM 2552 O O . LYS A 1 317 ? -9.273 2.816 29.155 1.00 95.19 317 LYS A O 1
ATOM 2557 N N . SER A 1 318 ? -8.140 4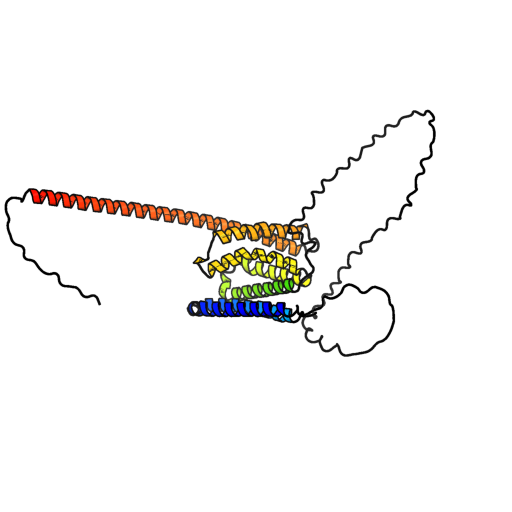.571 28.343 1.00 96.19 318 SER A N 1
ATOM 2558 C CA . SER A 1 318 ? -7.843 5.135 29.665 1.00 96.19 318 SER A CA 1
ATOM 2559 C C . SER A 1 318 ? -9.082 5.736 30.336 1.00 96.19 318 SER A C 1
ATOM 2561 O O . SER A 1 318 ? -9.233 5.607 31.547 1.00 96.19 318 SER A O 1
ATOM 2563 N N . VAL A 1 319 ? -9.982 6.344 29.553 1.00 96.94 319 VAL A N 1
ATOM 2564 C CA . VAL A 1 319 ? -11.262 6.878 30.042 1.00 96.94 319 VAL A CA 1
ATOM 2565 C C . VAL A 1 319 ? -12.195 5.739 30.440 1.00 96.94 319 VAL A C 1
ATOM 2567 O O . VAL A 1 319 ? -12.734 5.764 31.539 1.00 96.94 319 VAL A O 1
ATOM 2570 N N . GLU A 1 320 ? -12.313 4.711 29.598 1.00 96.50 320 GLU A N 1
ATOM 2571 C CA . GLU A 1 320 ? -13.146 3.536 29.869 1.00 96.50 320 GLU A CA 1
ATOM 2572 C C . GLU A 1 320 ? -12.724 2.826 31.162 1.00 96.50 320 GLU A C 1
ATOM 2574 O O . GLU A 1 320 ? -13.565 2.582 32.021 1.00 96.50 320 GLU A O 1
ATOM 2579 N N . ARG A 1 321 ? -11.415 2.608 31.366 1.00 96.38 321 ARG A N 1
ATOM 2580 C CA . ARG A 1 321 ? -10.887 2.043 32.622 1.00 96.38 321 ARG A CA 1
ATOM 2581 C C . ARG A 1 321 ? -11.258 2.884 33.840 1.00 96.38 321 ARG A C 1
ATOM 2583 O O . ARG A 1 321 ? -11.775 2.338 34.805 1.00 96.38 321 ARG A O 1
ATOM 2590 N N . LYS A 1 322 ? -11.079 4.210 33.774 1.00 97.00 322 LYS A N 1
ATOM 2591 C CA . LYS A 1 322 ? -11.471 5.111 34.872 1.00 97.00 322 LYS A CA 1
ATOM 2592 C C . LYS A 1 322 ? -12.969 5.027 35.172 1.00 97.00 322 LYS A C 1
ATOM 2594 O O . LYS A 1 322 ? -13.349 5.021 36.337 1.00 97.00 322 LYS A O 1
ATOM 2599 N N . SER A 1 323 ? -13.821 4.947 34.149 1.00 96.88 323 SER A N 1
ATOM 2600 C CA . SER A 1 323 ? -15.267 4.772 34.331 1.00 96.88 323 SER A CA 1
ATOM 2601 C C . SER A 1 323 ? -15.613 3.425 34.974 1.00 96.88 323 SER A C 1
ATOM 2603 O O . SER A 1 323 ? -16.462 3.383 35.865 1.00 96.88 323 SER A O 1
ATOM 2605 N N . THR A 1 324 ? -14.942 2.338 34.579 1.00 96.31 324 THR A N 1
ATOM 2606 C CA . THR A 1 324 ? -15.107 1.016 35.203 1.00 96.31 324 THR A CA 1
ATOM 2607 C C . THR A 1 324 ? -14.648 1.023 36.660 1.00 96.31 324 THR A C 1
ATOM 2609 O O . THR A 1 324 ? -15.363 0.498 37.512 1.00 96.31 324 THR A O 1
ATOM 2612 N N . ASP A 1 325 ? -13.521 1.663 36.971 1.00 96.19 325 ASP A N 1
ATOM 2613 C CA . ASP A 1 325 ? -12.998 1.764 38.338 1.00 96.19 325 ASP A CA 1
ATOM 2614 C C . ASP A 1 325 ? -13.956 2.559 39.241 1.00 96.19 325 ASP A C 1
ATOM 2616 O O . ASP A 1 325 ? -14.255 2.129 40.354 1.00 96.19 325 ASP A O 1
ATOM 2620 N N . ILE A 1 326 ? -14.516 3.670 38.743 1.00 96.88 326 ILE A N 1
ATOM 2621 C CA . ILE A 1 326 ? -15.522 4.468 39.464 1.00 96.88 326 ILE A CA 1
ATOM 2622 C C . ILE A 1 326 ? -16.803 3.659 39.695 1.00 96.88 326 ILE A C 1
ATOM 2624 O O . ILE A 1 326 ? -17.324 3.648 40.809 1.00 96.88 326 ILE A O 1
ATOM 2628 N N . SER A 1 327 ? -17.306 2.955 38.675 1.00 95.81 327 SER A N 1
ATOM 2629 C CA . SER A 1 327 ? -18.501 2.111 38.812 1.00 95.81 327 SER A CA 1
ATOM 2630 C C . SER A 1 327 ? -18.274 0.954 39.788 1.00 95.81 327 SER A C 1
ATOM 2632 O O . SER A 1 327 ? -19.173 0.607 40.553 1.00 95.81 327 SER A O 1
ATOM 2634 N N . THR A 1 328 ? -17.075 0.369 39.781 1.00 95.75 328 THR A N 1
ATOM 2635 C CA . THR A 1 328 ? -16.700 -0.721 40.691 1.00 95.75 328 THR A CA 1
ATOM 2636 C C . THR A 1 328 ? -16.586 -0.204 42.123 1.00 95.75 328 THR A C 1
ATOM 2638 O O . THR A 1 328 ? -17.137 -0.822 43.027 1.00 95.75 328 THR A O 1
ATOM 2641 N N . ALA A 1 329 ? -15.963 0.960 42.333 1.00 94.69 329 ALA A N 1
ATOM 2642 C CA . ALA A 1 329 ? -15.859 1.603 43.644 1.00 94.69 329 ALA A CA 1
ATOM 2643 C C . ALA A 1 329 ? -17.224 2.042 44.206 1.00 94.69 329 ALA A C 1
ATOM 2645 O O . ALA A 1 329 ? -17.475 1.921 45.404 1.00 94.69 329 ALA A O 1
ATOM 2646 N N . ALA A 1 330 ? -18.129 2.531 43.352 1.00 94.38 330 ALA A N 1
ATOM 2647 C CA . ALA A 1 330 ? -19.496 2.853 43.753 1.00 94.38 330 ALA A CA 1
ATOM 2648 C C . ALA A 1 330 ? -20.268 1.587 44.158 1.00 94.38 330 ALA A C 1
ATOM 2650 O O . ALA A 1 330 ? -20.897 1.564 45.212 1.00 94.38 330 ALA A O 1
ATOM 2651 N N . SER A 1 331 ? -20.161 0.512 43.368 1.00 95.44 331 SER A N 1
ATOM 2652 C CA . SER A 1 331 ? -20.824 -0.764 43.656 1.00 95.44 331 SER A CA 1
ATOM 2653 C C . SER A 1 331 ? -20.308 -1.422 44.941 1.00 95.44 331 SER A C 1
ATOM 2655 O O . SER A 1 331 ? -21.117 -1.900 45.737 1.00 95.44 331 SER A O 1
ATOM 2657 N N . THR A 1 332 ? -18.995 -1.402 45.200 1.00 93.81 332 THR A N 1
ATOM 2658 C CA . THR A 1 332 ? -18.429 -1.936 46.452 1.00 93.81 332 THR A CA 1
ATOM 2659 C C . THR A 1 332 ? -18.843 -1.113 47.666 1.00 93.81 332 THR A C 1
ATOM 2661 O O . THR A 1 332 ? -19.137 -1.696 48.709 1.00 93.81 332 THR A O 1
ATOM 2664 N N . LYS A 1 333 ? -18.946 0.217 47.535 1.00 94.06 333 LYS A N 1
ATOM 2665 C CA . LYS A 1 333 ? -19.463 1.082 48.604 1.00 94.06 333 LYS A CA 1
ATOM 2666 C C . LYS A 1 333 ? -20.924 0.762 48.935 1.00 94.06 333 LYS A C 1
ATOM 2668 O O . LYS A 1 333 ? -21.233 0.525 50.099 1.00 94.06 333 LYS A O 1
ATOM 2673 N N . THR A 1 334 ? -21.797 0.673 47.929 1.00 92.88 334 THR A N 1
ATOM 2674 C CA . THR A 1 334 ? -23.217 0.328 48.127 1.00 92.88 334 THR A CA 1
ATOM 2675 C C . THR A 1 334 ? -23.390 -1.065 48.735 1.00 92.88 334 THR A C 1
ATOM 2677 O O . THR A 1 334 ? -24.238 -1.264 49.602 1.00 92.88 334 THR A O 1
ATOM 2680 N N . MET A 1 335 ? -22.570 -2.037 48.324 1.00 92.12 335 MET A N 1
ATOM 2681 C CA . MET A 1 335 ? -22.619 -3.384 48.894 1.00 92.12 335 MET A CA 1
ATOM 2682 C C . MET A 1 335 ? -22.140 -3.413 50.353 1.00 92.12 335 MET A C 1
ATOM 2684 O O . MET A 1 335 ? -22.731 -4.116 51.170 1.00 92.12 335 MET A O 1
ATOM 2688 N N . GLY A 1 336 ? -21.128 -2.610 50.703 1.00 90.19 336 GLY A N 1
ATOM 2689 C CA . GLY A 1 336 ? -20.685 -2.430 52.087 1.00 90.19 336 GLY A CA 1
ATOM 2690 C C . GLY A 1 336 ? -21.757 -1.799 52.982 1.00 90.19 336 GLY A C 1
ATOM 2691 O O . GLY A 1 336 ? -22.020 -2.315 54.065 1.00 90.19 336 GLY A O 1
ATOM 2692 N N . GLU A 1 337 ? -22.426 -0.741 52.512 1.00 91.88 337 GLU A N 1
ATOM 2693 C CA . GLU A 1 337 ? -23.534 -0.080 53.230 1.00 91.88 337 GLU A CA 1
ATOM 2694 C C . GLU A 1 337 ? -24.742 -1.021 53.427 1.00 91.88 337 GLU A C 1
ATOM 2696 O O . GLU A 1 337 ? -25.356 -1.042 54.497 1.00 91.88 337 GLU A O 1
ATOM 2701 N N . CYS A 1 338 ? -25.053 -1.855 52.429 1.00 87.69 338 CYS A N 1
ATOM 2702 C CA . CYS A 1 338 ? -26.087 -2.890 52.530 1.00 87.69 338 CYS A CA 1
ATOM 2703 C C . CYS A 1 338 ? -25.729 -3.958 53.580 1.00 87.69 338 CYS A C 1
ATOM 2705 O O . CYS A 1 338 ? -26.557 -4.297 54.423 1.00 87.69 338 CYS A O 1
ATOM 2707 N N . CYS A 1 339 ? -24.481 -4.438 53.582 1.00 88.88 339 CYS A N 1
ATOM 2708 C CA . CYS A 1 339 ? -24.016 -5.436 54.548 1.00 88.88 339 CYS A CA 1
ATOM 2709 C C . CYS A 1 339 ? -24.063 -4.900 55.991 1.00 88.88 339 CYS A C 1
ATOM 2711 O O . CYS A 1 339 ? -24.560 -5.578 56.886 1.00 88.88 339 CYS A O 1
ATOM 2713 N N . GLN A 1 340 ? -23.641 -3.646 56.202 1.00 91.25 340 GLN A N 1
ATOM 2714 C CA . GLN A 1 340 ? -23.731 -2.981 57.508 1.00 91.25 340 GLN A CA 1
ATOM 2715 C C . GLN A 1 340 ? -25.180 -2.815 57.984 1.00 91.25 340 GLN A C 1
ATOM 2717 O O . GLN A 1 340 ? -25.459 -2.987 59.169 1.00 91.25 340 GLN A O 1
ATOM 2722 N N . SER A 1 341 ? -26.108 -2.517 57.070 1.00 89.44 341 SER A N 1
ATOM 2723 C CA . SER A 1 341 ? -27.534 -2.396 57.404 1.00 89.44 341 SER A CA 1
ATOM 2724 C C . SER A 1 341 ? -28.122 -3.735 57.868 1.00 89.44 341 SER A C 1
ATOM 2726 O O . SER A 1 341 ? -28.854 -3.770 58.855 1.00 89.44 341 SER A O 1
ATOM 2728 N N . ILE A 1 342 ? -27.747 -4.842 57.213 1.00 91.00 342 ILE A N 1
ATOM 2729 C CA . ILE A 1 342 ? -28.161 -6.202 57.601 1.00 91.00 342 ILE A CA 1
ATOM 2730 C C . ILE A 1 342 ? -27.574 -6.589 58.966 1.00 91.00 342 ILE A C 1
ATOM 2732 O O . ILE A 1 342 ? -28.298 -7.103 59.817 1.00 91.00 342 ILE A O 1
ATOM 2736 N N . GLU A 1 343 ? -26.288 -6.316 59.216 1.00 91.19 343 GLU A N 1
ATOM 2737 C CA . GLU A 1 343 ? -25.667 -6.576 60.526 1.00 91.19 343 GLU A CA 1
ATOM 2738 C C . GLU A 1 343 ? -26.336 -5.773 61.651 1.00 91.19 343 GLU A C 1
ATOM 2740 O O . GLU A 1 343 ? -26.550 -6.290 62.753 1.00 91.19 343 GLU A O 1
ATOM 2745 N N . GLN A 1 344 ? -26.704 -4.518 61.381 1.00 91.19 344 GLN A N 1
ATOM 2746 C CA . GLN A 1 344 ? -27.402 -3.670 62.342 1.00 91.19 344 GLN A CA 1
ATOM 2747 C C . GLN A 1 344 ? -28.818 -4.195 62.636 1.00 91.19 344 GLN A C 1
ATOM 2749 O O . GLN A 1 344 ? -29.234 -4.215 63.797 1.00 91.19 344 GLN A O 1
ATOM 2754 N N . GLU A 1 345 ? -29.540 -4.674 61.619 1.00 90.94 345 GLU A N 1
ATOM 2755 C CA . GLU A 1 345 ? -30.861 -5.293 61.777 1.00 90.94 345 GLU A CA 1
ATOM 2756 C C . GLU A 1 345 ? -30.787 -6.623 62.553 1.00 90.94 345 GLU A C 1
ATOM 2758 O O . GLU A 1 345 ? -31.562 -6.836 63.490 1.00 90.94 345 GLU A O 1
ATOM 2763 N N . GLU A 1 346 ? -29.797 -7.481 62.269 1.00 90.12 346 GLU A N 1
ATOM 2764 C CA . GLU A 1 346 ? -29.549 -8.699 63.055 1.00 90.12 346 GLU A CA 1
ATOM 2765 C C . GLU A 1 346 ? -29.224 -8.392 64.526 1.00 90.12 346 GLU A C 1
ATOM 2767 O O . GLU A 1 346 ? -29.695 -9.093 65.428 1.00 90.12 346 GLU A O 1
ATOM 2772 N N . ALA A 1 347 ? -28.437 -7.349 64.804 1.00 89.19 347 ALA A N 1
ATOM 2773 C CA . ALA A 1 347 ? -28.104 -6.949 66.171 1.00 89.19 347 ALA A CA 1
ATOM 2774 C C . ALA A 1 347 ? -29.343 -6.474 66.958 1.00 89.19 347 ALA A C 1
ATOM 2776 O O . ALA A 1 347 ? -29.504 -6.808 68.141 1.00 89.19 347 ALA A O 1
ATOM 2777 N N . ILE A 1 348 ? -30.254 -5.748 66.300 1.00 89.31 348 ILE A N 1
ATOM 2778 C CA . ILE A 1 348 ? -31.545 -5.328 66.870 1.00 89.31 348 ILE A CA 1
ATOM 2779 C C . ILE A 1 348 ? -32.448 -6.550 67.136 1.00 89.31 348 ILE A C 1
ATOM 2781 O O . ILE A 1 348 ? -33.082 -6.655 68.193 1.00 89.31 348 ILE A O 1
ATOM 2785 N N . LEU A 1 349 ? -32.477 -7.527 66.227 1.00 84.94 349 LEU A N 1
ATOM 2786 C CA . LEU A 1 349 ? -33.229 -8.776 66.412 1.00 84.94 349 LEU A CA 1
ATOM 2787 C C . LEU A 1 349 ? -32.679 -9.631 67.568 1.00 84.94 349 LEU A C 1
ATOM 2789 O O . LEU A 1 349 ? -33.447 -10.168 68.369 1.00 84.94 349 LEU A O 1
ATOM 2793 N N . ARG A 1 350 ? -31.352 -9.722 67.728 1.00 86.00 350 ARG A N 1
ATOM 2794 C CA . ARG A 1 350 ? -30.739 -10.461 68.851 1.00 86.00 350 ARG A CA 1
ATOM 2795 C C . ARG A 1 350 ? -31.033 -9.818 70.206 1.00 86.00 350 ARG A C 1
ATOM 2797 O O . ARG A 1 350 ? -31.311 -10.526 71.173 1.00 86.00 350 ARG A O 1
ATOM 2804 N N . THR A 1 351 ? -31.005 -8.489 70.288 1.00 81.75 351 THR A N 1
ATOM 2805 C CA . THR A 1 351 ? -31.301 -7.767 71.539 1.00 81.75 351 THR A CA 1
ATOM 2806 C C . THR A 1 351 ? -32.781 -7.848 71.923 1.00 81.75 351 THR A C 1
ATOM 2808 O O . THR A 1 351 ? -33.091 -8.071 73.093 1.00 81.75 351 THR A O 1
ATOM 2811 N N . SER A 1 352 ? -33.704 -7.776 70.961 1.00 76.25 352 SER A N 1
ATOM 2812 C CA . SER A 1 352 ? -35.148 -7.914 71.223 1.00 76.25 352 SER A CA 1
ATOM 2813 C C . SER A 1 352 ? -35.558 -9.323 71.687 1.00 76.25 352 SER A C 1
ATOM 2815 O O . SER A 1 352 ? -36.390 -9.451 72.590 1.00 76.25 352 SER A O 1
ATOM 2817 N N . HIS A 1 353 ? -34.919 -10.385 71.183 1.00 68.94 353 HIS A N 1
ATOM 2818 C CA . HIS A 1 353 ? -35.136 -11.751 71.683 1.00 68.94 353 HIS A CA 1
ATOM 2819 C C . HIS A 1 353 ? -34.645 -11.970 73.125 1.00 68.94 353 HIS A C 1
ATOM 2821 O O . HIS A 1 353 ? -35.238 -12.768 73.852 1.00 68.94 353 HIS A O 1
ATOM 2827 N N . SER A 1 354 ? -33.618 -11.240 73.573 1.00 63.28 354 SER A N 1
ATOM 2828 C CA . SER A 1 354 ? -33.125 -11.325 74.956 1.00 63.28 354 SER A CA 1
ATOM 2829 C C . SER A 1 354 ? -34.074 -10.684 75.978 1.00 63.28 354 SER A C 1
ATOM 2831 O O . SER A 1 354 ? -34.036 -11.057 77.149 1.00 63.28 354 SER A O 1
ATOM 2833 N N . VAL A 1 355 ? -34.923 -9.735 75.567 1.00 60.69 355 VAL A N 1
ATOM 2834 C CA . VAL A 1 355 ? -35.828 -8.999 76.475 1.00 60.69 355 VAL A CA 1
ATOM 2835 C C . VAL A 1 355 ? -37.186 -9.698 76.635 1.00 60.69 355 VAL A C 1
ATOM 2837 O O . VAL A 1 355 ? -37.798 -9.609 77.696 1.00 60.69 355 VAL A O 1
ATOM 2840 N N . ASN A 1 356 ? -37.628 -10.487 75.650 1.00 52.81 356 ASN A N 1
ATOM 2841 C CA . ASN A 1 356 ? -38.906 -11.217 75.694 1.00 52.81 356 ASN A CA 1
ATOM 2842 C C . ASN A 1 356 ? -38.802 -12.679 76.175 1.00 52.81 356 ASN A C 1
ATOM 2844 O O . ASN A 1 356 ? -39.734 -13.467 76.008 1.00 52.81 356 ASN A O 1
ATOM 2848 N N . GLY A 1 357 ? -37.708 -13.045 76.852 1.00 52.19 357 GLY A N 1
ATOM 2849 C CA . GLY A 1 357 ? -37.523 -14.358 77.492 1.00 52.19 357 GLY A CA 1
ATOM 2850 C C . GLY A 1 357 ? -38.511 -14.683 78.626 1.00 52.19 357 GLY A C 1
ATOM 2851 O O . GLY A 1 357 ? -38.453 -15.764 79.205 1.00 52.19 357 GLY A O 1
ATOM 2852 N N . SER A 1 358 ? -39.450 -13.791 78.940 1.00 52.62 358 SER A N 1
ATOM 2853 C CA . SER A 1 358 ? -40.602 -14.094 79.783 1.00 52.62 358 SER A CA 1
ATOM 2854 C C . SER A 1 358 ? -41.880 -13.801 79.015 1.00 52.62 358 SER A C 1
ATOM 2856 O O . SER A 1 358 ? -42.216 -12.645 78.792 1.00 52.62 358 SER A O 1
ATOM 2858 N N . ARG A 1 359 ? -42.635 -14.868 78.723 1.00 53.62 359 ARG A N 1
ATOM 2859 C CA . ARG A 1 359 ? -44.007 -14.858 78.185 1.00 53.62 359 ARG A CA 1
ATOM 2860 C C . ARG A 1 359 ? -44.073 -14.753 76.653 1.00 53.62 359 ARG A C 1
ATOM 2862 O O . ARG A 1 359 ? -44.091 -13.676 76.085 1.00 53.62 359 ARG A O 1
ATOM 2869 N N . VAL A 1 360 ? -44.209 -15.910 76.001 1.00 49.59 360 VAL A N 1
ATOM 2870 C CA . VAL A 1 360 ? -45.383 -16.292 75.184 1.00 49.59 360 VAL A CA 1
ATOM 2871 C C . VAL A 1 360 ? -45.087 -17.648 74.521 1.00 49.59 360 VAL A C 1
ATOM 2873 O O . VAL A 1 360 ? -44.379 -17.762 73.528 1.00 49.59 360 VAL A O 1
ATOM 2876 N N . LYS A 1 361 ? -45.656 -18.712 75.100 1.00 53.44 361 LYS A N 1
ATOM 2877 C CA . LYS A 1 361 ? -45.933 -19.972 74.400 1.00 53.44 361 LYS A CA 1
ATOM 2878 C C . LYS A 1 361 ? -47.189 -19.736 73.564 1.00 53.44 361 LYS A C 1
ATOM 2880 O O . LYS A 1 361 ? -48.275 -19.825 74.120 1.00 53.44 361 LYS A O 1
ATOM 2885 N N . HIS A 1 362 ? -47.082 -19.469 72.268 1.00 51.69 362 HIS A N 1
ATOM 2886 C CA . HIS A 1 362 ? -48.216 -19.690 71.367 1.00 51.69 362 HIS A CA 1
ATOM 2887 C C . HIS A 1 362 ? -47.757 -20.141 69.979 1.00 51.69 362 HIS A C 1
ATOM 2889 O O . HIS A 1 362 ? -47.327 -19.361 69.142 1.00 51.69 362 HIS A O 1
ATOM 2895 N N . ARG A 1 363 ? -47.849 -21.465 69.799 1.00 63.34 363 ARG A N 1
ATOM 2896 C CA . ARG A 1 363 ? -48.464 -22.175 68.669 1.00 63.34 363 ARG A CA 1
ATOM 2897 C C . ARG A 1 363 ? -48.580 -21.367 67.367 1.00 63.34 363 ARG A C 1
ATOM 2899 O O . ARG A 1 363 ? -49.538 -20.617 67.211 1.00 63.34 363 ARG A O 1
ATOM 2906 N N . ILE A 1 364 ? -47.705 -21.644 66.400 1.00 50.72 364 ILE A N 1
ATOM 2907 C CA . ILE A 1 364 ? -47.990 -21.368 64.988 1.00 50.72 364 ILE A CA 1
ATOM 2908 C C . ILE A 1 364 ? -47.829 -22.654 64.184 1.00 50.72 364 ILE A C 1
ATOM 2910 O O . ILE A 1 364 ? -46.806 -23.334 64.203 1.00 50.72 364 ILE A O 1
ATOM 2914 N N . THR A 1 365 ? -48.942 -22.987 63.551 1.00 55.59 365 THR A N 1
ATOM 2915 C CA . THR A 1 365 ? -49.206 -24.071 62.621 1.00 55.59 365 THR A CA 1
ATOM 2916 C C . THR A 1 365 ? -48.520 -23.831 61.282 1.00 55.59 365 THR A C 1
ATOM 2918 O O . THR A 1 365 ? -48.578 -22.735 60.733 1.00 55.59 365 THR A O 1
ATOM 2921 N N . SER A 1 366 ? -47.925 -24.902 60.762 1.00 47.28 366 SER A N 1
ATOM 2922 C CA . SER A 1 366 ? -47.421 -25.059 59.398 1.00 47.28 366 SER A CA 1
ATOM 2923 C C . SER A 1 366 ? -48.484 -24.688 58.355 1.00 47.28 366 SER A C 1
ATOM 2925 O O . SER A 1 366 ? -49.568 -25.273 58.348 1.00 47.28 366 SER A O 1
ATOM 2927 N N . ALA A 1 367 ? -48.169 -23.732 57.478 1.00 49.72 367 ALA A N 1
ATOM 2928 C CA . ALA A 1 367 ? -48.929 -23.449 56.266 1.00 49.72 367 ALA A CA 1
ATOM 2929 C C . ALA A 1 367 ? -48.032 -23.713 55.050 1.00 49.72 367 ALA A C 1
ATOM 2931 O O . ALA A 1 367 ? -46.963 -23.124 54.897 1.00 49.72 367 ALA A O 1
ATOM 2932 N N . ALA A 1 368 ? -48.479 -24.661 54.229 1.00 56.69 368 ALA A N 1
ATOM 2933 C CA . ALA A 1 368 ? -47.817 -25.154 53.037 1.00 56.69 368 ALA A CA 1
ATOM 2934 C C . ALA A 1 368 ? -47.739 -24.093 51.927 1.00 56.69 368 ALA A C 1
ATOM 2936 O O . ALA A 1 368 ? -48.679 -23.333 51.695 1.00 56.69 368 ALA A O 1
ATOM 2937 N N . HIS A 1 369 ? -46.617 -24.097 51.211 1.00 52.25 369 HIS A N 1
ATOM 2938 C CA . HIS A 1 369 ? -46.336 -23.228 50.075 1.00 52.25 369 HIS A CA 1
ATOM 2939 C C . HIS A 1 369 ? -46.732 -23.943 48.765 1.00 52.25 369 HIS A C 1
ATOM 2941 O O . HIS A 1 369 ? -46.269 -25.066 48.546 1.00 52.25 369 HIS A O 1
ATOM 2947 N N . PRO A 1 370 ? -47.584 -23.365 47.893 1.00 63.06 370 PRO A N 1
ATOM 2948 C CA . PRO A 1 370 ? -47.945 -23.998 46.633 1.00 63.06 370 PRO A CA 1
ATOM 2949 C C . PRO A 1 370 ? -46.934 -23.682 45.522 1.00 63.06 370 PRO A C 1
ATOM 2951 O O . PRO A 1 370 ? -46.533 -22.543 45.300 1.00 63.06 370 PRO A O 1
ATOM 2954 N N . SER A 1 371 ? -46.569 -24.749 44.814 1.00 58.69 371 SER A N 1
ATOM 2955 C CA . SER A 1 371 ? -45.756 -24.803 43.601 1.00 58.69 371 SER A CA 1
ATOM 2956 C C . SER A 1 371 ? -46.327 -23.924 42.479 1.00 58.69 371 SER A C 1
ATOM 2958 O O . SER A 1 371 ? -47.491 -24.070 42.100 1.00 58.69 371 SER A O 1
ATOM 2960 N N . GLN A 1 372 ? -45.500 -23.032 41.928 1.00 60.62 372 GLN A N 1
ATOM 2961 C CA . GLN A 1 372 ? -45.840 -22.185 40.785 1.00 60.62 372 GLN A CA 1
ATOM 2962 C C . GLN A 1 372 ? -45.237 -22.786 39.503 1.00 60.62 372 GLN A C 1
ATOM 2964 O O . GLN A 1 372 ? -44.025 -22.959 39.386 1.00 60.62 372 GLN A O 1
ATOM 2969 N N . LYS A 1 373 ? -46.116 -23.145 38.559 1.00 59.78 373 LYS A N 1
ATOM 2970 C CA . LYS A 1 373 ? -45.799 -23.664 37.219 1.00 59.78 373 LYS A CA 1
ATOM 2971 C C . LYS A 1 373 ? -45.203 -22.566 36.326 1.00 59.78 373 LYS A C 1
ATOM 2973 O O . LYS A 1 373 ? -45.794 -21.495 36.219 1.00 59.78 373 LYS A O 1
ATOM 2978 N N . MET A 1 374 ? -44.105 -22.881 35.636 1.00 55.72 374 MET A N 1
ATOM 2979 C CA . MET A 1 374 ? -43.623 -22.165 34.445 1.00 55.72 374 MET A CA 1
ATOM 2980 C C . MET A 1 374 ? -44.402 -22.626 33.202 1.00 55.72 374 MET A C 1
ATOM 2982 O O . MET A 1 374 ? -44.632 -23.827 33.032 1.00 55.72 374 MET A O 1
ATOM 2986 N N . GLN A 1 375 ? -44.779 -21.667 32.354 1.00 63.19 375 GLN A N 1
ATOM 2987 C CA . GLN A 1 375 ? -45.120 -21.839 30.939 1.00 63.19 375 GLN A CA 1
ATOM 2988 C C . GLN A 1 375 ? -44.104 -21.074 30.101 1.00 63.19 375 GLN A C 1
ATOM 2990 O O . GLN A 1 375 ? -43.677 -19.993 30.574 1.00 63.19 375 GLN A O 1
#

pLDDT: mean 70.99, std 21.63, range [30.48, 97.69]

Foldseek 3Di:
DPPPVPPVVVVLVVVVVVVVVVVVVVCVVCVVVCVVDVLVVVVSVLVVVLVCCLSVVVSVVVVPDDDDDDDPDDDPDDDDDDDDDDPDPPPPPPVPVPPPVPPPPDDDDPDPPPPPPPDPPDDDPPDDPDDDDDDDDDDDDDPDPPPPPPPPPPPPVPPPPPPQQCVPPDFADSVLLSVLVSLLSVLVSCVVCCVVPPVPPDDCVPRVVVSVLSNVVSVVCNVVRNSVLVVLLPQLCVLVVQVVVCVVPVVSNDLVVSLVSLCVRLAVVLVVSLCCCLPVPPPDDPVNNVVSVVSSVVSVVVNVVSVVVVVVVVVVVVVVVVVVVVVVVVVVVVVVVVVVVVVVVVVVVVVVVVVPPDDDDDDDDDDDDDDDDDD

Secondary structure (DSSP, 8-state):
---STHHHHHHHHHHHHHHHHHHHHHHHHHHHHHTT-HHHHHHHHHHHHHHHHHHHHHHHHHTT-----------S-------------SSSSGGGTTS-------PPPPP---------------------------------------------------TT-GGGPPSP-HHHHHHHHHHHHHHHHHHHHHHHH-TTTS-IIIIIIHHHHHHHHHHHHHHTT-HHHHHHHGGGGHHHHHHHHHHH-GGG--HHHHHHHIIIIIIIIHHHHHHHHHHT-SSS-HHHHHHHHHHHHHHHHHHHHHHHHHHHHHHHHHHHHHHHHHHHHHHHHHHHHHHHHHHHHHHHHHHHHHH--SS--------PPPPPPP-

Radius of gyration: 40.53 Å; chains: 1; bounding box: 132×64×131 Å